Protein AF-0000000074978101 (afdb_homodimer)

Nearest PDB structures (foldseek):
  8vzo-assembly1_A  TM=7.605E-01  e=6.815E-03  Mus musculus
  7q0l-assembly1_A  TM=8.173E-01  e=1.773E-02  Yersinia enterocolitica subsp. palearctica YE-P4
  8hpk-assembly1_A  TM=7.176E-01  e=1.934E-02  Oxalobacter formigenes
  8uby-assembly1_A  TM=7.134E-01  e=3.553E-02  Homo sapiens
  6oop-assembly1_A  TM=6.694E-01  e=5.487E-02  Escherichia coli

Organism: Psilocybe cubensis (NCBI:txid181762)

Sequence (616 aa):
MSNSDEDYRRSTCDHLLEVAREADNDDADPGSPTDPDGILGHIEDHEEQDVIAVSSLRSQQRRAFFIRTVALLCACSLSVGSHYATNILGPLKSRLKRELGTSHTEFGLLLSAYSLNSTWTPLVGGILASRLGTTYTSILATGVILLGQIFLLFGDIWADIRLMTLGLFIFGLGVSPLAVVQETIIVRFFKSHGLGISMAFGLIAGKGASFLSARTSYPLTERFGSRAPFYVSTTLAAISVVINLAYISLSKWLIDGAGAELEAPDISEEAKRRLATNLTEAQALEKVAEKRKVHIRQIAKLGDVFWVMSNSDEDYRRSTCDHLLEVAREADNDDADPGSPTDPDGILGHIEDHEEQDVIAVSSLRSQQRRAFFIRTVALLCACSLSVGSHYATNILGPLKSRLKRELGTSHTEFGLLLSAYSLNSTWTPLVGGILASRLGTTYTSILATGVILLGQIFLLFGDIWADIRLMTLGLFIFGLGVSPLAVVQETIIVRFFKSHGLGISMAFGLIAGKGASFLSARTSYPLTERFGSRAPFYVSTTLAAISVVINLAYISLSKWLIDGAGAELEAPDISEEAKRRLATNLTEAQALEKVAEKRKVHIRQIAKLGDVFWV

Structure (mmCIF, N/CA/C/O backbone):
data_AF-0000000074978101-model_v1
#
loop_
_entity.id
_entity.type
_entity.pdbx_description
1 polymer 'Lysosomal dipeptide transporter MFSD1'
#
loop_
_atom_site.group_PDB
_atom_site.id
_atom_site.type_symbol
_atom_site.label_atom_id
_atom_site.label_alt_id
_atom_site.label_comp_id
_atom_site.label_asym_id
_atom_site.label_entity_id
_atom_site.label_seq_id
_atom_site.pdbx_PDB_ins_code
_atom_site.Cartn_x
_atom_site.Cartn_y
_atom_site.Cartn_z
_atom_site.occupancy
_atom_site.B_iso_or_equiv
_atom_site.auth_seq_id
_atom_site.auth_comp_id
_atom_site.auth_asym_id
_atom_site.auth_atom_id
_atom_site.pdbx_PDB_model_num
ATOM 1 N N . MET A 1 1 ? 12.828 33.781 -8 1 32.88 1 MET A N 1
ATOM 2 C CA . MET A 1 1 ? 12.266 32.438 -7.957 1 32.88 1 MET A CA 1
ATOM 3 C C . MET A 1 1 ? 12.742 31.688 -6.715 1 32.88 1 MET A C 1
ATOM 5 O O . MET A 1 1 ? 12.055 30.797 -6.223 1 32.88 1 MET A O 1
ATOM 9 N N . SER A 1 2 ? 13.961 31.922 -6.383 1 43.91 2 SER A N 1
ATOM 10 C CA . SER A 1 2 ? 14.688 31.328 -5.262 1 43.91 2 SER A CA 1
ATOM 11 C C . SER A 1 2 ? 14.133 31.828 -3.928 1 43.91 2 SER A C 1
ATOM 13 O O . SER A 1 2 ? 14.094 31.078 -2.951 1 43.91 2 SER A O 1
ATOM 15 N N . ASN A 1 3 ? 13.641 32.969 -3.988 1 43.84 3 ASN A N 1
ATOM 16 C CA . ASN A 1 3 ? 13.312 33.625 -2.729 1 43.84 3 ASN A CA 1
ATOM 17 C C . ASN A 1 3 ? 12.008 33.094 -2.143 1 43.84 3 ASN A C 1
ATOM 19 O O . ASN A 1 3 ? 11.867 33 -0.922 1 43.84 3 ASN A O 1
ATOM 23 N N . SER A 1 4 ? 11.172 32.688 -2.992 1 46.34 4 SER A N 1
ATOM 24 C CA . SER A 1 4 ? 9.828 32.312 -2.555 1 46.34 4 SER A CA 1
ATOM 25 C C . SER A 1 4 ? 9.812 30.938 -1.944 1 46.34 4 SER A C 1
ATOM 27 O O . SER A 1 4 ? 9.062 30.672 -1.002 1 46.34 4 SER A O 1
ATOM 29 N N . ASP A 1 5 ? 10.711 30.141 -2.445 1 47.03 5 ASP A N 1
ATOM 30 C CA . ASP A 1 5 ? 10.797 28.766 -1.98 1 47.03 5 ASP A CA 1
ATOM 31 C C . ASP A 1 5 ? 11.367 28.703 -0.566 1 47.03 5 ASP A C 1
ATOM 33 O O . ASP A 1 5 ? 10.898 27.906 0.26 1 47.03 5 ASP A O 1
ATOM 37 N N . GLU A 1 6 ? 12.43 29.5 -0.365 1 50 6 GLU A N 1
ATOM 38 C CA . GLU A 1 6 ? 13.023 29.609 0.962 1 50 6 GLU A CA 1
ATOM 39 C C . GLU A 1 6 ? 12.008 30.109 1.985 1 50 6 GLU A C 1
ATOM 41 O O . GLU A 1 6 ? 12.062 29.734 3.156 1 50 6 GLU A O 1
ATOM 46 N N . ASP A 1 7 ? 10.938 30.594 1.394 1 53.5 7 ASP A N 1
ATOM 47 C CA . ASP A 1 7 ? 9.945 31.219 2.256 1 53.5 7 ASP A CA 1
ATOM 48 C C . ASP A 1 7 ? 8.953 30.188 2.801 1 53.5 7 ASP A C 1
ATOM 50 O O . ASP A 1 7 ? 8.555 30.266 3.965 1 53.5 7 ASP A O 1
ATOM 54 N N . TYR A 1 8 ? 8.883 29.156 2.066 1 52.84 8 TYR A N 1
ATOM 55 C CA . TYR A 1 8 ? 7.91 28.172 2.535 1 52.84 8 TYR A CA 1
ATOM 56 C C . TYR A 1 8 ? 8.453 27.391 3.725 1 52.84 8 TYR A C 1
ATOM 58 O O . TYR A 1 8 ? 7.766 27.234 4.734 1 52.84 8 TYR A O 1
ATOM 66 N N . ARG A 1 9 ? 9.664 26.953 3.625 1 56.28 9 ARG A N 1
ATOM 67 C CA . ARG A 1 9 ? 10.273 26.203 4.711 1 56.28 9 ARG A CA 1
ATOM 68 C C . ARG A 1 9 ? 10.359 27.031 5.98 1 56.28 9 ARG A C 1
ATOM 70 O O . ARG A 1 9 ? 10.047 26.562 7.07 1 56.28 9 ARG A O 1
ATOM 77 N N . ARG A 1 10 ? 10.734 28.156 5.738 1 53.91 10 ARG A N 1
ATOM 78 C CA . ARG A 1 10 ? 10.891 29.047 6.883 1 53.91 10 ARG A CA 1
ATOM 79 C C . ARG A 1 10 ? 9.547 29.344 7.535 1 53.91 10 ARG A C 1
ATOM 81 O O . ARG A 1 10 ? 9.43 29.328 8.758 1 53.91 10 ARG A O 1
ATOM 88 N N . SER A 1 11 ? 8.586 29.469 6.633 1 54.19 11 SER A N 1
ATOM 89 C CA . SER A 1 11 ? 7.266 29.812 7.16 1 54.19 11 SER A CA 1
ATOM 90 C C . SER A 1 11 ? 6.633 28.625 7.875 1 54.19 11 SER A C 1
ATOM 92 O O . SER A 1 11 ? 6.004 28.781 8.922 1 54.19 11 SER A O 1
ATOM 94 N N . THR A 1 12 ? 6.855 27.484 7.324 1 52.47 12 THR A N 1
ATOM 95 C CA . THR A 1 12 ? 6.312 26.281 7.945 1 52.47 12 THR A CA 1
ATOM 96 C C . THR A 1 12 ? 7.039 25.969 9.25 1 52.47 12 THR A C 1
ATOM 98 O O . THR A 1 12 ? 6.406 25.609 10.25 1 52.47 12 THR A O 1
ATOM 101 N N . CYS A 1 13 ? 8.32 26.047 9.219 1 57.31 13 CYS A N 1
ATOM 102 C CA . CYS A 1 13 ? 9.078 25.828 10.445 1 57.31 13 CYS A CA 1
ATOM 103 C C . CYS A 1 13 ? 8.734 26.875 11.5 1 57.31 13 CYS A C 1
ATOM 105 O O . CYS A 1 13 ? 8.695 26.578 12.695 1 57.31 13 CYS A O 1
ATOM 107 N N . ASP A 1 14 ? 8.461 28.188 11.031 1 51.66 14 ASP A N 1
ATOM 108 C CA . ASP A 1 14 ? 8 29.234 11.938 1 51.66 14 ASP A CA 1
ATOM 109 C C . ASP A 1 14 ? 6.652 28.859 12.555 1 51.66 14 ASP A C 1
ATOM 111 O O . ASP A 1 14 ? 6.434 29.078 13.75 1 51.66 14 ASP A O 1
ATOM 115 N N . HIS A 1 15 ? 5.863 28.281 11.711 1 52.97 15 HIS A N 1
ATOM 116 C CA . HIS A 1 15 ? 4.566 27.828 12.203 1 52.97 15 HIS A CA 1
ATOM 117 C C . HIS A 1 15 ? 4.715 26.672 13.18 1 52.97 15 HIS A C 1
ATOM 119 O O . HIS A 1 15 ? 4.035 26.625 14.203 1 52.97 15 HIS A O 1
ATOM 125 N N . LEU A 1 16 ? 5.629 25.812 12.836 1 54.19 16 LEU A N 1
ATOM 126 C CA . LEU A 1 16 ? 5.914 24.703 13.734 1 54.19 16 LEU A CA 1
ATOM 127 C C . LEU A 1 16 ? 6.461 25.219 15.062 1 54.19 16 LEU A C 1
ATOM 129 O O . LEU A 1 16 ? 6.125 24.672 16.125 1 54.19 16 LEU A O 1
ATOM 133 N N . LEU A 1 17 ? 7.25 26.25 14.961 1 52.25 17 LEU A N 1
ATOM 134 C CA . LEU A 1 17 ? 7.797 26.875 16.156 1 52.25 17 LEU A CA 1
ATOM 135 C C . LEU A 1 17 ? 6.703 27.578 16.953 1 52.25 17 LEU A C 1
ATOM 137 O O . LEU A 1 17 ? 6.695 27.531 18.188 1 52.25 17 LEU A O 1
ATOM 141 N N . GLU A 1 18 ? 5.828 28.234 16.172 1 49.78 18 GLU A N 1
ATOM 142 C CA . GLU A 1 18 ? 4.719 28.922 16.812 1 49.78 18 GLU A CA 1
ATOM 143 C C . GLU A 1 18 ? 3.803 27.938 17.547 1 49.78 18 GLU A C 1
ATOM 145 O O . GLU A 1 18 ? 3.371 28.203 18.672 1 49.78 18 GLU A O 1
ATOM 150 N N . VAL A 1 19 ? 3.645 26.953 16.875 1 51.25 19 VAL A N 1
ATOM 151 C CA . VAL A 1 19 ? 2.82 25.922 17.484 1 51.25 19 VAL A CA 1
ATOM 152 C C . VAL A 1 19 ? 3.555 25.297 18.672 1 51.25 19 VAL A C 1
ATOM 154 O O . VAL A 1 19 ? 2.951 25.047 19.719 1 51.25 19 VAL A O 1
ATOM 157 N N . ALA A 1 20 ? 4.859 25.203 18.422 1 48.66 20 ALA A N 1
ATOM 158 C CA . ALA A 1 20 ? 5.695 24.703 19.516 1 48.66 20 ALA A CA 1
ATOM 159 C C . ALA A 1 20 ? 5.781 25.719 20.656 1 48.66 20 ALA A C 1
ATOM 161 O O . ALA A 1 20 ? 5.758 25.344 21.828 1 48.66 20 ALA A O 1
ATOM 162 N N . ARG A 1 21 ? 6.016 27.078 20.219 1 47.78 21 ARG A N 1
ATOM 163 C CA . ARG A 1 21 ? 6.086 28.156 21.203 1 47.78 21 ARG A CA 1
ATOM 164 C C . ARG A 1 21 ? 4.742 28.359 21.891 1 47.78 21 ARG A C 1
ATOM 166 O O . ARG A 1 21 ? 4.695 28.609 23.109 1 47.78 21 ARG A O 1
ATOM 173 N N . GLU A 1 22 ? 3.717 28.469 21.031 1 46.19 22 GLU A N 1
ATOM 174 C CA . GLU A 1 22 ? 2.391 28.578 21.641 1 46.19 22 GLU A CA 1
ATOM 175 C C . GLU A 1 22 ? 2.125 27.438 22.609 1 46.19 22 GLU A C 1
ATOM 177 O O . GLU A 1 22 ? 1.428 27.609 23.609 1 46.19 22 GLU A O 1
ATOM 182 N N . ALA A 1 23 ? 2.684 26.391 22.25 1 44.19 23 ALA A N 1
ATOM 183 C CA . ALA A 1 23 ? 2.625 25.312 23.234 1 44.19 23 ALA A CA 1
ATOM 184 C C . ALA A 1 23 ? 3.463 25.641 24.469 1 44.19 23 ALA A C 1
ATOM 186 O O . ALA A 1 23 ? 3.115 25.25 25.578 1 44.19 23 ALA A O 1
ATOM 187 N N . ASP A 1 24 ? 4.586 26.344 24.156 1 37.53 24 ASP A N 1
ATOM 188 C CA . ASP A 1 24 ? 5.43 26.734 25.281 1 37.53 24 ASP A CA 1
ATOM 189 C C . ASP A 1 24 ? 4.973 28.078 25.859 1 37.53 24 ASP A C 1
ATOM 191 O O . ASP A 1 24 ? 5.066 28.297 27.078 1 37.53 24 ASP A O 1
ATOM 195 N N . ASN A 1 25 ? 4.926 29.141 25.047 1 35.47 25 ASN A N 1
ATOM 196 C CA . ASN A 1 25 ? 4.785 30.516 25.516 1 35.47 25 ASN A CA 1
ATOM 197 C C . ASN A 1 25 ? 3.332 30.859 25.828 1 35.47 25 ASN A C 1
ATOM 199 O O . ASN A 1 25 ? 2.588 31.312 24.953 1 35.47 25 ASN A O 1
ATOM 203 N N . ASP A 1 26 ? 2.596 30.094 26.469 1 34.22 26 ASP A N 1
ATOM 204 C CA . ASP A 1 26 ? 1.27 30.609 26.812 1 34.22 26 ASP A CA 1
ATOM 205 C C . ASP A 1 26 ? 1.359 31.984 27.469 1 34.22 26 ASP A C 1
ATOM 207 O O . ASP A 1 26 ? 0.362 32.5 27.969 1 34.22 26 ASP A O 1
ATOM 211 N N . ASP A 1 27 ? 2.609 32.438 27.766 1 29.86 27 ASP A N 1
ATOM 212 C CA . ASP A 1 27 ? 2.486 33.5 28.766 1 29.86 27 ASP A CA 1
ATOM 213 C C . ASP A 1 27 ? 2.311 34.875 28.094 1 29.86 27 ASP A C 1
ATOM 215 O O . ASP A 1 27 ? 2.236 35.906 28.766 1 29.86 27 ASP A O 1
ATOM 219 N N . ALA A 1 28 ? 2.975 35.219 26.906 1 32.66 28 ALA A N 1
ATOM 220 C CA . ALA A 1 28 ? 3.307 36.625 26.797 1 32.66 28 ALA A CA 1
ATOM 221 C C . ALA A 1 28 ? 2.092 37.438 26.359 1 32.66 28 ALA A C 1
ATOM 223 O O . ALA A 1 28 ? 1.196 36.906 25.688 1 32.66 28 ALA A O 1
ATOM 224 N N . ASP A 1 29 ? 1.887 38.625 27 1 29.5 29 ASP A N 1
ATOM 225 C CA . ASP A 1 29 ? 0.941 39.75 27.078 1 29.5 29 ASP A CA 1
ATOM 226 C C . ASP A 1 29 ? 0.844 40.469 25.75 1 29.5 29 ASP A C 1
ATOM 228 O O . ASP A 1 29 ? 1.859 40.906 25.188 1 29.5 29 ASP A O 1
ATOM 232 N N . PRO A 1 30 ? -0.097 40.219 24.891 1 30.42 30 PRO A N 1
ATOM 233 C CA . PRO A 1 30 ? -0.205 40.844 23.578 1 30.42 30 PRO A CA 1
ATOM 234 C C . PRO A 1 30 ? -0.312 42.375 23.656 1 30.42 30 PRO A C 1
ATOM 236 O O . PRO A 1 30 ? -1.226 42.906 24.281 1 30.42 30 PRO A O 1
ATOM 239 N N . GLY A 1 31 ? 0.837 43.094 23.766 1 23.09 31 GLY A N 1
ATOM 240 C CA . GLY A 1 31 ? 0.881 44.531 23.891 1 23.09 31 GLY A CA 1
ATOM 241 C C . GLY A 1 31 ? 0.072 45.25 22.828 1 23.09 31 GLY A C 1
ATOM 242 O O . GLY A 1 31 ? -0.592 44.625 22 1 23.09 31 GLY A O 1
ATOM 243 N N . SER A 1 32 ? 0.583 46.5 22.359 1 25.19 32 SER A N 1
ATOM 244 C CA . SER A 1 32 ? 0.133 47.906 22.188 1 25.19 32 SER A CA 1
ATOM 245 C C . SER A 1 32 ? -0.479 48.094 20.812 1 25.19 32 SER A C 1
ATOM 247 O O . SER A 1 32 ? 0.083 47.656 19.797 1 25.19 32 SER A O 1
ATOM 249 N N . PRO A 1 33 ? -1.797 48.406 20.766 1 29.16 33 PRO A N 1
ATOM 250 C CA . PRO A 1 33 ? -2.58 48.656 19.547 1 29.16 33 PRO A CA 1
ATOM 251 C C . PRO A 1 33 ? -2.129 49.906 18.797 1 29.16 33 PRO A C 1
ATOM 253 O O . PRO A 1 33 ? -1.812 50.938 19.406 1 29.16 33 PRO A O 1
ATOM 256 N N . THR A 1 34 ? -1.224 49.812 17.844 1 24.53 34 THR A N 1
ATOM 257 C CA . THR A 1 34 ? -0.806 50.969 17.062 1 24.53 34 THR A CA 1
ATOM 258 C C . THR A 1 34 ? -2.01 51.625 16.406 1 24.53 34 THR A C 1
ATOM 260 O O . THR A 1 34 ? -3.025 51 16.141 1 24.53 34 THR A O 1
ATOM 263 N N . ASP A 1 35 ? -2.088 52.969 16.312 1 25.64 35 ASP A N 1
ATOM 264 C CA . ASP A 1 35 ? -2.953 54.094 15.945 1 25.64 35 ASP A CA 1
ATOM 265 C C . ASP A 1 35 ? -3.387 54 14.484 1 25.64 35 ASP A C 1
ATOM 267 O O . ASP A 1 35 ? -2.553 53.812 13.594 1 25.64 35 ASP A O 1
ATOM 271 N N . PRO A 1 36 ? -4.738 53.625 14.273 1 30.25 36 PRO A N 1
ATOM 272 C CA . PRO A 1 36 ? -5.293 53.406 12.93 1 30.25 36 PRO A CA 1
ATOM 273 C C . PRO A 1 36 ? -5.43 54.688 12.125 1 30.25 36 PRO A C 1
ATOM 275 O O . PRO A 1 36 ? -6.121 54.719 11.102 1 30.25 36 PRO A O 1
ATOM 278 N N . ASP A 1 37 ? -4.637 55.719 12.281 1 28.48 37 ASP A N 1
ATOM 279 C CA . ASP A 1 37 ? -5.137 56.969 11.68 1 28.48 37 ASP A CA 1
ATOM 280 C C . ASP A 1 37 ? -5.559 56.719 10.227 1 28.48 37 ASP A C 1
ATOM 282 O O . ASP A 1 37 ? -6.672 57.094 9.836 1 28.48 37 ASP A O 1
ATOM 286 N N . GLY A 1 38 ? -4.699 57.062 9.258 1 27.69 38 GLY A N 1
ATOM 287 C CA . GLY A 1 38 ? -4.906 57.906 8.086 1 27.69 38 GLY A CA 1
ATOM 288 C C . GLY A 1 38 ? -5.449 57.125 6.895 1 27.69 38 GLY A C 1
ATOM 289 O O . GLY A 1 38 ? -5.281 57.562 5.75 1 27.69 38 GLY A O 1
ATOM 290 N N . ILE A 1 39 ? -6.055 55.938 7.012 1 34.94 39 ILE A N 1
ATOM 291 C CA . ILE A 1 39 ? -6.051 55.125 5.797 1 34.94 39 ILE A CA 1
ATOM 292 C C . ILE A 1 39 ? -7.207 55.531 4.895 1 34.94 39 ILE A C 1
ATOM 294 O O . ILE A 1 39 ? -8.305 54.969 4.977 1 34.94 39 ILE A O 1
ATOM 298 N N . LEU A 1 40 ? -7.57 56.75 4.715 1 34.62 40 LEU A N 1
ATOM 299 C CA . LEU A 1 40 ? -8.672 57.094 3.836 1 34.62 40 LEU A CA 1
ATOM 300 C C . LEU A 1 40 ? -8.406 56.656 2.404 1 34.62 40 LEU A C 1
ATOM 302 O O . LEU A 1 40 ? -9.297 56.688 1.555 1 34.62 40 LEU A O 1
ATOM 306 N N . GLY A 1 41 ? -7.172 56.781 1.895 1 34.5 41 GLY A N 1
ATOM 307 C CA . GLY A 1 41 ? -7.016 57.031 0.468 1 34.5 41 GLY A CA 1
ATOM 308 C C . GLY A 1 41 ? -7.539 55.875 -0.383 1 34.5 41 GLY A C 1
ATOM 309 O O . GLY A 1 41 ? -8.289 56.094 -1.333 1 34.5 41 GLY A O 1
ATOM 310 N N . HIS A 1 42 ? -6.688 54.719 -0.801 1 38.25 42 HIS A N 1
ATOM 311 C CA . HIS A 1 42 ? -6.633 54.062 -2.09 1 38.25 42 HIS A CA 1
ATOM 312 C C . HIS A 1 42 ? -7.645 52.906 -2.152 1 38.25 42 HIS A C 1
ATOM 314 O O . HIS A 1 42 ? -7.332 51.781 -1.771 1 38.25 42 HIS A O 1
ATOM 320 N N . ILE A 1 43 ? -8.82 53.125 -2.082 1 44.62 43 ILE A N 1
ATOM 321 C CA . ILE A 1 43 ? -9.867 52.125 -2.27 1 44.62 43 ILE A CA 1
ATOM 322 C C . ILE A 1 43 ? -9.695 51.469 -3.629 1 44.62 43 ILE A C 1
ATOM 324 O O . ILE A 1 43 ? -9.898 50.25 -3.758 1 44.62 43 ILE A O 1
ATOM 328 N N . GLU A 1 44 ? -9.508 52.281 -4.672 1 49.19 44 GLU A N 1
ATOM 329 C CA . GLU A 1 44 ? -9.461 51.719 -6.016 1 49.19 44 GLU A CA 1
ATOM 330 C C . GLU A 1 44 ? -8.359 50.656 -6.129 1 49.19 44 GLU A C 1
ATOM 332 O O . GLU A 1 44 ? -8.508 49.688 -6.867 1 49.19 44 GLU A O 1
ATOM 337 N N . ASP A 1 45 ? -7.27 50.875 -5.453 1 51.81 45 ASP A N 1
ATOM 338 C CA . ASP A 1 45 ? -6.113 50 -5.512 1 51.81 45 ASP A CA 1
ATOM 339 C C . ASP A 1 45 ? -6.398 48.688 -4.805 1 51.81 45 ASP A C 1
ATOM 341 O O . ASP A 1 45 ? -5.676 47.688 -4.996 1 51.81 45 ASP A O 1
ATOM 345 N N . HIS A 1 46 ? -7.637 48.719 -4.176 1 58.22 46 HIS A N 1
ATOM 346 C CA . HIS A 1 46 ? -7.918 47.5 -3.406 1 58.22 46 HIS A CA 1
ATOM 347 C C . HIS A 1 46 ? -8.484 46.406 -4.297 1 58.22 46 HIS A C 1
ATOM 349 O O . HIS A 1 46 ? -8.195 45.219 -4.098 1 58.22 46 HIS A O 1
ATOM 355 N N . GLU A 1 47 ? -9.352 46.906 -5.293 1 59.16 47 GLU A N 1
ATOM 356 C CA . GLU A 1 47 ? -9.938 45.875 -6.164 1 59.16 47 GLU A CA 1
ATOM 357 C C . GLU A 1 47 ? -8.867 45.219 -7.027 1 59.16 47 GLU A C 1
ATOM 359 O O . GLU A 1 47 ? -8.883 44 -7.211 1 59.16 47 GLU A O 1
ATOM 364 N N . GLU A 1 48 ? -8.07 46.125 -7.695 1 61.34 48 GLU A N 1
ATOM 365 C CA . GLU A 1 48 ? -6.988 45.594 -8.508 1 61.34 48 GLU A CA 1
ATOM 366 C C . GLU A 1 48 ? -6.062 44.719 -7.672 1 61.34 48 GLU A C 1
ATOM 368 O O . GLU A 1 48 ? -5.605 43.656 -8.133 1 61.34 48 GLU A O 1
ATOM 373 N N . GLN A 1 49 ? -5.918 45.125 -6.426 1 63.16 49 GLN A N 1
ATOM 374 C CA . GLN A 1 49 ? -5.062 44.344 -5.535 1 63.16 49 GLN A CA 1
ATOM 375 C C . GLN A 1 49 ? -5.707 43 -5.184 1 63.16 49 GLN A C 1
ATOM 377 O O . GLN A 1 49 ? -5.023 41.969 -5.078 1 63.16 49 GLN A O 1
ATOM 382 N N . ASP A 1 50 ? -7.039 43.031 -5.141 1 63.06 50 ASP A N 1
ATOM 383 C CA . ASP A 1 50 ? -7.75 41.781 -4.859 1 63.06 50 ASP A CA 1
ATOM 384 C C . ASP A 1 50 ? -7.676 40.844 -6.047 1 63.06 50 ASP A C 1
ATOM 386 O O . ASP A 1 50 ? -7.512 39.625 -5.867 1 63.06 50 ASP A O 1
ATOM 390 N N . VAL A 1 51 ? -7.852 41.469 -7.258 1 64.69 51 VAL A N 1
ATOM 391 C CA . VAL A 1 51 ? -7.781 40.625 -8.461 1 64.69 51 VAL A CA 1
ATOM 392 C C . VAL A 1 51 ? -6.379 40.062 -8.602 1 64.69 51 VAL A C 1
ATOM 394 O O . VAL A 1 51 ? -6.223 38.875 -8.961 1 64.69 51 VAL A O 1
ATOM 397 N N . ILE A 1 52 ? -5.34 40.812 -8.383 1 62.97 52 ILE A N 1
ATOM 398 C CA . ILE A 1 52 ? -3.961 40.344 -8.461 1 62.97 52 ILE A CA 1
ATOM 399 C C . ILE A 1 52 ? -3.721 39.281 -7.387 1 62.97 52 ILE A C 1
ATOM 401 O O . ILE A 1 52 ? -3.051 38.25 -7.641 1 62.97 52 ILE A O 1
ATOM 405 N N . ALA A 1 53 ? -4.32 39.469 -6.254 1 65.31 53 ALA A N 1
ATOM 406 C CA . ALA A 1 53 ? -4.172 38.531 -5.16 1 65.31 53 ALA A CA 1
ATOM 407 C C . ALA A 1 53 ? -4.855 37.188 -5.492 1 65.31 53 ALA A C 1
ATOM 409 O O . ALA A 1 53 ? -4.301 36.125 -5.242 1 65.31 53 ALA A O 1
ATOM 410 N N . VAL A 1 54 ? -5.988 37.312 -6.141 1 66.38 54 VAL A N 1
ATOM 411 C CA . VAL A 1 54 ? -6.723 36.094 -6.508 1 66.38 54 VAL A CA 1
ATOM 412 C C . VAL A 1 54 ? -5.996 35.375 -7.641 1 66.38 54 VAL A C 1
ATOM 414 O O . VAL A 1 54 ? -5.902 34.156 -7.637 1 66.38 54 VAL A O 1
ATOM 417 N N . SER A 1 55 ? -5.48 36.125 -8.578 1 66.56 55 SER A N 1
ATOM 418 C CA . SER A 1 55 ? -4.738 35.531 -9.688 1 66.56 55 SER A CA 1
ATOM 419 C C . SER A 1 55 ? -3.451 34.875 -9.195 1 66.56 55 SER A C 1
ATOM 421 O O . SER A 1 55 ? -3.078 33.812 -9.672 1 66.56 55 SER A O 1
ATOM 423 N N . SER A 1 56 ? -2.805 35.5 -8.32 1 66.19 56 SER A N 1
ATOM 424 C CA . SER A 1 56 ? -1.583 34.969 -7.742 1 66.19 56 SER A CA 1
ATOM 425 C C . SER A 1 56 ? -1.87 33.688 -6.953 1 66.19 56 SER A C 1
ATOM 427 O O . SER A 1 56 ? -1.1 32.719 -7.016 1 66.19 56 SER A O 1
ATOM 429 N N . LEU A 1 57 ? -2.992 33.719 -6.348 1 65.75 57 LEU A N 1
ATOM 430 C CA . LEU A 1 57 ? -3.379 32.531 -5.582 1 65.75 57 LEU A CA 1
ATOM 431 C C . LEU A 1 57 ? -3.709 31.359 -6.508 1 65.75 57 LEU A C 1
ATOM 433 O O . LEU A 1 57 ? -3.334 30.219 -6.23 1 65.75 57 LEU A O 1
ATOM 437 N N . ARG A 1 58 ? -4.395 31.734 -7.559 1 67.62 58 ARG A N 1
ATOM 438 C CA . ARG A 1 58 ? -4.746 30.703 -8.531 1 67.62 58 ARG A CA 1
ATOM 439 C C . ARG A 1 58 ? -3.496 30.125 -9.188 1 67.62 58 ARG A C 1
ATOM 441 O O . ARG A 1 58 ? -3.41 28.922 -9.414 1 67.62 58 ARG A O 1
ATOM 448 N N . SER A 1 59 ? -2.615 31.031 -9.539 1 69.5 59 SER A N 1
ATOM 449 C CA . SER A 1 59 ? -1.367 30.578 -10.141 1 69.5 59 SER A CA 1
ATOM 450 C C . SER A 1 59 ? -0.577 29.688 -9.18 1 69.5 59 SER A C 1
ATOM 452 O O . SER A 1 59 ? 0.017 28.688 -9.594 1 69.5 59 SER A O 1
ATOM 454 N N . GLN A 1 60 ? -0.614 30 -7.957 1 69.75 60 GLN A N 1
ATOM 455 C CA . GLN A 1 60 ? 0.094 29.234 -6.941 1 69.75 60 GLN A CA 1
ATOM 456 C C . GLN A 1 60 ? -0.553 27.859 -6.738 1 69.75 60 GLN A C 1
ATOM 458 O O . GLN A 1 60 ? 0.143 26.859 -6.566 1 69.75 60 GLN A O 1
ATOM 463 N N . GLN A 1 61 ? -1.812 27.938 -6.891 1 72.25 61 GLN A N 1
ATOM 464 C CA . GLN A 1 61 ? -2.541 26.688 -6.734 1 72.25 61 GLN A CA 1
ATOM 465 C C . GLN A 1 61 ? -2.303 25.766 -7.922 1 72.25 61 GLN A C 1
ATOM 467 O O . GLN A 1 61 ? -2.172 24.547 -7.75 1 72.25 61 GLN A O 1
ATOM 472 N N . ARG A 1 62 ? -2.295 26.344 -9.062 1 75.38 62 ARG A N 1
ATOM 473 C CA . ARG A 1 62 ? -2.033 25.562 -10.266 1 75.38 62 ARG A CA 1
ATOM 474 C C . ARG A 1 62 ? -0.621 24.984 -10.242 1 75.38 62 ARG A C 1
ATOM 476 O O . ARG A 1 62 ? -0.404 23.844 -10.648 1 75.38 62 ARG A O 1
ATOM 483 N N . ARG A 1 63 ? 0.264 25.797 -9.859 1 76.5 63 ARG A N 1
ATOM 484 C CA . ARG A 1 63 ? 1.646 25.344 -9.75 1 76.5 63 ARG A CA 1
ATOM 485 C C . ARG A 1 63 ? 1.772 24.219 -8.734 1 76.5 63 ARG A C 1
ATOM 487 O O . ARG A 1 63 ? 2.467 23.219 -8.977 1 76.5 63 ARG A O 1
ATOM 494 N N . ALA A 1 64 ? 1.116 24.375 -7.676 1 78 64 ALA A N 1
ATOM 495 C CA . ALA A 1 64 ? 1.145 23.344 -6.637 1 78 64 ALA A CA 1
ATOM 496 C C . ALA A 1 64 ? 0.541 22.047 -7.137 1 78 64 ALA A C 1
ATOM 498 O O . ALA A 1 64 ? 1.048 20.953 -6.836 1 78 64 ALA A O 1
ATOM 499 N N . PHE A 1 65 ? -0.469 22.219 -7.914 1 79.44 65 PHE A N 1
ATOM 500 C CA . PHE A 1 65 ? -1.113 21.047 -8.484 1 79.44 65 PHE A CA 1
ATOM 501 C C . PHE A 1 65 ? -0.178 20.328 -9.445 1 79.44 65 PHE A C 1
ATOM 503 O O . PHE A 1 65 ? -0.081 19.094 -9.43 1 79.44 65 PHE A O 1
ATOM 510 N N . PHE A 1 66 ? 0.449 21.047 -10.234 1 82.06 66 PHE A N 1
ATOM 511 C CA . PHE A 1 66 ? 1.385 20.484 -11.195 1 82.06 66 PHE A CA 1
ATOM 512 C C . PHE A 1 66 ? 2.539 19.781 -10.492 1 82.06 66 PHE A C 1
ATOM 514 O O . PHE A 1 66 ? 2.914 18.672 -10.852 1 82.06 66 PHE A O 1
ATOM 521 N N . ILE A 1 67 ? 3.012 20.391 -9.492 1 80.94 67 ILE A N 1
ATOM 522 C CA . ILE A 1 67 ? 4.141 19.844 -8.758 1 80.94 67 ILE A CA 1
ATOM 523 C C . ILE A 1 67 ? 3.717 18.562 -8.047 1 80.94 67 ILE A C 1
ATOM 525 O O . ILE A 1 67 ? 4.465 17.578 -8.016 1 80.94 67 ILE A O 1
ATOM 529 N N . ARG A 1 68 ? 2.525 18.562 -7.578 1 85.06 68 ARG A N 1
ATOM 530 C CA . ARG A 1 68 ? 2.014 17.375 -6.914 1 85.06 68 ARG A CA 1
ATOM 531 C C . ARG A 1 68 ? 1.833 16.219 -7.902 1 85.06 68 ARG A C 1
ATOM 533 O O . ARG A 1 68 ? 2.121 15.07 -7.582 1 85.06 68 ARG A O 1
ATOM 540 N N . THR A 1 69 ? 1.402 16.562 -9.047 1 87.19 69 THR A N 1
ATOM 541 C CA . THR A 1 69 ? 1.206 15.539 -10.07 1 87.19 69 THR A CA 1
ATOM 542 C C . THR A 1 69 ? 2.543 14.945 -10.508 1 87.19 69 THR A C 1
ATOM 544 O O . THR A 1 69 ? 2.66 13.734 -10.695 1 87.19 69 THR A O 1
ATOM 547 N N . VAL A 1 70 ? 3.504 15.773 -10.633 1 86.94 70 VAL A N 1
ATOM 548 C CA . VAL A 1 70 ? 4.836 15.305 -11.008 1 86.94 70 VAL A CA 1
ATOM 549 C C . VAL A 1 70 ? 5.402 14.414 -9.906 1 86.94 70 VAL A C 1
ATOM 551 O O . VAL A 1 70 ? 5.992 13.375 -10.18 1 86.94 70 VAL A O 1
ATOM 554 N N . ALA A 1 71 ? 5.195 14.82 -8.695 1 87.25 71 ALA A N 1
ATOM 555 C CA . ALA A 1 71 ? 5.664 14.031 -7.562 1 87.25 71 ALA A CA 1
ATOM 556 C C . ALA A 1 71 ? 4.973 12.672 -7.516 1 87.25 71 ALA A C 1
ATOM 558 O O . ALA A 1 71 ? 5.609 11.656 -7.223 1 87.25 71 ALA A O 1
ATOM 559 N N . LEU A 1 72 ? 3.746 12.695 -7.84 1 91.31 72 LEU A N 1
ATOM 560 C CA . LEU A 1 72 ? 2.986 11.453 -7.859 1 91.31 72 LEU A CA 1
ATOM 561 C C . LEU A 1 72 ? 3.486 10.523 -8.961 1 91.31 72 LEU A C 1
ATOM 563 O O . LEU A 1 72 ? 3.678 9.328 -8.727 1 91.31 72 LEU A O 1
ATOM 567 N N . LEU A 1 73 ? 3.705 11.07 -10.07 1 91.88 73 LEU A N 1
ATOM 568 C CA . LEU A 1 73 ? 4.195 10.273 -11.195 1 91.88 73 LEU A CA 1
ATOM 569 C C . LEU A 1 73 ? 5.57 9.695 -10.891 1 91.88 73 LEU A C 1
ATOM 571 O O . LEU A 1 73 ? 5.848 8.539 -11.234 1 91.88 73 LEU A O 1
ATOM 575 N N . CYS A 1 74 ? 6.363 10.453 -10.281 1 90.81 74 CYS A N 1
ATOM 576 C CA . CYS A 1 74 ? 7.684 9.969 -9.891 1 90.81 74 CYS A CA 1
ATOM 577 C C . CYS A 1 74 ? 7.566 8.852 -8.859 1 90.81 74 CYS A C 1
ATOM 579 O O . CYS A 1 74 ? 8.219 7.809 -8.992 1 90.81 74 CYS A O 1
ATOM 581 N N . ALA A 1 75 ? 6.746 9.094 -7.891 1 92.12 75 ALA A N 1
ATOM 582 C CA . ALA A 1 75 ? 6.555 8.086 -6.855 1 92.12 75 ALA A CA 1
ATOM 583 C C . ALA A 1 75 ? 6.043 6.777 -7.449 1 92.12 75 ALA A C 1
ATOM 585 O O . ALA A 1 75 ? 6.516 5.695 -7.09 1 92.12 75 ALA A O 1
ATOM 586 N N . CYS A 1 76 ? 5.152 6.844 -8.352 1 93.69 76 CYS A N 1
ATOM 587 C CA . CYS A 1 76 ? 4.578 5.664 -8.984 1 93.69 76 CYS A CA 1
ATOM 588 C C . CYS A 1 76 ? 5.609 4.965 -9.867 1 93.69 76 CYS A C 1
ATOM 590 O O . CYS A 1 76 ? 5.617 3.736 -9.961 1 93.69 76 CYS A O 1
ATOM 592 N N . SER A 1 77 ? 6.453 5.668 -10.477 1 94.19 77 SER A N 1
ATOM 593 C CA . SER A 1 77 ? 7.465 5.117 -11.367 1 94.19 77 SER A CA 1
ATOM 594 C C . SER A 1 77 ? 8.523 4.344 -10.594 1 94.19 77 SER A C 1
ATOM 596 O O . SER A 1 77 ? 9.18 3.457 -11.141 1 94.19 77 SER A O 1
ATOM 598 N N . LEU A 1 78 ? 8.68 4.652 -9.336 1 94.31 78 LEU A N 1
ATOM 599 C CA . LEU A 1 78 ? 9.703 4.012 -8.516 1 94.31 78 LEU A CA 1
ATOM 600 C C . LEU A 1 78 ? 9.453 2.512 -8.406 1 94.31 78 LEU A C 1
ATOM 602 O O . LEU A 1 78 ? 10.398 1.724 -8.352 1 94.31 78 LEU A O 1
ATOM 606 N N . SER A 1 79 ? 8.219 2.156 -8.438 1 92.56 79 SER A N 1
ATOM 607 C CA . SER A 1 79 ? 7.891 0.768 -8.133 1 92.56 79 SER A CA 1
ATOM 608 C C . SER A 1 79 ? 7.602 -0.025 -9.406 1 92.56 79 SER A C 1
ATOM 610 O O . SER A 1 79 ? 7.391 -1.238 -9.352 1 92.56 79 SER A O 1
ATOM 612 N N . VAL A 1 80 ? 7.625 0.552 -10.531 1 93.06 80 VAL A N 1
ATOM 613 C CA . VAL A 1 80 ? 7.254 -0.094 -11.789 1 93.06 80 VAL A CA 1
ATOM 614 C C . VAL A 1 80 ? 8.203 -1.26 -12.07 1 93.06 80 VAL A C 1
ATOM 616 O O . VAL A 1 80 ? 7.754 -2.363 -12.391 1 93.06 80 VAL A O 1
ATOM 619 N N . GLY A 1 81 ? 9.453 -1.007 -11.938 1 91.94 81 GLY A N 1
ATOM 620 C CA . GLY A 1 81 ? 10.43 -2.059 -12.188 1 91.94 81 GLY A CA 1
ATOM 621 C C . GLY A 1 81 ? 10.281 -3.242 -11.25 1 91.94 81 GLY A C 1
ATOM 622 O O . GLY A 1 81 ? 10.359 -4.395 -11.688 1 91.94 81 GLY A O 1
ATOM 623 N N . SER A 1 82 ? 10.086 -2.982 -10.008 1 93.06 82 SER A N 1
ATOM 624 C CA . SER A 1 82 ? 9.969 -4.055 -9.023 1 93.06 82 SER A CA 1
ATOM 625 C C . SER A 1 82 ? 8.688 -4.852 -9.227 1 93.06 82 SER A C 1
ATOM 627 O O . SER A 1 82 ? 8.688 -6.078 -9.102 1 93.06 82 SER A O 1
ATOM 629 N N . HIS A 1 83 ? 7.605 -4.215 -9.523 1 92.06 83 HIS A N 1
ATOM 630 C CA . HIS A 1 83 ? 6.344 -4.914 -9.75 1 92.06 83 HIS A CA 1
ATOM 631 C C . HIS A 1 83 ? 6.414 -5.762 -11.023 1 92.06 83 HIS A C 1
ATOM 633 O O . HIS A 1 83 ? 5.891 -6.879 -11.055 1 92.06 83 HIS A O 1
ATOM 639 N N . TYR A 1 84 ? 6.98 -5.25 -12.047 1 92.44 84 TYR A N 1
ATOM 640 C CA . TYR A 1 84 ? 7.168 -6.027 -13.266 1 92.44 84 TYR A CA 1
ATOM 641 C C . TYR A 1 84 ? 7.992 -7.277 -13 1 92.44 84 TYR A C 1
ATOM 643 O O . TYR A 1 84 ? 7.637 -8.375 -13.445 1 92.44 84 TYR A O 1
ATOM 651 N N . ALA A 1 85 ? 9.031 -7.102 -12.297 1 90.94 85 ALA A N 1
ATOM 652 C CA . ALA A 1 85 ? 9.938 -8.203 -11.992 1 90.94 85 ALA A CA 1
ATOM 653 C C . ALA A 1 85 ? 9.25 -9.273 -11.156 1 90.94 85 ALA A C 1
ATOM 655 O O . ALA A 1 85 ? 9.445 -10.477 -11.383 1 90.94 85 ALA A O 1
ATOM 656 N N . THR A 1 86 ? 8.453 -8.906 -10.242 1 86.5 86 THR A N 1
ATOM 657 C CA . THR A 1 86 ? 7.805 -9.844 -9.328 1 86.5 86 THR A CA 1
ATOM 658 C C . THR A 1 86 ? 6.906 -10.812 -10.094 1 86.5 86 THR A C 1
ATOM 660 O O . THR A 1 86 ? 6.801 -11.984 -9.734 1 86.5 86 THR A O 1
ATOM 663 N N . ASN A 1 87 ? 6.332 -10.383 -11.125 1 82.31 87 ASN A N 1
ATOM 664 C CA . ASN A 1 87 ? 5.43 -11.227 -11.891 1 82.31 87 ASN A CA 1
ATOM 665 C C . ASN A 1 87 ? 6.195 -12.258 -12.719 1 82.31 87 ASN A C 1
ATOM 667 O O . ASN A 1 87 ? 5.691 -13.352 -12.977 1 82.31 87 ASN A O 1
ATOM 671 N N . ILE A 1 88 ? 7.32 -11.93 -13.117 1 81.19 88 ILE A N 1
ATOM 672 C CA . ILE A 1 88 ? 8.062 -12.859 -13.961 1 81.19 88 ILE A CA 1
ATOM 673 C C . ILE A 1 88 ? 8.844 -13.836 -13.078 1 81.19 88 ILE A C 1
ATOM 675 O O . ILE A 1 88 ? 9.289 -14.891 -13.555 1 81.19 88 ILE A O 1
ATOM 679 N N . LEU A 1 89 ? 8.977 -13.469 -11.836 1 79.38 89 LEU A N 1
ATOM 680 C CA . LEU A 1 89 ? 9.82 -14.281 -10.969 1 79.38 89 LEU A CA 1
ATOM 681 C C . LEU A 1 89 ? 9.039 -15.453 -10.391 1 79.38 89 LEU A C 1
ATOM 683 O O . LEU A 1 89 ? 9.633 -16.391 -9.836 1 79.38 89 LEU A O 1
ATOM 687 N N . GLY A 1 90 ? 7.699 -15.422 -10.57 1 73.88 90 GLY A N 1
ATOM 688 C CA . GLY A 1 90 ? 6.895 -16.547 -10.102 1 73.88 90 GLY A CA 1
ATOM 689 C C . GLY A 1 90 ? 7.312 -17.875 -10.703 1 73.88 90 GLY A C 1
ATOM 690 O O . GLY A 1 90 ? 7.777 -18.766 -9.984 1 73.88 90 GLY A O 1
ATOM 691 N N . PRO A 1 91 ? 7.25 -17.969 -11.992 1 69.75 91 PRO A N 1
ATOM 692 C CA . PRO A 1 91 ? 7.68 -19.203 -12.672 1 69.75 91 PRO A CA 1
ATOM 693 C C . PRO A 1 91 ? 9.156 -19.516 -12.453 1 69.75 91 PRO A C 1
ATOM 695 O O . PRO A 1 91 ? 9.547 -20.672 -12.391 1 69.75 91 PRO A O 1
ATOM 698 N N . LEU A 1 92 ? 9.914 -18.469 -12.297 1 73.69 92 LEU A N 1
ATOM 699 C CA . LEU A 1 92 ? 11.336 -18.672 -12.062 1 73.69 92 LEU A CA 1
ATOM 700 C C . LEU A 1 92 ? 11.578 -19.328 -10.711 1 73.69 92 LEU A C 1
ATOM 702 O O . LEU A 1 92 ? 12.43 -20.219 -10.594 1 73.69 92 LEU A O 1
ATOM 706 N N . LYS A 1 93 ? 10.844 -18.906 -9.766 1 76.75 93 LYS A N 1
ATOM 707 C CA . LYS A 1 93 ? 11 -19.484 -8.43 1 76.75 93 LYS A CA 1
ATOM 708 C C . LYS A 1 93 ? 10.703 -20.984 -8.445 1 76.75 93 LYS A C 1
ATOM 710 O O . LYS A 1 93 ? 11.422 -21.766 -7.824 1 76.75 93 LYS A O 1
ATOM 715 N N . SER A 1 94 ? 9.727 -21.375 -9.148 1 74.38 94 SER A N 1
ATOM 716 C CA . SER A 1 94 ? 9.352 -22.781 -9.242 1 74.38 94 SER A CA 1
ATOM 717 C C . SER A 1 94 ? 10.43 -23.594 -9.953 1 74.38 94 SER A C 1
ATOM 719 O O . SER A 1 94 ? 10.742 -24.719 -9.539 1 74.38 94 SER A O 1
ATOM 721 N N . ARG A 1 95 ? 10.953 -23.031 -10.914 1 73.75 95 ARG A N 1
ATOM 722 C CA . ARG A 1 95 ? 12.016 -23.703 -11.656 1 73.75 95 ARG A CA 1
ATOM 723 C C . ARG A 1 95 ? 13.266 -23.859 -10.797 1 73.75 95 ARG A C 1
ATOM 725 O O . ARG A 1 95 ? 13.906 -24.922 -10.812 1 73.75 95 ARG A O 1
ATOM 732 N N . LEU A 1 96 ? 13.648 -22.812 -10.117 1 76.75 96 LEU A N 1
ATOM 733 C CA . LEU A 1 96 ? 14.836 -22.859 -9.273 1 76.75 96 LEU A CA 1
ATOM 734 C C . LEU A 1 96 ? 14.664 -23.875 -8.148 1 76.75 96 LEU A C 1
ATOM 736 O O . LEU A 1 96 ? 15.617 -24.594 -7.801 1 76.75 96 LEU A O 1
ATOM 740 N N . LYS A 1 97 ? 13.523 -23.938 -7.645 1 76.75 97 LYS A N 1
ATOM 741 C CA . LYS A 1 97 ? 13.242 -24.906 -6.582 1 76.75 97 LYS A CA 1
ATOM 742 C C . LYS A 1 97 ? 13.406 -26.328 -7.074 1 76.75 97 LYS A C 1
ATOM 744 O O . LYS A 1 97 ? 13.961 -27.172 -6.371 1 76.75 97 LYS A O 1
ATOM 749 N N . ARG A 1 98 ? 13.023 -26.609 -8.195 1 74.38 98 ARG A N 1
ATOM 750 C CA . ARG A 1 98 ? 13.125 -27.938 -8.789 1 74.38 98 ARG A CA 1
ATOM 751 C C . ARG A 1 98 ? 14.578 -28.297 -9.078 1 74.38 98 ARG A C 1
ATOM 753 O O . ARG A 1 98 ? 15.008 -29.422 -8.844 1 74.38 98 ARG A O 1
ATOM 760 N N . GLU A 1 99 ? 15.227 -27.328 -9.492 1 73.5 99 GLU A N 1
ATOM 761 C CA . GLU A 1 99 ? 16.594 -27.594 -9.906 1 73.5 99 GLU A CA 1
ATOM 762 C C . GLU A 1 99 ? 17.531 -27.641 -8.703 1 73.5 99 GLU A C 1
ATOM 764 O O . GLU A 1 99 ? 18.516 -28.375 -8.711 1 73.5 99 GLU A O 1
ATOM 769 N N . LEU A 1 100 ? 17.266 -26.688 -7.68 1 69.75 100 LEU A N 1
ATOM 770 C CA . LEU A 1 100 ? 18.125 -26.656 -6.492 1 69.75 100 LEU A CA 1
ATOM 771 C C . LEU A 1 100 ? 17.797 -27.797 -5.551 1 69.75 100 LEU A C 1
ATOM 773 O O . LEU A 1 100 ? 18.625 -28.203 -4.73 1 69.75 100 LEU A O 1
ATOM 777 N N . GLY A 1 101 ? 16.516 -28.094 -5.25 1 61.94 101 GLY A N 1
ATOM 778 C CA . GLY A 1 101 ? 16.062 -29.141 -4.348 1 61.94 101 GLY A CA 1
ATOM 779 C C . GLY A 1 101 ? 16.906 -30.406 -4.422 1 61.94 101 GLY A C 1
ATOM 780 O O . GLY A 1 101 ? 16.984 -31.156 -3.451 1 61.94 101 GLY A O 1
ATOM 781 N N . THR A 1 102 ? 17.609 -30.641 -5.379 1 56.09 102 THR A N 1
ATOM 782 C CA . THR A 1 102 ? 18.281 -31.938 -5.496 1 56.09 102 THR A CA 1
ATOM 783 C C . THR A 1 102 ? 19.734 -31.844 -5.039 1 56.09 102 THR A C 1
ATOM 785 O O . THR A 1 102 ? 20.297 -32.812 -4.516 1 56.09 102 THR A O 1
ATOM 788 N N . SER A 1 103 ? 20.359 -30.719 -5.117 1 60.53 103 SER A N 1
ATOM 789 C CA . SER A 1 103 ? 21.797 -30.812 -4.891 1 60.53 103 SER A CA 1
ATOM 790 C C . SER A 1 103 ? 22.312 -29.609 -4.109 1 60.53 103 SER A C 1
ATOM 792 O O . SER A 1 103 ? 23.438 -29.625 -3.594 1 60.53 103 SER A O 1
ATOM 794 N N . HIS A 1 104 ? 21.5 -28.484 -3.936 1 68.06 104 HIS A N 1
ATOM 795 C CA . HIS A 1 104 ? 22.062 -27.281 -3.348 1 68.06 104 HIS A CA 1
ATOM 796 C C . HIS A 1 104 ? 21.156 -26.719 -2.254 1 68.06 104 HIS A C 1
ATOM 798 O O . HIS A 1 104 ? 20.422 -25.75 -2.479 1 68.06 104 HIS A O 1
ATOM 804 N N . THR A 1 105 ? 21.281 -27.328 -1.104 1 69.5 105 THR A N 1
ATOM 805 C CA . THR A 1 105 ? 20.438 -27.016 0.05 1 69.5 105 THR A CA 1
ATOM 806 C C . THR A 1 105 ? 20.594 -25.562 0.448 1 69.5 105 THR A C 1
ATOM 808 O O . THR A 1 105 ? 19.625 -24.906 0.827 1 69.5 105 THR A O 1
ATOM 811 N N . GLU A 1 106 ? 21.812 -25.094 0.28 1 68.69 106 GLU A N 1
ATOM 812 C CA . GLU A 1 106 ? 22.078 -23.719 0.679 1 68.69 106 GLU A CA 1
ATOM 813 C C . GLU A 1 106 ? 21.25 -22.734 -0.155 1 68.69 106 GLU A C 1
ATOM 815 O O . GLU A 1 106 ? 20.672 -21.797 0.383 1 68.69 106 GLU A O 1
ATOM 820 N N . PHE A 1 107 ? 21.203 -23.031 -1.349 1 70.12 107 PHE A N 1
ATOM 821 C CA . PHE A 1 107 ? 20.484 -22.094 -2.211 1 70.12 107 PHE A CA 1
ATOM 822 C C . PHE A 1 107 ? 18.984 -22.328 -2.141 1 70.12 107 PHE A C 1
ATOM 824 O O . PHE A 1 107 ? 18.203 -21.406 -2.398 1 70.12 107 PHE A O 1
ATOM 831 N N . GLY A 1 108 ? 18.703 -23.531 -1.763 1 69.19 108 GLY A N 1
ATOM 832 C CA . GLY A 1 108 ? 17.312 -23.766 -1.417 1 69.19 108 GLY A CA 1
ATOM 833 C C . GLY A 1 108 ? 16.844 -22.906 -0.251 1 69.19 108 GLY A C 1
ATOM 834 O O . GLY A 1 108 ? 15.734 -22.359 -0.278 1 69.19 108 GLY A O 1
ATOM 835 N N . LEU A 1 109 ? 17.688 -22.719 0.586 1 72.69 109 LEU A N 1
ATOM 836 C CA . LEU A 1 109 ? 17.391 -21.891 1.749 1 72.69 109 LEU A CA 1
ATOM 837 C C . LEU A 1 109 ? 17.297 -20.422 1.354 1 72.69 109 LEU A C 1
ATOM 839 O O . LEU A 1 109 ? 16.469 -19.688 1.905 1 72.69 109 LEU A O 1
ATOM 843 N N . LEU A 1 110 ? 18.094 -20.062 0.427 1 74.88 110 LEU A N 1
ATOM 844 C CA . LEU A 1 110 ? 18.031 -18.688 -0.04 1 74.88 110 LEU A CA 1
ATOM 845 C C . LEU A 1 110 ? 16.703 -18.406 -0.725 1 74.88 110 LEU A C 1
ATOM 847 O O . LEU A 1 110 ? 16.125 -17.312 -0.56 1 74.88 110 LEU A O 1
ATOM 851 N N . LEU A 1 111 ? 16.25 -19.359 -1.351 1 73.94 111 LEU A N 1
ATOM 852 C CA . LEU A 1 111 ? 14.969 -19.219 -2.016 1 73.94 111 LEU A CA 1
ATOM 853 C C . LEU A 1 111 ? 13.836 -19.094 -0.994 1 73.94 111 LEU A C 1
ATOM 855 O O . LEU A 1 111 ? 12.938 -18.281 -1.153 1 73.94 111 LEU A O 1
ATOM 859 N N . SER A 1 112 ? 14.031 -19.859 0.024 1 73.69 112 SER A N 1
ATOM 860 C CA . SER A 1 112 ? 13.062 -19.781 1.115 1 73.69 112 SER A CA 1
ATOM 861 C C . SER A 1 112 ? 13.164 -18.438 1.837 1 73.69 112 SER A C 1
ATOM 863 O O . SER A 1 112 ? 12.141 -17.875 2.248 1 73.69 112 SER A O 1
ATOM 865 N N . ALA A 1 113 ? 14.258 -18 1.831 1 78.38 113 ALA A N 1
ATOM 866 C CA . ALA A 1 113 ? 14.5 -16.719 2.502 1 78.38 113 ALA A CA 1
ATOM 867 C C . ALA A 1 113 ? 13.922 -15.562 1.701 1 78.38 113 ALA A C 1
ATOM 869 O O . ALA A 1 113 ? 13.547 -14.531 2.271 1 78.38 113 ALA A O 1
ATOM 870 N N . TYR A 1 114 ? 13.844 -15.734 0.458 1 77.81 114 TYR A N 1
ATOM 871 C CA . TYR A 1 114 ? 13.227 -14.703 -0.367 1 77.81 114 TYR A CA 1
ATOM 872 C C . TYR A 1 114 ? 11.805 -14.414 0.086 1 77.81 114 TYR A C 1
ATOM 874 O O . TYR A 1 114 ? 11.406 -13.258 0.218 1 77.81 114 TYR A O 1
ATOM 882 N N . SER A 1 115 ? 11.117 -15.438 0.37 1 73.75 115 SER A N 1
ATOM 883 C CA . SER A 1 115 ? 9.727 -15.273 0.771 1 73.75 115 SER A CA 1
ATOM 884 C C . SER A 1 115 ? 9.617 -14.625 2.148 1 73.75 115 SER A C 1
ATOM 886 O O . SER A 1 115 ? 8.703 -13.836 2.4 1 73.75 115 SER A O 1
ATOM 888 N N . LEU A 1 116 ? 10.586 -14.844 2.93 1 79.06 116 LEU A N 1
ATOM 889 C CA . LEU A 1 116 ? 10.578 -14.305 4.285 1 79.06 116 LEU A CA 1
ATOM 890 C C . LEU A 1 116 ? 11.039 -12.859 4.297 1 79.06 116 LEU A C 1
ATOM 892 O O . LEU A 1 116 ? 10.617 -12.07 5.148 1 79.06 116 LEU A O 1
ATOM 896 N N . ASN A 1 117 ? 11.938 -12.609 3.352 1 84.06 117 ASN A N 1
ATOM 897 C CA . ASN A 1 117 ? 12.469 -11.258 3.277 1 84.06 117 ASN A CA 1
ATOM 898 C C . ASN A 1 117 ? 11.367 -10.227 3.064 1 84.06 117 ASN A C 1
ATOM 900 O O . ASN A 1 117 ? 11.383 -9.156 3.67 1 84.06 117 ASN A O 1
ATOM 904 N N . SER A 1 118 ? 10.438 -10.617 2.311 1 77.88 118 SER A N 1
ATOM 905 C CA . SER A 1 118 ? 9.391 -9.664 1.966 1 77.88 118 SER A CA 1
ATOM 906 C C . SER A 1 118 ? 8.461 -9.406 3.152 1 77.88 118 SER A C 1
ATOM 908 O O . SER A 1 118 ? 7.723 -8.422 3.166 1 77.88 118 SER A O 1
ATOM 910 N N . THR A 1 119 ? 8.594 -10.188 4.191 1 82.5 119 THR A N 1
ATOM 911 C CA . THR A 1 119 ? 7.664 -10.094 5.312 1 82.5 119 THR A CA 1
ATOM 912 C C . THR A 1 119 ? 8.188 -9.133 6.375 1 82.5 119 THR A C 1
ATOM 914 O O . THR A 1 119 ? 7.434 -8.336 6.926 1 82.5 119 THR A O 1
ATOM 917 N N . TRP A 1 120 ? 9.422 -9.047 6.59 1 89.31 120 TRP A N 1
ATOM 918 C CA . TRP A 1 120 ? 9.93 -8.258 7.707 1 89.31 120 TRP A CA 1
ATOM 919 C C . TRP A 1 120 ? 10.633 -7 7.207 1 89.31 120 TRP A C 1
ATOM 921 O O . TRP A 1 120 ? 10.812 -6.039 7.961 1 89.31 120 TRP A O 1
ATOM 931 N N . THR A 1 121 ? 11 -6.961 6.023 1 93.44 121 THR A N 1
ATOM 932 C CA . THR A 1 121 ? 11.828 -5.867 5.52 1 93.44 121 THR A CA 1
ATOM 933 C C . THR A 1 121 ? 11.016 -4.574 5.441 1 93.44 121 THR A C 1
ATOM 935 O O . THR A 1 121 ? 11.586 -3.48 5.41 1 93.44 121 THR A O 1
ATOM 938 N N . PRO A 1 122 ? 9.703 -4.637 5.34 1 92.38 122 PRO A N 1
ATOM 939 C CA . PRO A 1 122 ? 8.969 -3.375 5.398 1 92.38 122 PRO A CA 1
ATOM 940 C C . PRO A 1 122 ? 9.273 -2.57 6.66 1 92.38 122 PRO A C 1
ATOM 942 O O . PRO A 1 122 ? 9.32 -1.338 6.617 1 92.38 122 PRO A O 1
ATOM 945 N N . LEU A 1 123 ? 9.477 -3.258 7.719 1 91.94 123 LEU A N 1
ATOM 946 C CA . LEU A 1 123 ? 9.789 -2.57 8.969 1 91.94 123 LEU A CA 1
ATOM 947 C C . LEU A 1 123 ? 11.117 -1.836 8.859 1 91.94 123 LEU A C 1
ATOM 949 O O . LEU A 1 123 ? 11.25 -0.702 9.328 1 91.94 123 LEU A O 1
ATOM 953 N N . VAL A 1 124 ? 12.016 -2.441 8.242 1 92.5 124 VAL A N 1
ATOM 954 C CA . VAL A 1 124 ? 13.312 -1.812 8.023 1 92.5 124 VAL A CA 1
ATOM 955 C C . VAL A 1 124 ? 13.148 -0.561 7.164 1 92.5 124 VAL A C 1
ATOM 957 O O . VAL A 1 124 ? 13.703 0.494 7.477 1 92.5 124 VAL A O 1
ATOM 960 N N . GLY A 1 125 ? 12.398 -0.723 6.129 1 92.19 125 GLY A N 1
ATOM 961 C CA . GLY A 1 125 ? 12.117 0.426 5.281 1 92.19 125 GLY A CA 1
ATOM 962 C C . GLY A 1 125 ? 11.438 1.562 6.023 1 92.19 125 GLY A C 1
ATOM 963 O O . GLY A 1 125 ? 11.758 2.732 5.809 1 92.19 125 GLY A O 1
ATOM 964 N N . GLY A 1 126 ? 10.531 1.226 6.91 1 90.75 126 GLY A N 1
ATOM 965 C CA . GLY A 1 126 ? 9.836 2.23 7.699 1 90.75 126 GLY A CA 1
ATOM 966 C C . GLY A 1 126 ? 10.75 2.969 8.664 1 90.75 126 GLY A C 1
ATOM 967 O O . GLY A 1 126 ? 10.68 4.195 8.773 1 90.75 126 GLY A O 1
ATOM 968 N N . ILE A 1 127 ? 11.57 2.264 9.297 1 89.44 127 ILE A N 1
ATOM 969 C CA . ILE A 1 127 ? 12.508 2.857 10.242 1 89.44 127 ILE A CA 1
ATOM 970 C C . ILE A 1 127 ? 13.492 3.758 9.492 1 89.44 127 ILE A C 1
ATOM 972 O O . ILE A 1 127 ? 13.758 4.883 9.922 1 89.44 127 ILE A O 1
ATOM 976 N N . LEU A 1 128 ? 13.953 3.275 8.406 1 89.81 128 LEU A N 1
ATOM 977 C CA . LEU A 1 128 ? 14.898 4.059 7.609 1 89.81 128 LEU A CA 1
ATOM 978 C C . LEU A 1 128 ? 14.242 5.332 7.086 1 89.81 128 LEU A C 1
ATOM 980 O O . LEU A 1 128 ? 14.852 6.402 7.109 1 89.81 128 LEU A O 1
ATOM 984 N N . ALA A 1 129 ? 13.047 5.211 6.668 1 88.12 129 ALA A N 1
ATOM 985 C CA . ALA A 1 129 ? 12.32 6.371 6.16 1 88.12 129 ALA A CA 1
ATOM 986 C C . ALA A 1 129 ? 12.094 7.406 7.258 1 88.12 129 ALA A C 1
ATOM 988 O O . ALA A 1 129 ? 12.172 8.609 7.008 1 88.12 129 ALA A O 1
ATOM 989 N N . SER A 1 130 ? 11.852 6.93 8.453 1 81.88 130 SER A N 1
ATOM 990 C CA . SER A 1 130 ? 11.594 7.836 9.562 1 81.88 130 SER A CA 1
ATOM 991 C C . SER A 1 130 ? 12.875 8.5 10.047 1 81.88 130 SER A C 1
ATOM 993 O O . SER A 1 130 ? 12.859 9.664 10.469 1 81.88 130 SER A O 1
ATOM 995 N N . ARG A 1 131 ? 13.961 7.816 9.859 1 81.62 131 ARG A N 1
ATOM 996 C CA . ARG A 1 131 ? 15.203 8.336 10.414 1 81.62 131 ARG A CA 1
ATOM 997 C C . ARG A 1 131 ? 16 9.094 9.359 1 81.62 131 ARG A C 1
ATOM 999 O O . ARG A 1 131 ? 16.562 10.156 9.648 1 81.62 131 ARG A O 1
ATOM 1006 N N . LEU A 1 132 ? 16.094 8.5 8.242 1 82.62 132 LEU A N 1
ATOM 1007 C CA . LEU A 1 132 ? 16.984 9.07 7.227 1 82.62 132 LEU A CA 1
ATOM 1008 C C . LEU A 1 132 ? 16.188 9.852 6.191 1 82.62 132 LEU A C 1
ATOM 1010 O O . LEU A 1 132 ? 16.766 10.586 5.387 1 82.62 132 LEU A O 1
ATOM 1014 N N . GLY A 1 133 ? 14.906 9.695 6.273 1 82.38 133 GLY A N 1
ATOM 1015 C CA . GLY A 1 133 ? 14.094 10.375 5.281 1 82.38 133 GLY A CA 1
ATOM 1016 C C . GLY A 1 133 ? 13.742 9.508 4.09 1 82.38 133 GLY A C 1
ATOM 1017 O O . GLY A 1 133 ? 14.367 8.461 3.873 1 82.38 133 GLY A O 1
ATOM 1018 N N . THR A 1 134 ? 12.758 9.93 3.34 1 86.31 134 THR A N 1
ATOM 1019 C CA . THR A 1 134 ? 12.266 9.164 2.203 1 86.31 134 THR A CA 1
ATOM 1020 C C . THR A 1 134 ? 13.25 9.227 1.037 1 86.31 134 THR A C 1
ATOM 1022 O O . THR A 1 134 ? 13.32 8.305 0.222 1 86.31 134 THR A O 1
ATOM 1025 N N . THR A 1 135 ? 14.039 10.289 0.95 1 83.81 135 THR A N 1
ATOM 1026 C CA . THR A 1 135 ? 14.977 10.461 -0.154 1 83.81 135 THR A CA 1
ATOM 1027 C C . THR A 1 135 ? 16.062 9.391 -0.11 1 83.81 135 THR A C 1
ATOM 1029 O O . THR A 1 135 ? 16.266 8.656 -1.08 1 83.81 135 THR A O 1
ATOM 1032 N N . TYR A 1 136 ? 16.672 9.227 1.021 1 86.38 136 TYR A N 1
ATOM 1033 C CA . TYR A 1 136 ? 17.75 8.258 1.166 1 86.38 136 TYR A CA 1
ATOM 1034 C C . TYR A 1 136 ? 17.219 6.836 1.089 1 86.38 136 TYR A C 1
ATOM 1036 O O . TYR A 1 136 ? 17.812 5.977 0.437 1 86.38 136 TYR A O 1
ATOM 1044 N N . THR A 1 137 ? 16.188 6.617 1.727 1 91.19 137 THR A N 1
ATOM 1045 C CA . THR A 1 137 ? 15.625 5.273 1.769 1 91.19 137 THR A CA 1
ATOM 1046 C C . THR A 1 137 ? 15.18 4.828 0.377 1 91.19 137 THR A C 1
ATOM 1048 O O . THR A 1 137 ? 15.32 3.656 0.02 1 91.19 137 THR A O 1
ATOM 1051 N N . SER A 1 138 ? 14.656 5.773 -0.414 1 93.31 138 SER A N 1
ATOM 1052 C CA . SER A 1 138 ? 14.211 5.406 -1.756 1 93.31 138 SER A CA 1
ATOM 1053 C C . SER A 1 138 ? 15.391 5.031 -2.643 1 93.31 138 SER A C 1
ATOM 1055 O O . SER A 1 138 ? 15.297 4.102 -3.449 1 93.31 138 SER A O 1
ATOM 1057 N N . ILE A 1 139 ? 16.516 5.66 -2.488 1 93.12 139 ILE A N 1
ATOM 1058 C CA . ILE A 1 139 ? 17.703 5.355 -3.273 1 93.12 139 ILE A CA 1
ATOM 1059 C C . ILE A 1 139 ? 18.234 3.973 -2.895 1 93.12 139 ILE A C 1
ATOM 1061 O O . ILE A 1 139 ? 18.594 3.178 -3.766 1 93.12 139 ILE A O 1
ATOM 1065 N N . LEU A 1 140 ? 18.25 3.791 -1.666 1 95 140 LEU A N 1
ATOM 1066 C CA . LEU A 1 140 ? 18.734 2.504 -1.181 1 95 140 LEU A CA 1
ATOM 1067 C C . LEU A 1 140 ? 17.859 1.366 -1.689 1 95 140 LEU A C 1
ATOM 1069 O O . LEU A 1 140 ? 18.359 0.364 -2.199 1 95 140 LEU A O 1
ATOM 1073 N N . ALA A 1 141 ? 16.625 1.534 -1.571 1 96.06 141 ALA A N 1
ATOM 1074 C CA . ALA A 1 141 ? 15.68 0.485 -1.962 1 96.06 141 ALA A CA 1
ATOM 1075 C C . ALA A 1 141 ? 15.734 0.231 -3.465 1 96.06 141 ALA A C 1
ATOM 1077 O O . ALA A 1 141 ? 15.836 -0.917 -3.904 1 96.06 141 ALA A O 1
ATOM 1078 N N . THR A 1 142 ? 15.656 1.3 -4.25 1 96.19 142 THR A N 1
ATOM 1079 C CA . THR A 1 142 ? 15.703 1.125 -5.695 1 96.19 142 THR A CA 1
ATOM 1080 C C . THR A 1 142 ? 17.062 0.574 -6.133 1 96.19 142 THR A C 1
ATOM 1082 O O . THR A 1 142 ? 17.141 -0.224 -7.066 1 96.19 142 THR A O 1
ATOM 1085 N N . GLY A 1 143 ? 18.094 0.975 -5.465 1 96.94 143 GLY A N 1
ATOM 1086 C CA . GLY A 1 143 ? 19.422 0.443 -5.75 1 96.94 143 GLY A CA 1
ATOM 1087 C C . GLY A 1 143 ? 19.531 -1.046 -5.484 1 96.94 143 GLY A C 1
ATOM 1088 O O . GLY A 1 143 ? 20.078 -1.788 -6.301 1 96.94 143 GLY A O 1
ATOM 1089 N N . VAL A 1 144 ? 19.062 -1.455 -4.367 1 96.62 144 VAL A N 1
ATOM 1090 C CA . VAL A 1 144 ? 19.078 -2.865 -3.988 1 96.62 144 VAL A CA 1
ATOM 1091 C C . VAL A 1 144 ? 18.281 -3.684 -4.992 1 96.62 144 VAL A C 1
ATOM 1093 O O . VAL A 1 144 ? 18.688 -4.773 -5.391 1 96.62 144 VAL A O 1
ATOM 1096 N N . ILE A 1 145 ? 17.156 -3.186 -5.395 1 96.44 145 ILE A N 1
ATOM 1097 C CA . ILE A 1 145 ? 16.297 -3.861 -6.367 1 96.44 145 ILE A CA 1
ATOM 1098 C C . ILE A 1 145 ? 17.047 -4.008 -7.691 1 96.44 145 ILE A C 1
ATOM 1100 O O . ILE A 1 145 ? 17.062 -5.086 -8.289 1 96.44 145 ILE A O 1
ATOM 1104 N N . LEU A 1 146 ? 17.641 -2.916 -8.133 1 97.44 146 LEU A N 1
ATOM 1105 C CA . LEU A 1 146 ? 18.391 -2.969 -9.383 1 97.44 146 LEU A CA 1
ATOM 1106 C C . LEU A 1 146 ? 19.547 -3.963 -9.281 1 97.44 146 LEU A C 1
ATOM 1108 O O . LEU A 1 146 ? 19.781 -4.734 -10.211 1 97.44 146 LEU A O 1
ATOM 1112 N N . LEU A 1 147 ? 20.234 -3.953 -8.211 1 97.31 147 LEU A N 1
ATOM 1113 C CA . LEU A 1 147 ? 21.328 -4.891 -7.992 1 97.31 147 LEU A CA 1
ATOM 1114 C C . LEU A 1 147 ? 20.844 -6.332 -8.078 1 97.31 147 LEU A C 1
ATOM 1116 O O . LEU A 1 147 ? 21.469 -7.168 -8.727 1 97.31 147 LEU A O 1
ATOM 1120 N N . GLY A 1 148 ? 19.75 -6.629 -7.379 1 95.56 148 GLY A N 1
ATOM 1121 C CA . GLY A 1 148 ? 19.156 -7.957 -7.465 1 95.56 148 GLY A CA 1
ATOM 1122 C C . GLY A 1 148 ? 18.812 -8.367 -8.883 1 95.56 148 GLY A C 1
ATOM 1123 O O . GLY A 1 148 ? 19.078 -9.5 -9.289 1 95.56 148 GLY A O 1
ATOM 1124 N N . GLN A 1 149 ? 18.266 -7.457 -9.594 1 95.06 149 GLN A N 1
ATOM 1125 C CA . GLN A 1 149 ? 17.859 -7.746 -10.961 1 95.06 149 GLN A CA 1
ATOM 1126 C C . GLN A 1 149 ? 19.078 -7.98 -11.852 1 95.06 149 GLN A C 1
ATOM 1128 O O . GLN A 1 149 ? 19.031 -8.812 -12.766 1 95.06 149 GLN A O 1
ATOM 1133 N N . ILE A 1 150 ? 20.141 -7.262 -11.641 1 96.31 150 ILE A N 1
ATOM 1134 C CA . ILE A 1 150 ? 21.359 -7.461 -12.398 1 96.31 150 ILE A CA 1
ATOM 1135 C C . ILE A 1 150 ? 21.906 -8.859 -12.133 1 96.31 150 ILE A C 1
ATOM 1137 O O . ILE A 1 150 ? 22.312 -9.562 -13.062 1 96.31 150 ILE A O 1
ATOM 1141 N N . PHE A 1 151 ? 21.906 -9.289 -10.891 1 94.88 151 PHE A N 1
ATOM 1142 C CA . PHE A 1 151 ? 22.344 -10.633 -10.547 1 94.88 151 PHE A CA 1
ATOM 1143 C C . PHE A 1 151 ? 21.453 -11.688 -11.203 1 94.88 151 PHE A C 1
ATOM 1145 O O . PHE A 1 151 ? 21.953 -12.711 -11.672 1 94.88 151 PHE A O 1
ATOM 1152 N N . LEU A 1 152 ? 20.219 -11.445 -11.227 1 91.38 152 LEU A N 1
ATOM 1153 C CA . LEU A 1 152 ? 19.281 -12.367 -11.867 1 91.38 152 LEU A CA 1
ATOM 1154 C C . LEU A 1 152 ? 19.547 -12.453 -13.367 1 91.38 152 LEU A C 1
ATOM 1156 O O . LEU A 1 152 ? 19.547 -13.547 -13.938 1 91.38 152 LEU A O 1
ATOM 1160 N N . LEU A 1 153 ? 19.75 -11.297 -13.945 1 92.31 153 LEU A N 1
ATOM 1161 C CA . LEU A 1 153 ? 20.016 -11.258 -15.383 1 92.31 153 LEU A CA 1
ATOM 1162 C C . LEU A 1 153 ? 21.297 -12.016 -15.711 1 92.31 153 LEU A C 1
ATOM 1164 O O . LEU A 1 153 ? 21.312 -12.852 -16.625 1 92.31 153 LEU A O 1
ATOM 1168 N N . PHE A 1 154 ? 22.328 -11.789 -14.977 1 94.06 154 PHE A N 1
ATOM 1169 C CA . PHE A 1 154 ? 23.609 -12.461 -15.219 1 94.06 154 PHE A CA 1
ATOM 1170 C C . PHE A 1 154 ? 23.5 -13.953 -14.891 1 94.06 154 PHE A C 1
ATOM 1172 O O . PHE A 1 154 ? 24.125 -14.781 -15.555 1 94.06 154 PHE A O 1
ATOM 1179 N N . GLY A 1 155 ? 22.797 -14.211 -13.828 1 89.62 155 GLY A N 1
ATOM 1180 C CA . GLY A 1 155 ? 22.562 -15.617 -13.523 1 89.62 155 GLY A CA 1
ATOM 1181 C C . GLY A 1 155 ? 21.859 -16.359 -14.648 1 89.62 155 GLY A C 1
ATOM 1182 O O . GLY A 1 155 ? 22.172 -17.516 -14.93 1 89.62 155 GLY A O 1
ATOM 1183 N N . ASP A 1 156 ? 20.906 -15.727 -15.195 1 86.06 156 ASP A N 1
ATOM 1184 C CA . ASP A 1 156 ? 20.188 -16.328 -16.312 1 86.06 156 ASP A CA 1
ATOM 1185 C C . ASP A 1 156 ? 21.094 -16.484 -17.531 1 86.06 156 ASP A C 1
ATOM 1187 O O . ASP A 1 156 ? 21.062 -17.516 -18.203 1 86.06 156 ASP A O 1
ATOM 1191 N N . ILE A 1 157 ? 21.922 -15.477 -17.875 1 89.31 157 ILE A N 1
ATOM 1192 C CA . ILE A 1 157 ? 22.828 -15.508 -19.016 1 89.31 157 ILE A CA 1
ATOM 1193 C C . ILE A 1 157 ? 23.828 -16.641 -18.859 1 89.31 157 ILE A C 1
ATOM 1195 O O . ILE A 1 157 ? 24.109 -17.375 -19.812 1 89.31 157 ILE A O 1
ATOM 1199 N N . TRP A 1 158 ? 24.297 -16.844 -17.641 1 91.56 158 TRP A N 1
ATOM 1200 C CA . TRP A 1 158 ? 25.328 -17.844 -17.406 1 91.56 158 TRP A CA 1
ATOM 1201 C C . TRP A 1 158 ? 24.703 -19.156 -16.922 1 91.56 158 TRP A C 1
ATOM 1203 O O . TRP A 1 158 ? 25.422 -20.109 -16.594 1 91.56 158 TRP A O 1
ATOM 1213 N N . ALA A 1 159 ? 23.438 -19.25 -16.844 1 85 159 ALA A N 1
ATOM 1214 C CA . ALA A 1 159 ? 22.703 -20.422 -16.391 1 85 159 ALA A CA 1
ATOM 1215 C C . ALA A 1 159 ? 23.188 -20.891 -15.023 1 85 159 ALA A C 1
ATOM 1217 O O . ALA A 1 159 ? 23.453 -22.078 -14.82 1 85 159 ALA A O 1
ATOM 1218 N N . ASP A 1 160 ? 23.469 -19.906 -14.25 1 87.62 160 ASP A N 1
ATOM 1219 C CA . ASP A 1 160 ? 23.922 -20.188 -12.891 1 87.62 160 ASP A CA 1
ATOM 1220 C C . ASP A 1 160 ? 22.781 -20.016 -11.883 1 87.62 160 ASP A C 1
ATOM 1222 O O . ASP A 1 160 ? 22.406 -18.891 -11.555 1 87.62 160 ASP A O 1
ATOM 1226 N N . ILE A 1 161 ? 22.375 -21.047 -11.289 1 83.69 161 ILE A N 1
ATOM 1227 C CA . ILE A 1 161 ? 21.219 -21.062 -10.398 1 83.69 161 ILE A CA 1
ATOM 1228 C C . ILE A 1 161 ? 21.578 -20.391 -9.07 1 83.69 161 ILE A C 1
ATOM 1230 O O . ILE A 1 161 ? 20.734 -19.766 -8.438 1 83.69 161 ILE A O 1
ATOM 1234 N N . ARG A 1 162 ? 22.859 -20.531 -8.719 1 85.75 162 ARG A N 1
ATOM 1235 C CA . ARG A 1 162 ? 23.297 -19.906 -7.473 1 85.75 162 ARG A CA 1
ATOM 1236 C C . ARG A 1 162 ? 23.219 -18.391 -7.551 1 85.75 162 ARG A C 1
ATOM 1238 O O . ARG A 1 162 ? 22.75 -17.734 -6.621 1 85.75 162 ARG A O 1
ATOM 1245 N N . LEU A 1 163 ? 23.609 -17.969 -8.641 1 88.56 163 LEU A N 1
ATOM 1246 C CA . LEU A 1 163 ? 23.594 -16.531 -8.844 1 88.56 163 LEU A CA 1
ATOM 1247 C C . LEU A 1 163 ? 22.156 -16.016 -8.938 1 88.56 163 LEU A C 1
ATOM 1249 O O . LEU A 1 163 ? 21.859 -14.922 -8.438 1 88.56 163 LEU A O 1
ATOM 1253 N N . MET A 1 164 ? 21.344 -16.734 -9.523 1 88.69 164 MET A N 1
ATOM 1254 C CA . MET A 1 164 ? 19.938 -16.344 -9.648 1 88.69 164 MET A CA 1
ATOM 1255 C C . MET A 1 164 ? 19.25 -16.328 -8.281 1 88.69 164 MET A C 1
ATOM 1257 O O . MET A 1 164 ? 18.469 -15.43 -7.988 1 88.69 164 MET A O 1
ATOM 1261 N N . THR A 1 165 ? 19.625 -17.297 -7.5 1 87.88 165 THR A N 1
ATOM 1262 C CA . THR A 1 165 ? 19.047 -17.375 -6.164 1 87.88 165 THR A CA 1
ATOM 1263 C C . THR A 1 165 ? 19.516 -16.203 -5.309 1 87.88 165 THR A C 1
ATOM 1265 O O . THR A 1 165 ? 18.734 -15.617 -4.559 1 87.88 165 THR A O 1
ATOM 1268 N N . LEU A 1 166 ? 20.75 -15.891 -5.473 1 89.38 166 LEU A N 1
ATOM 1269 C CA . LEU A 1 166 ? 21.281 -14.734 -4.762 1 89.38 166 LEU A CA 1
ATOM 1270 C C . LEU A 1 166 ? 20.594 -13.453 -5.223 1 89.38 166 LEU A C 1
ATOM 1272 O O . LEU A 1 166 ? 20.297 -12.57 -4.406 1 89.38 166 LEU A O 1
ATOM 1276 N N . GLY A 1 167 ? 20.391 -13.328 -6.48 1 91.94 167 GLY A N 1
ATOM 1277 C CA . GLY A 1 167 ? 19.688 -12.172 -7.016 1 91.94 167 GLY A CA 1
ATOM 1278 C C . GLY A 1 167 ? 18.266 -12.039 -6.473 1 91.94 167 GLY A C 1
ATOM 1279 O O . GLY A 1 167 ? 17.828 -10.938 -6.137 1 91.94 167 GLY A O 1
ATOM 1280 N N . LEU A 1 168 ? 17.641 -13.18 -6.367 1 90.81 168 LEU A N 1
ATOM 1281 C CA . LEU A 1 168 ? 16.281 -13.18 -5.816 1 90.81 168 LEU A CA 1
ATOM 1282 C C . LEU A 1 168 ? 16.297 -12.727 -4.359 1 90.81 168 LEU A C 1
ATOM 1284 O O . LEU A 1 168 ? 15.414 -11.977 -3.936 1 90.81 168 LEU A O 1
ATOM 1288 N N . PHE A 1 169 ? 17.266 -13.188 -3.672 1 90.5 169 PHE A N 1
ATOM 1289 C CA . PHE A 1 169 ? 17.406 -12.828 -2.264 1 90.5 169 PHE A CA 1
ATOM 1290 C C . PHE A 1 169 ? 17.625 -11.328 -2.107 1 90.5 169 PHE A C 1
ATOM 1292 O O . PHE A 1 169 ? 16.969 -10.68 -1.286 1 90.5 169 PHE A O 1
ATOM 1299 N N . ILE A 1 170 ? 18.453 -10.773 -2.895 1 93.31 170 ILE A N 1
ATOM 1300 C CA . ILE A 1 170 ? 18.766 -9.352 -2.846 1 93.31 170 ILE A CA 1
ATOM 1301 C C . ILE A 1 170 ? 17.547 -8.539 -3.299 1 93.31 170 ILE A C 1
ATOM 1303 O O . ILE A 1 170 ? 17.188 -7.543 -2.666 1 93.31 170 ILE A O 1
ATOM 1307 N N . PHE A 1 171 ? 16.938 -8.961 -4.359 1 93.06 171 PHE A N 1
ATOM 1308 C CA . PHE A 1 171 ? 15.734 -8.32 -4.871 1 93.06 171 PHE A CA 1
ATOM 1309 C C . PHE A 1 171 ? 14.656 -8.25 -3.793 1 93.06 171 PHE A C 1
ATOM 1311 O O . PHE A 1 171 ? 14.039 -7.207 -3.592 1 93.06 171 PHE A O 1
ATOM 1318 N N . GLY A 1 172 ? 14.523 -9.281 -3.086 1 90.56 172 GLY A N 1
ATOM 1319 C CA . GLY A 1 172 ? 13.516 -9.375 -2.043 1 90.56 172 GLY A CA 1
ATOM 1320 C C . GLY A 1 172 ? 13.766 -8.43 -0.885 1 90.56 172 GLY A C 1
ATOM 1321 O O . GLY A 1 172 ? 12.82 -7.992 -0.22 1 90.56 172 GLY A O 1
ATOM 1322 N N . LEU A 1 173 ? 14.93 -8.016 -0.716 1 93.31 173 LEU A N 1
ATOM 1323 C CA . LEU A 1 173 ? 15.281 -7.117 0.376 1 93.31 173 LEU A CA 1
ATOM 1324 C C . LEU A 1 173 ? 14.836 -5.691 0.071 1 93.31 173 LEU A C 1
ATOM 1326 O O . LEU A 1 173 ? 14.617 -4.891 0.988 1 93.31 173 LEU A O 1
ATOM 1330 N N . GLY A 1 174 ? 14.664 -5.445 -1.16 1 94.06 174 GLY A N 1
ATOM 1331 C CA . GLY A 1 174 ? 14.422 -4.066 -1.547 1 94.06 174 GLY A CA 1
ATOM 1332 C C . GLY A 1 174 ? 12.977 -3.793 -1.9 1 94.06 174 GLY A C 1
ATOM 1333 O O . GLY A 1 174 ? 12.523 -2.646 -1.85 1 94.06 174 GLY A O 1
ATOM 1334 N N . VAL A 1 175 ? 12.227 -4.793 -2.164 1 92.5 175 VAL A N 1
ATOM 1335 C CA . VAL A 1 175 ? 10.891 -4.637 -2.729 1 92.5 175 VAL A CA 1
ATOM 1336 C C . VAL A 1 175 ? 9.953 -4.051 -1.675 1 92.5 175 VAL A C 1
ATOM 1338 O O . VAL A 1 175 ? 9.281 -3.047 -1.92 1 92.5 175 VAL A O 1
ATOM 1341 N N . SER A 1 176 ? 9.922 -4.555 -0.5 1 92.38 176 SER A N 1
ATOM 1342 C CA . SER A 1 176 ? 8.977 -4.137 0.525 1 92.38 176 SER A CA 1
ATOM 1343 C C . SER A 1 176 ? 9.336 -2.766 1.089 1 92.38 176 SER A C 1
ATOM 1345 O O . SER A 1 176 ? 8.461 -1.919 1.285 1 92.38 176 SER A O 1
ATOM 1347 N N . PRO A 1 177 ? 10.648 -2.562 1.319 1 94.31 177 PRO A N 1
ATOM 1348 C CA . PRO A 1 177 ? 11.016 -1.212 1.749 1 94.31 177 PRO A CA 1
ATOM 1349 C C . PRO A 1 177 ? 10.625 -0.142 0.734 1 94.31 177 PRO A C 1
ATOM 1351 O O . PRO A 1 177 ? 10.211 0.956 1.117 1 94.31 177 PRO A O 1
ATOM 1354 N N . LEU A 1 178 ? 10.742 -0.48 -0.511 1 95.31 178 LEU A N 1
ATOM 1355 C CA . LEU A 1 178 ? 10.375 0.479 -1.545 1 95.31 178 LEU A CA 1
ATOM 1356 C C . LEU A 1 178 ? 8.875 0.784 -1.489 1 95.31 178 LEU A C 1
ATOM 1358 O O . LEU A 1 178 ? 8.469 1.93 -1.688 1 95.31 178 LEU A O 1
ATOM 1362 N N . ALA A 1 179 ? 8.156 -0.189 -1.216 1 93.69 179 ALA A N 1
ATOM 1363 C CA . ALA A 1 179 ? 6.711 0.006 -1.111 1 93.69 179 ALA A CA 1
ATOM 1364 C C . ALA A 1 179 ? 6.367 0.979 0.014 1 93.69 179 ALA A C 1
ATOM 1366 O O . ALA A 1 179 ? 5.539 1.876 -0.163 1 93.69 179 ALA A O 1
ATOM 1367 N N . VAL A 1 180 ? 7 0.837 1.083 1 93.19 180 VAL A N 1
ATOM 1368 C CA . VAL A 1 180 ? 6.77 1.707 2.232 1 93.19 180 VAL A CA 1
ATOM 1369 C C . VAL A 1 180 ? 7.172 3.139 1.886 1 93.19 180 VAL A C 1
ATOM 1371 O O . VAL A 1 180 ? 6.426 4.082 2.158 1 93.19 180 VAL A O 1
ATOM 1374 N N . VAL A 1 181 ? 8.281 3.229 1.28 1 92.94 181 VAL A N 1
ATOM 1375 C CA . VAL A 1 181 ? 8.805 4.547 0.951 1 92.94 181 VAL A CA 1
ATOM 1376 C C . VAL A 1 181 ? 7.914 5.219 -0.09 1 92.94 181 VAL A C 1
ATOM 1378 O O . VAL A 1 181 ? 7.652 6.422 -0.012 1 92.94 181 VAL A O 1
ATOM 1381 N N . GLN A 1 182 ? 7.508 4.445 -1.054 1 94.06 182 GLN A N 1
ATOM 1382 C CA . GLN A 1 182 ? 6.617 4.98 -2.078 1 94.06 182 GLN A CA 1
ATOM 1383 C C . GLN A 1 182 ? 5.34 5.535 -1.46 1 94.06 182 GLN A C 1
ATOM 1385 O O . GLN A 1 182 ? 4.918 6.645 -1.79 1 94.06 182 GLN A O 1
ATOM 1390 N N . GLU A 1 183 ? 4.785 4.777 -0.56 1 92.19 183 GLU A N 1
ATOM 1391 C CA . GLU A 1 183 ? 3.566 5.219 0.115 1 92.19 183 GLU A CA 1
ATOM 1392 C C . GLU A 1 183 ? 3.818 6.48 0.933 1 92.19 183 GLU A C 1
ATOM 1394 O O . GLU A 1 183 ? 2.998 7.402 0.929 1 92.19 183 GLU A O 1
ATOM 1399 N N . THR A 1 184 ? 4.898 6.582 1.599 1 88.88 184 THR A N 1
ATOM 1400 C CA . THR A 1 184 ? 5.23 7.727 2.438 1 88.88 184 THR A CA 1
ATOM 1401 C C . THR A 1 184 ? 5.438 8.977 1.589 1 88.88 184 THR A C 1
ATOM 1403 O O . THR A 1 184 ? 5.035 10.078 1.981 1 88.88 184 THR A O 1
ATOM 1406 N N . ILE A 1 185 ? 6.055 8.797 0.439 1 89 185 ILE A N 1
ATOM 1407 C CA . ILE A 1 185 ? 6.266 9.922 -0.465 1 89 185 ILE A CA 1
ATOM 1408 C C . ILE A 1 185 ? 4.918 10.461 -0.94 1 89 185 ILE A C 1
ATOM 1410 O O . ILE A 1 185 ? 4.703 11.672 -0.979 1 89 185 ILE A O 1
ATOM 1414 N N . ILE A 1 186 ? 4.047 9.586 -1.258 1 90.31 186 ILE A N 1
ATOM 1415 C CA . ILE A 1 186 ? 2.729 10 -1.725 1 90.31 186 ILE A CA 1
ATOM 1416 C C . ILE A 1 186 ? 2.018 10.789 -0.627 1 90.31 186 ILE A C 1
ATOM 1418 O O . ILE A 1 186 ? 1.453 11.852 -0.885 1 90.31 186 ILE A O 1
ATOM 1422 N N . VAL A 1 187 ? 2.115 10.344 0.566 1 86.75 187 VAL A N 1
ATOM 1423 C CA . VAL A 1 187 ? 1.442 10.992 1.689 1 86.75 187 VAL A CA 1
ATOM 1424 C C . VAL A 1 187 ? 2.039 12.375 1.923 1 86.75 187 VAL A C 1
ATOM 1426 O O . VAL A 1 187 ? 1.313 13.328 2.227 1 86.75 187 VAL A O 1
ATOM 1429 N N . ARG A 1 188 ? 3.234 12.469 1.753 1 82.5 188 ARG A N 1
ATOM 1430 C CA . ARG A 1 188 ? 3.926 13.734 1.979 1 82.5 188 ARG A CA 1
ATOM 1431 C C . ARG A 1 188 ? 3.381 14.828 1.066 1 82.5 188 ARG A C 1
ATOM 1433 O O . ARG A 1 188 ? 3.291 15.992 1.467 1 82.5 188 ARG A O 1
ATOM 1440 N N . PHE A 1 189 ? 2.996 14.484 -0.082 1 83.62 189 PHE A N 1
ATOM 1441 C CA . PHE A 1 189 ? 2.586 15.492 -1.059 1 83.62 189 PHE A CA 1
ATOM 1442 C C . PHE A 1 189 ? 1.068 15.633 -1.083 1 83.62 189 PHE A C 1
ATOM 1444 O O . PHE A 1 189 ? 0.541 16.641 -1.566 1 83.62 189 PHE A O 1
ATOM 1451 N N . PHE A 1 190 ? 0.396 14.633 -0.536 1 84.38 190 PHE A N 1
ATOM 1452 C CA . PHE A 1 190 ? -1.047 14.656 -0.743 1 84.38 190 PHE A CA 1
ATOM 1453 C C . PHE A 1 190 ? -1.786 14.57 0.587 1 84.38 190 PHE A C 1
ATOM 1455 O O . PHE A 1 190 ? -2.977 14.258 0.622 1 84.38 190 PHE A O 1
ATOM 1462 N N . LYS A 1 191 ? -1.184 14.82 1.605 1 73.25 191 LYS A N 1
ATOM 1463 C CA . LYS A 1 191 ? -1.75 14.727 2.947 1 73.25 191 LYS A CA 1
ATOM 1464 C C . LYS A 1 191 ? -3.088 15.453 3.031 1 73.25 191 LYS A C 1
ATOM 1466 O O . LYS A 1 191 ? -4.039 14.953 3.631 1 73.25 191 LYS A O 1
ATOM 1471 N N . SER A 1 192 ? -3.184 16.578 2.439 1 64.94 192 SER A N 1
ATOM 1472 C CA . SER A 1 192 ? -4.379 17.391 2.605 1 64.94 192 SER A CA 1
ATOM 1473 C C . SER A 1 192 ? -5.188 17.469 1.313 1 64.94 192 SER A C 1
ATOM 1475 O O . SER A 1 192 ? -6.152 18.219 1.22 1 64.94 192 SER A O 1
ATOM 1477 N N . HIS A 1 193 ? -4.719 16.656 0.353 1 73.25 193 HIS A N 1
ATOM 1478 C CA . HIS A 1 193 ? -5.355 16.812 -0.951 1 73.25 193 HIS A CA 1
ATOM 1479 C C . HIS A 1 193 ? -5.641 15.453 -1.588 1 73.25 193 HIS A C 1
ATOM 1481 O O . HIS A 1 193 ? -4.82 14.938 -2.344 1 73.25 193 HIS A O 1
ATOM 1487 N N . GLY A 1 194 ? -6.805 14.977 -1.313 1 79 194 GLY A N 1
ATOM 1488 C CA . GLY A 1 194 ? -7.199 13.781 -2.043 1 79 194 GLY A CA 1
ATOM 1489 C C . GLY A 1 194 ? -6.297 12.594 -1.771 1 79 194 GLY A C 1
ATOM 1490 O O . GLY A 1 194 ? -5.812 11.945 -2.703 1 79 194 GLY A O 1
ATOM 1491 N N . LEU A 1 195 ? -6.012 12.375 -0.599 1 83.69 195 LEU A N 1
ATOM 1492 C CA . LEU A 1 195 ? -5.109 11.312 -0.175 1 83.69 195 LEU A CA 1
ATOM 1493 C C . LEU A 1 195 ? -5.586 9.961 -0.686 1 83.69 195 LEU A C 1
ATOM 1495 O O . LEU A 1 195 ? -4.797 9.18 -1.216 1 83.69 195 LEU A O 1
ATOM 1499 N N . GLY A 1 196 ? -6.898 9.75 -0.657 1 86.81 196 GLY A N 1
ATOM 1500 C CA . GLY A 1 196 ? -7.441 8.484 -1.115 1 86.81 196 GLY A CA 1
ATOM 1501 C C . GLY A 1 196 ? -7.16 8.211 -2.58 1 86.81 196 GLY A C 1
ATOM 1502 O O . GLY A 1 196 ? -6.711 7.117 -2.938 1 86.81 196 GLY A O 1
ATOM 1503 N N . ILE A 1 197 ? -7.285 9.141 -3.354 1 89.12 197 ILE A N 1
ATOM 1504 C CA . ILE A 1 197 ? -7.105 8.984 -4.793 1 89.12 197 ILE A CA 1
ATOM 1505 C C . ILE A 1 197 ? -5.621 8.805 -5.113 1 89.12 197 ILE A C 1
ATOM 1507 O O . ILE A 1 197 ? -5.262 8 -5.973 1 89.12 197 ILE A O 1
ATOM 1511 N N . SER A 1 198 ? -4.82 9.602 -4.453 1 91.06 198 SER A N 1
ATOM 1512 C CA . SER A 1 198 ? -3.387 9.5 -4.699 1 91.06 198 SER A CA 1
ATOM 1513 C C . SER A 1 198 ? -2.848 8.133 -4.2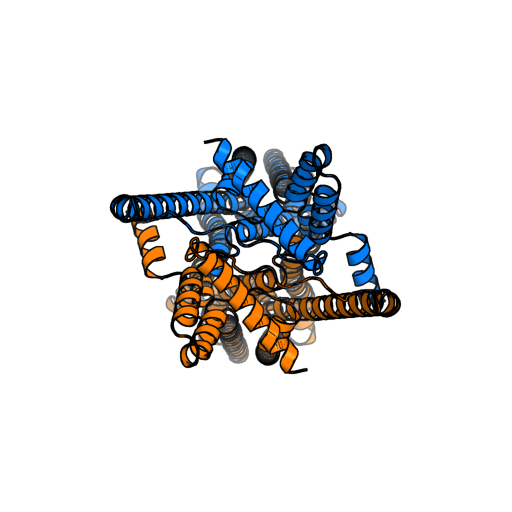81 1 91.06 198 SER A C 1
ATOM 1515 O O . SER A 1 198 ? -2.016 7.551 -4.977 1 91.06 198 SER A O 1
ATOM 1517 N N . MET A 1 199 ? -3.361 7.66 -3.184 1 91.5 199 MET A N 1
ATOM 1518 C CA . MET A 1 199 ? -2.975 6.32 -2.752 1 91.5 199 MET A CA 1
ATOM 1519 C C . MET A 1 199 ? -3.443 5.27 -3.752 1 91.5 199 MET A C 1
ATOM 1521 O O . MET A 1 199 ? -2.73 4.301 -4.02 1 91.5 199 MET A O 1
ATOM 1525 N N . ALA A 1 200 ? -4.617 5.488 -4.246 1 92.25 200 ALA A N 1
ATOM 1526 C CA . ALA A 1 200 ? -5.16 4.582 -5.254 1 92.25 200 ALA A CA 1
ATOM 1527 C C . ALA A 1 200 ? -4.266 4.539 -6.492 1 92.25 200 ALA A C 1
ATOM 1529 O O . ALA A 1 200 ? -4.008 3.467 -7.043 1 92.25 200 ALA A O 1
ATOM 1530 N N . PHE A 1 201 ? -3.785 5.621 -6.883 1 91.5 201 PHE A N 1
ATOM 1531 C CA . PHE A 1 201 ? -2.922 5.684 -8.055 1 91.5 201 PHE A CA 1
ATOM 1532 C C . PHE A 1 201 ? -1.622 4.926 -7.812 1 91.5 201 PHE A C 1
ATOM 1534 O O . PHE A 1 201 ? -1.081 4.297 -8.727 1 91.5 201 PHE A O 1
ATOM 1541 N N . GLY A 1 202 ? -1.141 5.062 -6.613 1 92.25 202 GLY A N 1
ATOM 1542 C CA . GLY A 1 202 ? 0.03 4.277 -6.262 1 92.25 202 GLY A CA 1
ATOM 1543 C C . GLY A 1 202 ? -0.179 2.783 -6.441 1 92.25 202 GLY A C 1
ATOM 1544 O O . GLY A 1 202 ? 0.683 2.092 -6.988 1 92.25 202 GLY A O 1
ATOM 1545 N N . LEU A 1 203 ? -1.317 2.371 -6.062 1 90.44 203 LEU A N 1
ATOM 1546 C CA . LEU A 1 203 ? -1.639 0.951 -6.16 1 90.44 203 LEU A CA 1
ATOM 1547 C C . LEU A 1 203 ? -1.855 0.542 -7.613 1 90.44 203 LEU A C 1
ATOM 1549 O O . LEU A 1 203 ? -1.407 -0.527 -8.031 1 90.44 203 LEU A O 1
ATOM 1553 N N . ILE A 1 204 ? -2.479 1.383 -8.352 1 91.5 204 ILE A N 1
ATOM 1554 C CA . ILE A 1 204 ? -2.789 1.084 -9.742 1 91.5 204 ILE A CA 1
ATOM 1555 C C . ILE A 1 204 ? -1.498 1 -10.555 1 91.5 204 ILE A C 1
ATOM 1557 O O . ILE A 1 204 ? -1.376 0.167 -11.453 1 91.5 204 ILE A O 1
ATOM 1561 N N . ALA A 1 205 ? -0.607 1.866 -10.266 1 91.69 205 ALA A N 1
ATOM 1562 C CA . ALA A 1 205 ? 0.67 1.844 -10.977 1 91.69 205 ALA A CA 1
ATOM 1563 C C . ALA A 1 205 ? 1.381 0.507 -10.781 1 91.69 205 ALA A C 1
ATOM 1565 O O . ALA A 1 205 ? 1.919 -0.06 -11.734 1 91.69 205 ALA A O 1
ATOM 1566 N N . GLY A 1 206 ? 1.37 0.029 -9.57 1 90.75 206 GLY A N 1
ATOM 1567 C CA . GLY A 1 206 ? 1.979 -1.264 -9.297 1 90.75 206 GLY A CA 1
ATOM 1568 C C . GLY A 1 206 ? 1.253 -2.416 -9.969 1 90.75 206 GLY A C 1
ATOM 1569 O O . GLY A 1 206 ? 1.871 -3.236 -10.648 1 90.75 206 GLY A O 1
ATOM 1570 N N . LYS A 1 207 ? -0.005 -2.438 -9.781 1 86.88 207 LYS A N 1
ATOM 1571 C CA . LYS A 1 207 ? -0.812 -3.502 -10.367 1 86.88 207 LYS A CA 1
ATOM 1572 C C . LYS A 1 207 ? -0.773 -3.438 -11.891 1 86.88 207 LYS A C 1
ATOM 1574 O O . LYS A 1 207 ? -0.804 -4.469 -12.562 1 86.88 207 LYS A O 1
ATOM 1579 N N . GLY A 1 208 ? -0.8 -2.266 -12.398 1 87.88 208 GLY A N 1
ATOM 1580 C CA . GLY A 1 208 ? -0.68 -2.094 -13.836 1 87.88 208 GLY A CA 1
ATOM 1581 C C . GLY A 1 208 ? 0.627 -2.623 -14.398 1 87.88 208 GLY A C 1
ATOM 1582 O O . GLY A 1 208 ? 0.644 -3.271 -15.445 1 87.88 208 GLY A O 1
ATOM 1583 N N . ALA A 1 209 ? 1.652 -2.336 -13.711 1 90.25 209 ALA A N 1
ATOM 1584 C CA . ALA A 1 209 ? 2.953 -2.859 -14.117 1 90.25 209 ALA A CA 1
ATOM 1585 C C . ALA A 1 209 ? 2.963 -4.383 -14.094 1 90.25 209 ALA A C 1
ATOM 1587 O O . ALA A 1 209 ? 3.504 -5.023 -15 1 90.25 209 ALA A O 1
ATOM 1588 N N . SER A 1 210 ? 2.412 -4.91 -13.062 1 86.56 210 SER A N 1
ATOM 1589 C CA . SER A 1 210 ? 2.322 -6.363 -12.953 1 86.56 210 SER A CA 1
ATOM 1590 C C . SER A 1 210 ? 1.472 -6.945 -14.078 1 86.56 210 SER A C 1
ATOM 1592 O O . SER A 1 210 ? 1.798 -8 -14.633 1 86.56 210 SER A O 1
ATOM 1594 N N . PHE A 1 211 ? 0.443 -6.27 -14.359 1 84.19 211 PHE A N 1
ATOM 1595 C CA . PHE A 1 211 ? -0.434 -6.699 -15.438 1 84.19 211 PHE A CA 1
ATOM 1596 C C . PHE A 1 211 ? 0.301 -6.672 -16.781 1 84.19 211 PHE A C 1
ATOM 1598 O O . PHE A 1 211 ? 0.189 -7.605 -17.578 1 84.19 211 PHE A O 1
ATOM 1605 N N . LEU A 1 212 ? 0.982 -5.668 -17 1 86.12 212 LEU A N 1
ATOM 1606 C CA . LEU A 1 212 ? 1.771 -5.547 -18.219 1 86.12 212 LEU A CA 1
ATOM 1607 C C . LEU A 1 212 ? 2.824 -6.648 -18.297 1 86.12 212 LEU A C 1
ATOM 1609 O O . LEU A 1 212 ? 3.072 -7.203 -19.375 1 86.12 212 LEU A O 1
ATOM 1613 N N . SER A 1 213 ? 3.361 -6.906 -17.188 1 88 213 SER A N 1
ATOM 1614 C CA . SER A 1 213 ? 4.359 -7.969 -17.125 1 88 213 SER A CA 1
ATOM 1615 C C . SER A 1 213 ? 3.752 -9.32 -17.5 1 88 213 SER A C 1
ATOM 1617 O O . SER A 1 213 ? 4.332 -10.078 -18.266 1 88 213 SER A O 1
ATOM 1619 N N . ALA A 1 214 ? 2.633 -9.609 -16.969 1 79.75 214 ALA A N 1
ATOM 1620 C CA . ALA A 1 214 ? 1.957 -10.883 -17.234 1 79.75 214 ALA A CA 1
ATOM 1621 C C . ALA A 1 214 ? 1.588 -11.008 -18.719 1 79.75 214 ALA A C 1
ATOM 1623 O O . ALA A 1 214 ? 1.628 -12.102 -19.281 1 79.75 214 ALA A O 1
ATOM 1624 N N . ARG A 1 215 ? 1.271 -9.891 -19.312 1 82.5 215 ARG A N 1
ATOM 1625 C CA . ARG A 1 215 ? 0.795 -9.914 -20.688 1 82.5 215 ARG A CA 1
ATOM 1626 C C . ARG A 1 215 ? 1.962 -9.891 -21.672 1 82.5 215 ARG A C 1
ATOM 1628 O O . ARG A 1 215 ? 1.856 -10.406 -22.781 1 82.5 215 ARG A O 1
ATOM 1635 N N . THR A 1 216 ? 3 -9.398 -21.266 1 87.25 216 THR A N 1
ATOM 1636 C CA . THR A 1 216 ? 4.098 -9.219 -22.219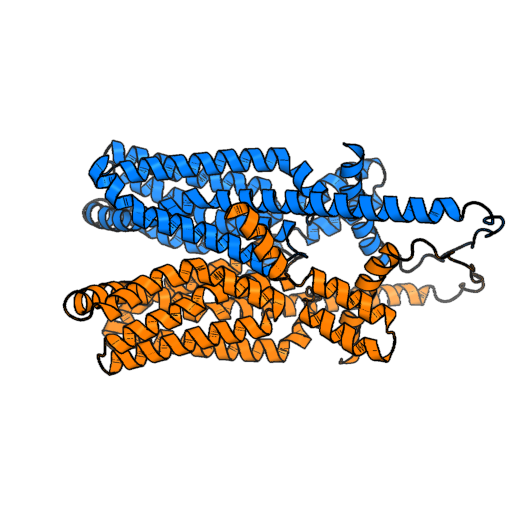 1 87.25 216 THR A CA 1
ATOM 1637 C C . THR A 1 216 ? 5.152 -10.305 -22.031 1 87.25 216 THR A C 1
ATOM 1639 O O . THR A 1 216 ? 5.992 -10.508 -22.922 1 87.25 216 THR A O 1
ATOM 1642 N N . SER A 1 217 ? 5.141 -10.922 -20.906 1 83.62 217 SER A N 1
ATOM 1643 C CA . SER A 1 217 ? 6.188 -11.898 -20.625 1 83.62 217 SER A CA 1
ATOM 1644 C C . SER A 1 217 ? 6.211 -13.016 -21.672 1 83.62 217 SER A C 1
ATOM 1646 O O . SER A 1 217 ? 7.273 -13.383 -22.172 1 83.62 217 SER A O 1
ATOM 1648 N N . TYR A 1 218 ? 5.062 -13.492 -22.062 1 79.12 218 TYR A N 1
ATOM 1649 C CA . TYR A 1 218 ? 5 -14.625 -22.984 1 79.12 218 TYR A CA 1
ATOM 1650 C C . TYR A 1 218 ? 5.398 -14.195 -24.391 1 79.12 218 TYR A C 1
ATOM 1652 O O . TYR A 1 218 ? 6.297 -14.789 -25 1 79.12 218 TYR A O 1
ATOM 1660 N N . PRO A 1 219 ? 4.758 -13.164 -24.891 1 84.75 219 PRO A N 1
ATOM 1661 C CA . PRO A 1 219 ? 5.172 -12.742 -26.234 1 84.75 219 PRO A CA 1
ATOM 1662 C C . PRO A 1 219 ? 6.645 -12.359 -26.312 1 84.75 219 PRO A C 1
ATOM 1664 O O . PRO A 1 219 ? 7.293 -12.562 -27.344 1 84.75 219 PRO A O 1
ATOM 1667 N N . LEU A 1 220 ? 7.16 -11.875 -25.312 1 85.56 220 LEU A N 1
ATOM 1668 C CA . LEU A 1 220 ? 8.57 -11.508 -25.281 1 85.56 220 LEU A CA 1
ATOM 1669 C C . LEU A 1 220 ? 9.453 -12.75 -25.312 1 85.56 220 LEU A C 1
ATOM 1671 O O . LEU A 1 220 ? 10.461 -12.781 -26.031 1 85.56 220 LEU A O 1
ATOM 1675 N N . THR A 1 221 ? 9.078 -13.68 -24.594 1 82.12 221 THR A N 1
ATOM 1676 C CA . THR A 1 221 ? 9.836 -14.93 -24.578 1 82.12 221 THR A CA 1
ATOM 1677 C C . THR A 1 221 ? 9.766 -15.633 -25.922 1 82.12 221 THR A C 1
ATOM 1679 O O . THR A 1 221 ? 10.766 -16.188 -26.391 1 82.12 221 THR A O 1
ATOM 1682 N N . GLU A 1 222 ? 8.656 -15.609 -26.578 1 85.12 222 GLU A N 1
ATOM 1683 C CA . GLU A 1 222 ? 8.469 -16.281 -27.859 1 85.12 222 GLU A CA 1
ATOM 1684 C C . GLU A 1 222 ? 9.25 -15.57 -28.969 1 85.12 222 GLU A C 1
ATOM 1686 O O . GLU A 1 222 ? 9.844 -16.219 -29.828 1 85.12 222 GLU A O 1
ATOM 1691 N N . ARG A 1 223 ? 9.273 -14.352 -28.891 1 87.19 223 ARG A N 1
ATOM 1692 C CA . ARG A 1 223 ? 9.883 -13.594 -29.969 1 87.19 223 ARG A CA 1
ATOM 1693 C C . ARG A 1 223 ? 11.383 -13.414 -29.734 1 87.19 223 ARG A C 1
ATOM 1695 O O . ARG A 1 223 ? 12.172 -13.469 -30.688 1 87.19 223 ARG A O 1
ATOM 1702 N N . PHE A 1 224 ? 11.789 -13.109 -28.5 1 87 224 PHE A N 1
ATOM 1703 C CA . PHE A 1 224 ? 13.172 -12.719 -28.25 1 87 224 PHE A CA 1
ATOM 1704 C C . PHE A 1 224 ? 13.883 -13.758 -27.391 1 87 224 PHE A C 1
ATOM 1706 O O . PHE A 1 224 ? 15.078 -13.633 -27.109 1 87 224 PHE A O 1
ATOM 1713 N N . GLY A 1 225 ? 13.164 -14.766 -26.969 1 80.56 225 GLY A N 1
ATOM 1714 C CA . GLY A 1 225 ? 13.781 -15.812 -26.188 1 80.56 225 GLY A CA 1
ATOM 1715 C C . GLY A 1 225 ? 13.414 -15.766 -24.719 1 80.56 225 GLY A C 1
ATOM 1716 O O . GLY A 1 225 ? 12.758 -14.82 -24.266 1 80.56 225 GLY A O 1
ATOM 1717 N N . SER A 1 226 ? 13.859 -16.719 -23.984 1 79.19 226 SER A N 1
ATOM 1718 C CA . SER A 1 226 ? 13.492 -16.922 -22.578 1 79.19 226 SER A CA 1
ATOM 1719 C C . SER A 1 226 ? 14.141 -15.875 -21.688 1 79.19 226 SER A C 1
ATOM 1721 O O . SER A 1 226 ? 13.703 -15.664 -20.562 1 79.19 226 SER A O 1
ATOM 1723 N N . ARG A 1 227 ? 15.117 -15.094 -22.172 1 85.38 227 ARG A N 1
ATOM 1724 C CA . ARG A 1 227 ? 15.836 -14.125 -21.359 1 85.38 227 ARG A CA 1
ATOM 1725 C C . ARG A 1 227 ? 15.234 -12.734 -21.5 1 85.38 227 ARG A C 1
ATOM 1727 O O . ARG A 1 227 ? 15.516 -11.844 -20.703 1 85.38 227 ARG A O 1
ATOM 1734 N N . ALA A 1 228 ? 14.383 -12.555 -22.391 1 88.44 228 ALA A N 1
ATOM 1735 C CA . ALA A 1 228 ? 13.859 -11.242 -22.766 1 88.44 228 ALA A CA 1
ATOM 1736 C C . ALA A 1 228 ? 13.133 -10.586 -21.594 1 88.44 228 ALA A C 1
ATOM 1738 O O . ALA A 1 228 ? 13.352 -9.406 -21.297 1 88.44 228 ALA A O 1
ATOM 1739 N N . PRO A 1 229 ? 12.297 -11.336 -20.859 1 86.75 229 PRO A N 1
ATOM 1740 C CA . PRO A 1 229 ? 11.617 -10.688 -19.719 1 86.75 229 PRO A CA 1
ATOM 1741 C C . PRO A 1 229 ? 12.586 -10.188 -18.656 1 86.75 229 PRO A C 1
ATOM 1743 O O . PRO A 1 229 ? 12.328 -9.164 -18.016 1 86.75 229 PRO A O 1
ATOM 1746 N N . PHE A 1 230 ? 13.688 -10.773 -18.562 1 88.75 230 PHE A N 1
ATOM 1747 C CA . PHE A 1 230 ? 14.688 -10.352 -17.594 1 88.75 230 PHE A CA 1
ATOM 1748 C C . PHE A 1 230 ? 15.359 -9.055 -18.016 1 88.75 230 PHE A C 1
ATOM 1750 O O . PHE A 1 230 ? 15.641 -8.195 -17.188 1 88.75 230 PHE A O 1
ATOM 1757 N N . TYR A 1 231 ? 15.625 -8.953 -19.266 1 91.81 231 TYR A N 1
ATOM 1758 C CA . TYR A 1 231 ? 16.188 -7.719 -19.797 1 91.81 231 TYR A CA 1
ATOM 1759 C C . TYR A 1 231 ? 15.227 -6.555 -19.594 1 91.81 231 TYR A C 1
ATOM 1761 O O . TYR A 1 231 ? 15.641 -5.461 -19.203 1 91.81 231 TYR A O 1
ATOM 1769 N N . VAL A 1 232 ? 14.008 -6.785 -19.875 1 92.06 232 VAL A N 1
ATOM 1770 C CA . VAL A 1 232 ? 13 -5.742 -19.75 1 92.06 232 VAL A CA 1
ATOM 1771 C C . VAL A 1 232 ? 12.875 -5.328 -18.281 1 92.06 232 VAL A C 1
ATOM 1773 O O . VAL A 1 232 ? 12.859 -4.133 -17.969 1 92.06 232 VAL A O 1
ATOM 1776 N N . SER A 1 233 ? 12.742 -6.316 -17.406 1 93.12 233 SER A N 1
ATOM 1777 C CA . SER A 1 233 ? 12.609 -6.023 -15.992 1 93.12 233 SER A CA 1
ATOM 1778 C C . SER A 1 233 ? 13.812 -5.246 -15.461 1 93.12 233 SER A C 1
ATOM 1780 O O . SER A 1 233 ? 13.656 -4.289 -14.703 1 93.12 233 SER A O 1
ATOM 1782 N N . THR A 1 234 ? 14.977 -5.625 -15.867 1 94.75 234 THR A N 1
ATOM 1783 C CA . THR A 1 234 ? 16.188 -4.953 -15.43 1 94.75 234 THR A CA 1
ATOM 1784 C C . THR A 1 234 ? 16.25 -3.525 -15.961 1 94.75 234 THR A C 1
ATOM 1786 O O . THR A 1 234 ? 16.625 -2.604 -15.242 1 94.75 234 THR A O 1
ATOM 1789 N N . THR A 1 235 ? 15.875 -3.352 -17.172 1 95.94 235 THR A N 1
ATOM 1790 C CA . THR A 1 235 ? 15.844 -2.023 -17.766 1 95.94 235 THR A CA 1
ATOM 1791 C C . THR A 1 235 ? 14.844 -1.128 -17.047 1 95.94 235 THR A C 1
ATOM 1793 O O . THR A 1 235 ? 15.133 0.036 -16.766 1 95.94 235 THR A O 1
ATOM 1796 N N . LEU A 1 236 ? 13.695 -1.658 -16.75 1 95.69 236 LEU A N 1
ATOM 1797 C CA . LEU A 1 236 ? 12.68 -0.9 -16.031 1 95.69 236 LEU A CA 1
ATOM 1798 C C . LEU A 1 236 ? 13.164 -0.525 -14.633 1 95.69 236 LEU A C 1
ATOM 1800 O O . LEU A 1 236 ? 12.891 0.574 -14.148 1 95.69 236 LEU A O 1
ATOM 1804 N N . ALA A 1 237 ? 13.836 -1.446 -14.023 1 96 237 ALA A N 1
ATOM 1805 C CA . ALA A 1 237 ? 14.414 -1.148 -12.711 1 96 237 ALA A CA 1
ATOM 1806 C C . ALA A 1 237 ? 15.445 -0.03 -12.805 1 96 237 ALA A C 1
ATOM 1808 O O . ALA A 1 237 ? 15.516 0.838 -11.93 1 96 237 ALA A O 1
ATOM 1809 N N . ALA A 1 238 ? 16.25 -0.065 -13.844 1 97.12 238 ALA A N 1
ATOM 1810 C CA . ALA A 1 238 ? 17.234 0.989 -14.07 1 97.12 238 ALA A CA 1
ATOM 1811 C C . ALA A 1 238 ? 16.562 2.338 -14.289 1 97.12 238 ALA A C 1
ATOM 1813 O O . ALA A 1 238 ? 17 3.357 -13.758 1 97.12 238 ALA A O 1
ATOM 1814 N N . ILE A 1 239 ? 15.547 2.328 -15.039 1 96.69 239 ILE A N 1
ATOM 1815 C CA . ILE A 1 239 ? 14.781 3.547 -15.289 1 96.69 239 ILE A CA 1
ATOM 1816 C C . ILE A 1 239 ? 14.203 4.07 -13.977 1 96.69 239 ILE A C 1
ATOM 1818 O O . ILE A 1 239 ? 14.203 5.281 -13.727 1 96.69 239 ILE A O 1
ATOM 1822 N N . SER A 1 240 ? 13.68 3.213 -13.117 1 96 240 SER A N 1
ATOM 1823 C CA . SER A 1 240 ? 13.164 3.611 -11.812 1 96 240 SER A CA 1
ATOM 1824 C C . SER A 1 240 ? 14.234 4.312 -10.984 1 96 240 SER A C 1
ATOM 1826 O O . SER A 1 240 ? 13.961 5.312 -10.32 1 96 240 SER A O 1
ATOM 1828 N N . VAL A 1 241 ? 15.469 3.811 -11.047 1 95.62 241 VAL A N 1
ATOM 1829 C CA . VAL A 1 241 ? 16.578 4.422 -10.305 1 95.62 241 VAL A CA 1
ATOM 1830 C C . VAL A 1 241 ? 16.875 5.805 -10.875 1 95.62 241 VAL A C 1
ATOM 1832 O O . VAL A 1 241 ? 17.078 6.762 -10.125 1 95.62 241 VAL A O 1
ATOM 1835 N N . VAL A 1 242 ? 16.906 5.918 -12.164 1 95.5 242 VAL A N 1
ATOM 1836 C CA . VAL A 1 242 ? 17.203 7.188 -12.82 1 95.5 242 VAL A CA 1
ATOM 1837 C C . VAL A 1 242 ? 16.125 8.219 -12.461 1 95.5 242 VAL A C 1
ATOM 1839 O O . VAL A 1 242 ? 16.453 9.359 -12.125 1 95.5 242 VAL A O 1
ATOM 1842 N N . ILE A 1 243 ? 14.898 7.816 -12.469 1 93.69 243 ILE A N 1
ATOM 1843 C CA . ILE A 1 243 ? 13.805 8.711 -12.109 1 93.69 243 ILE A CA 1
ATOM 1844 C C . ILE A 1 243 ? 13.922 9.109 -10.641 1 93.69 243 ILE A C 1
ATOM 1846 O O . ILE A 1 243 ? 13.648 10.258 -10.281 1 93.69 243 ILE A O 1
ATOM 1850 N N . ASN A 1 244 ? 14.234 8.164 -9.836 1 93.12 244 ASN A N 1
ATOM 1851 C CA . ASN A 1 244 ? 14.43 8.469 -8.422 1 93.12 244 ASN A CA 1
ATOM 1852 C C . ASN A 1 244 ? 15.516 9.523 -8.219 1 93.12 244 ASN A C 1
ATOM 1854 O O . ASN A 1 244 ? 15.336 10.453 -7.438 1 93.12 244 ASN A O 1
ATOM 1858 N N . LEU A 1 245 ? 16.625 9.336 -8.938 1 91.25 245 LEU A N 1
ATOM 1859 C CA . LEU A 1 245 ? 17.703 10.305 -8.828 1 91.25 245 LEU A CA 1
ATOM 1860 C C . LEU A 1 245 ? 17.266 11.68 -9.328 1 91.25 245 LEU A C 1
ATOM 1862 O O . LEU A 1 245 ? 17.625 12.703 -8.742 1 91.25 245 LEU A O 1
ATOM 1866 N N . ALA A 1 246 ? 16.5 11.711 -10.359 1 89.12 246 ALA A N 1
ATOM 1867 C CA . ALA A 1 246 ? 15.945 12.961 -10.859 1 89.12 246 ALA A CA 1
ATOM 1868 C C . ALA A 1 246 ? 14.992 13.586 -9.844 1 89.12 246 ALA A C 1
ATOM 1870 O O . ALA A 1 246 ? 15 14.805 -9.641 1 89.12 246 ALA A O 1
ATOM 1871 N N . TYR A 1 247 ? 14.18 12.781 -9.188 1 86.25 247 TYR A N 1
ATOM 1872 C CA . TYR A 1 247 ? 13.258 13.234 -8.156 1 86.25 247 TYR A CA 1
ATOM 1873 C C . TYR A 1 247 ? 14.008 13.875 -6.996 1 86.25 247 TYR A C 1
ATOM 1875 O O . TYR A 1 247 ? 13.602 14.922 -6.488 1 86.25 247 TYR A O 1
ATOM 1883 N N . ILE A 1 248 ? 15.047 13.328 -6.617 1 81.75 248 ILE A N 1
ATOM 1884 C CA . ILE A 1 248 ? 15.82 13.836 -5.492 1 81.75 248 ILE A CA 1
ATOM 1885 C C . ILE A 1 248 ? 16.469 15.172 -5.867 1 81.75 248 ILE A C 1
ATOM 1887 O O . ILE A 1 248 ? 16.516 16.094 -5.047 1 81.75 248 ILE A O 1
ATOM 1891 N N . SER A 1 249 ? 16.938 15.219 -7.023 1 82.5 249 SER A N 1
ATOM 1892 C CA . SER A 1 249 ? 17.562 16.453 -7.465 1 82.5 249 SER A CA 1
ATOM 1893 C C . SER A 1 249 ? 16.562 17.609 -7.52 1 82.5 249 SER A C 1
ATOM 1895 O O . SER A 1 249 ? 16.922 18.766 -7.301 1 82.5 249 SER A O 1
ATOM 1897 N N . LEU A 1 250 ? 15.305 17.188 -7.758 1 78 250 LEU A N 1
ATOM 1898 C CA . LEU A 1 250 ? 14.25 18.203 -7.879 1 78 250 LEU A CA 1
ATOM 1899 C C . LEU A 1 250 ? 13.469 18.328 -6.574 1 78 250 LEU A C 1
ATOM 1901 O O . LEU A 1 250 ? 12.531 19.125 -6.484 1 78 250 LEU A O 1
ATOM 1905 N N . SER A 1 251 ? 13.812 17.547 -5.598 1 71.25 251 SER A N 1
ATOM 1906 C CA . SER A 1 251 ? 13.008 17.359 -4.395 1 71.25 251 SER A CA 1
ATOM 1907 C C . SER A 1 251 ? 12.836 18.672 -3.637 1 71.25 251 SER A C 1
ATOM 1909 O O . SER A 1 251 ? 11.734 18.984 -3.164 1 71.25 251 SER A O 1
ATOM 1911 N N . LYS A 1 252 ? 13.922 19.359 -3.527 1 66.38 252 LYS A N 1
ATOM 1912 C CA . LYS A 1 252 ? 13.797 20.625 -2.814 1 66.38 252 LYS A CA 1
ATOM 1913 C C . LYS A 1 252 ? 12.789 21.547 -3.5 1 66.38 252 LYS A C 1
ATOM 1915 O O . LYS A 1 252 ? 11.969 22.172 -2.834 1 66.38 252 LYS A O 1
ATOM 1920 N N . TRP A 1 253 ? 12.867 21.5 -4.766 1 68.06 253 TRP A N 1
ATOM 1921 C CA . TRP A 1 253 ? 11.945 22.312 -5.551 1 68.06 253 TRP A CA 1
ATOM 1922 C C . TRP A 1 253 ? 10.523 21.781 -5.457 1 68.06 253 TRP A C 1
ATOM 1924 O O . TRP A 1 253 ? 9.57 22.547 -5.316 1 68.06 253 TRP A O 1
ATOM 1934 N N . LEU A 1 254 ? 10.359 20.578 -5.434 1 70.56 254 LEU A N 1
ATOM 1935 C CA . LEU A 1 254 ? 9.039 19.953 -5.43 1 70.56 254 LEU A CA 1
ATOM 1936 C C . LEU A 1 254 ? 8.375 20.094 -4.062 1 70.56 254 LEU A C 1
ATOM 1938 O O . LEU A 1 254 ? 7.176 20.375 -3.98 1 70.56 254 LEU A O 1
ATOM 1942 N N . ILE A 1 255 ? 9.172 19.984 -3.082 1 67.12 255 ILE A N 1
ATOM 1943 C CA . ILE A 1 255 ? 8.641 20.031 -1.726 1 67.12 255 ILE A CA 1
ATOM 1944 C C . ILE A 1 255 ? 8.195 21.469 -1.399 1 67.12 255 ILE A C 1
ATOM 1946 O O . ILE A 1 255 ? 7.098 21.672 -0.881 1 67.12 255 ILE A O 1
ATOM 1950 N N . ASP A 1 256 ? 9 22.328 -1.757 1 65.75 256 ASP A N 1
ATOM 1951 C CA . ASP A 1 256 ? 8.695 23.734 -1.481 1 65.75 256 ASP A CA 1
ATOM 1952 C C . ASP A 1 256 ? 7.555 24.234 -2.361 1 65.75 256 ASP A C 1
ATOM 1954 O O . ASP A 1 256 ? 6.715 25.016 -1.912 1 65.75 256 ASP A O 1
ATOM 1958 N N . GLY A 1 257 ? 7.543 23.75 -3.527 1 63.28 257 GLY A N 1
ATOM 1959 C CA . GLY A 1 257 ? 6.531 24.203 -4.469 1 63.28 257 GLY A CA 1
ATOM 1960 C C . GLY A 1 257 ? 5.152 23.641 -4.18 1 63.28 257 GLY A C 1
ATOM 1961 O O . GLY A 1 257 ? 4.145 24.312 -4.398 1 63.28 257 GLY A O 1
ATOM 1962 N N . ALA A 1 258 ? 5.102 22.516 -3.6 1 67.5 258 ALA A N 1
ATOM 1963 C CA . ALA A 1 258 ? 3.82 21.859 -3.381 1 67.5 258 ALA A CA 1
ATOM 1964 C C . ALA A 1 258 ? 3.334 22.062 -1.948 1 67.5 258 ALA A C 1
ATOM 1966 O O . ALA A 1 258 ? 2.182 21.766 -1.629 1 67.5 258 ALA A O 1
ATOM 1967 N N . GLY A 1 259 ? 4.207 22.688 -1.148 1 63.56 259 GLY A N 1
ATOM 1968 C CA . GLY A 1 259 ? 3.861 22.766 0.262 1 63.56 259 GLY A CA 1
ATOM 1969 C C . GLY A 1 259 ? 3.717 21.406 0.922 1 63.56 259 GLY A C 1
ATOM 1970 O O . GLY A 1 259 ? 2.805 21.188 1.724 1 63.56 259 GLY A O 1
ATOM 1971 N N . ALA A 1 260 ? 4.621 20.562 0.576 1 67.56 260 ALA A N 1
ATOM 1972 C CA . ALA A 1 260 ? 4.578 19.188 1.085 1 67.56 260 ALA A CA 1
ATOM 1973 C C . ALA A 1 260 ? 5.016 19.125 2.545 1 67.56 260 ALA A C 1
ATOM 1975 O O . ALA A 1 260 ? 5.625 20.078 3.055 1 67.56 260 ALA A O 1
ATOM 1976 N N . GLU A 1 261 ? 4.578 18.062 3.258 1 65.56 261 GLU A N 1
ATOM 1977 C CA . GLU A 1 261 ? 4.949 17.875 4.656 1 65.56 261 GLU A CA 1
ATOM 1978 C C . GLU A 1 261 ? 6.457 17.672 4.805 1 65.56 261 GLU A C 1
ATOM 1980 O O . GLU A 1 261 ? 7.078 16.969 4.016 1 65.56 261 GLU A O 1
ATOM 1985 N N . LEU A 1 262 ? 7.051 18.438 5.738 1 65.06 262 LEU A N 1
ATOM 1986 C CA . LEU A 1 262 ? 8.484 18.344 5.977 1 65.06 262 LEU A CA 1
ATOM 1987 C C . LEU A 1 262 ? 8.805 17.094 6.805 1 65.06 262 LEU A C 1
ATOM 1989 O O . LEU A 1 262 ? 8.062 16.75 7.727 1 65.06 262 LEU A O 1
ATOM 1993 N N . GLU A 1 263 ? 9.758 16.453 6.395 1 67.25 263 GLU A N 1
ATOM 1994 C CA . GLU A 1 263 ? 10.234 15.266 7.109 1 67.25 263 GLU A CA 1
ATOM 1995 C C . GLU A 1 263 ? 11.242 15.648 8.195 1 67.25 263 GLU A C 1
ATOM 1997 O O . GLU A 1 263 ? 11.664 16.797 8.281 1 67.25 263 GLU A O 1
ATOM 2002 N N . ALA A 1 264 ? 11.516 14.68 9.055 1 63.25 264 ALA A N 1
ATOM 2003 C CA . ALA A 1 264 ? 12.406 14.922 10.188 1 63.25 264 ALA A CA 1
ATOM 2004 C C . ALA A 1 264 ? 13.75 15.477 9.719 1 63.25 264 ALA A C 1
ATOM 2006 O O . ALA A 1 264 ? 14.234 16.469 10.25 1 63.25 264 ALA A O 1
ATOM 2007 N N . PRO A 1 265 ? 14.352 14.891 8.672 1 60.19 265 PRO A N 1
ATOM 2008 C CA . PRO A 1 265 ? 15.633 15.461 8.25 1 60.19 265 PRO A CA 1
ATOM 2009 C C . PRO A 1 265 ? 15.492 16.875 7.688 1 60.19 265 PRO A C 1
ATOM 2011 O O . PRO A 1 265 ? 16.422 17.688 7.816 1 60.19 265 PRO A O 1
ATOM 2014 N N . ASP A 1 266 ? 14.391 17.109 7.07 1 65.69 266 ASP A N 1
ATOM 2015 C CA . ASP A 1 266 ? 14.164 18.453 6.555 1 65.69 266 ASP A CA 1
ATOM 2016 C C . ASP A 1 266 ? 14.109 19.469 7.688 1 65.69 266 ASP A C 1
ATOM 2018 O O . ASP A 1 266 ? 14.672 20.562 7.578 1 65.69 266 ASP A O 1
ATOM 2022 N N . ILE A 1 267 ? 13.508 19.109 8.758 1 64.62 267 ILE A N 1
ATOM 2023 C CA . ILE A 1 267 ? 13.344 20 9.914 1 64.62 267 ILE A CA 1
ATOM 2024 C C . ILE A 1 267 ? 14.68 20.156 10.633 1 64.62 267 ILE A C 1
ATOM 2026 O O . ILE A 1 267 ? 15.023 21.25 11.078 1 64.62 267 ILE A O 1
ATOM 2030 N N . SER A 1 268 ? 15.336 19.047 10.664 1 65.19 268 SER A N 1
ATOM 2031 C CA . SER A 1 268 ? 16.641 19.109 11.32 1 65.19 268 SER A CA 1
ATOM 2032 C C . SER A 1 268 ? 17.594 20 10.555 1 65.19 268 SER A C 1
ATOM 2034 O O . SER A 1 268 ? 18.406 20.719 11.156 1 65.19 268 SER A O 1
ATOM 2036 N N . GLU A 1 269 ? 17.516 19.891 9.242 1 65.94 269 GLU A N 1
ATOM 2037 C CA . GLU A 1 269 ? 18.375 20.734 8.422 1 65.94 269 GLU A CA 1
ATOM 2038 C C . GLU A 1 269 ? 18.047 22.203 8.625 1 65.94 269 GLU A C 1
ATOM 2040 O O . GLU A 1 269 ? 18.953 23.047 8.703 1 65.94 269 GLU A O 1
ATOM 2045 N N . GLU A 1 270 ? 16.812 22.469 8.672 1 67.38 270 GLU A N 1
ATOM 2046 C CA . GLU A 1 270 ? 16.406 23.844 8.914 1 67.38 270 GLU A CA 1
ATOM 2047 C C . GLU A 1 270 ? 16.797 24.297 10.328 1 67.38 270 GLU A C 1
ATOM 2049 O O . GLU A 1 270 ? 17.156 25.453 10.539 1 67.38 270 GLU A O 1
ATOM 2054 N N . ALA A 1 271 ? 16.625 23.406 11.266 1 64.19 271 ALA A N 1
ATOM 2055 C CA . ALA A 1 271 ? 17.047 23.703 12.633 1 64.19 271 ALA A CA 1
ATOM 2056 C C . ALA A 1 271 ? 18.531 24.047 12.695 1 64.19 271 ALA A C 1
ATOM 2058 O O . ALA A 1 271 ? 18.938 24.953 13.414 1 64.19 271 ALA A O 1
ATOM 2059 N N . LYS A 1 272 ? 19.297 23.406 11.93 1 65.44 272 LYS A N 1
ATOM 2060 C CA . LYS A 1 272 ? 20.734 23.656 11.891 1 65.44 272 LYS A CA 1
ATOM 2061 C C . LYS A 1 272 ? 21.047 25.016 11.242 1 65.44 272 LYS A C 1
ATOM 2063 O O . LYS A 1 272 ? 21.969 25.703 11.656 1 65.44 272 LYS A O 1
ATOM 2068 N N . ARG A 1 273 ? 20.312 25.297 10.312 1 63.66 273 ARG A N 1
ATOM 2069 C CA . ARG A 1 273 ? 20.516 26.578 9.633 1 63.66 273 ARG A CA 1
ATOM 2070 C C . ARG A 1 273 ? 20.172 27.734 10.562 1 63.66 273 ARG A C 1
ATOM 2072 O O . ARG A 1 273 ? 20.828 28.781 10.516 1 63.66 273 ARG A O 1
ATOM 2079 N N . ARG A 1 274 ? 19.188 27.438 11.398 1 60.19 274 ARG A N 1
ATOM 2080 C CA . ARG A 1 274 ? 18.734 28.5 12.289 1 60.19 274 ARG A CA 1
ATOM 2081 C C . ARG A 1 274 ? 19.594 28.531 13.562 1 60.19 274 ARG A C 1
ATOM 2083 O O . ARG A 1 274 ? 19.531 29.5 14.328 1 60.19 274 ARG A O 1
ATOM 2090 N N . LEU A 1 275 ? 20.234 27.516 13.758 1 61.16 275 LEU A N 1
ATOM 2091 C CA . LEU A 1 275 ? 21.109 27.438 14.93 1 61.16 275 LEU A CA 1
ATOM 2092 C C . LEU A 1 275 ? 22.047 28.641 14.977 1 61.16 275 LEU A C 1
ATOM 2094 O O . LEU A 1 275 ? 22.328 29.172 16.047 1 61.16 275 LEU A O 1
ATOM 2098 N N . ALA A 1 276 ? 22.438 29.094 13.844 1 59.09 276 ALA A N 1
ATOM 2099 C CA . ALA A 1 276 ? 23.375 30.219 13.781 1 59.09 276 ALA A CA 1
ATOM 2100 C C . ALA A 1 276 ? 22.688 31.516 14.188 1 59.09 276 ALA A C 1
ATOM 2102 O O . ALA A 1 276 ? 23.359 32.438 14.688 1 59.09 276 ALA A O 1
ATOM 2103 N N . THR A 1 277 ? 21.422 31.594 14.047 1 59.22 277 THR A N 1
ATOM 2104 C CA . THR A 1 277 ? 20.766 32.875 14.289 1 59.22 277 THR A CA 1
ATOM 2105 C C . THR A 1 277 ? 20.016 32.844 15.617 1 59.22 277 THR A C 1
ATOM 2107 O O . THR A 1 277 ? 20.031 33.844 16.359 1 59.22 277 THR A O 1
ATOM 2110 N N . ASN A 1 278 ? 19.266 31.734 15.82 1 60.62 278 ASN A N 1
ATOM 2111 C CA . ASN A 1 278 ? 18.438 31.625 17.016 1 60.62 278 ASN A CA 1
ATOM 2112 C C . ASN A 1 278 ? 18.453 30.203 17.594 1 60.62 278 ASN A C 1
ATOM 2114 O O . ASN A 1 278 ? 17.797 29.312 17.062 1 60.62 278 ASN A O 1
ATOM 2118 N N . LEU A 1 279 ? 19.219 30.047 18.609 1 66 279 LEU A N 1
ATOM 2119 C CA . LEU A 1 279 ? 19.453 28.75 19.25 1 66 279 LEU A CA 1
ATOM 2120 C C . LEU A 1 279 ? 18.141 28.156 19.766 1 66 279 LEU A C 1
ATOM 2122 O O . LEU A 1 279 ? 17.906 26.953 19.656 1 66 279 LEU A O 1
ATOM 2126 N N . THR A 1 280 ? 17.281 29.016 20.297 1 60.84 280 THR A N 1
ATOM 2127 C CA . THR A 1 280 ? 16.047 28.547 20.906 1 60.84 280 THR A CA 1
ATOM 2128 C C . THR A 1 280 ? 15.094 27.984 19.859 1 60.84 280 THR A C 1
ATOM 2130 O O . THR A 1 280 ? 14.461 26.953 20.062 1 60.84 280 THR A O 1
ATOM 2133 N N . GLU A 1 281 ? 15.008 28.703 18.781 1 64.81 281 GLU A N 1
ATOM 2134 C CA . GLU A 1 281 ? 14.141 28.25 17.703 1 64.81 281 GLU A CA 1
ATOM 2135 C C . GLU A 1 281 ? 14.672 26.969 17.078 1 64.81 281 GLU A C 1
ATOM 2137 O O . GLU A 1 281 ? 13.891 26.078 16.703 1 64.81 281 GLU A O 1
ATOM 2142 N N . ALA A 1 282 ? 15.961 26.875 17.047 1 67.19 282 ALA A N 1
ATOM 2143 C CA . ALA A 1 282 ? 16.594 25.688 16.469 1 67.19 282 ALA A CA 1
ATOM 2144 C C . ALA A 1 282 ? 16.344 24.453 17.328 1 67.19 282 ALA A C 1
ATOM 2146 O O . ALA A 1 282 ? 16.062 23.375 16.812 1 67.19 282 ALA A O 1
ATOM 2147 N N . GLN A 1 283 ? 16.406 24.625 18.609 1 65.88 283 GLN A N 1
ATOM 2148 C CA . GLN A 1 283 ? 16.188 23.516 19.516 1 65.88 283 GLN A CA 1
ATOM 2149 C C . GLN A 1 283 ? 14.734 23.047 19.469 1 65.88 283 GLN A C 1
ATOM 2151 O O . GLN A 1 283 ? 14.461 21.844 19.516 1 65.88 283 GLN A O 1
ATOM 2156 N N . ALA A 1 284 ? 13.789 23.984 19.297 1 64.44 284 ALA A N 1
ATOM 2157 C CA . ALA A 1 284 ? 12.375 23.641 19.188 1 64.44 284 ALA A CA 1
ATOM 2158 C C . ALA A 1 284 ? 12.094 22.859 17.906 1 64.44 284 ALA A C 1
ATOM 2160 O O . ALA A 1 284 ? 11.336 21.891 17.922 1 64.44 284 ALA A O 1
ATOM 2161 N N . LEU A 1 285 ? 12.773 23.312 16.969 1 65.44 285 LEU A N 1
ATOM 2162 C CA . LEU A 1 285 ? 12.594 22.625 15.695 1 65.44 285 LEU A CA 1
ATOM 2163 C C . LEU A 1 285 ? 13.188 21.219 15.742 1 65.44 285 LEU A C 1
ATOM 2165 O O . LEU A 1 285 ? 12.633 20.297 15.141 1 65.44 285 LEU A O 1
ATOM 2169 N N . GLU A 1 286 ? 14.273 21.125 16.438 1 67.81 286 GLU A N 1
ATOM 2170 C CA . GLU A 1 286 ? 14.898 19.797 16.562 1 67.81 286 GLU A CA 1
ATOM 2171 C C . GLU A 1 286 ? 14.016 18.859 17.375 1 67.81 286 GLU A C 1
ATOM 2173 O O . GLU A 1 286 ? 13.953 17.656 17.078 1 67.81 286 GLU A O 1
ATOM 2178 N N . LYS A 1 287 ? 13.328 19.406 18.297 1 66.5 287 LYS A N 1
ATOM 2179 C CA . LYS A 1 287 ? 12.406 18.578 19.078 1 66.5 287 LYS A CA 1
ATOM 2180 C C . LYS A 1 287 ? 11.258 18.078 18.219 1 66.5 287 LYS A C 1
ATOM 2182 O O . LYS A 1 287 ? 10.836 16.922 18.359 1 66.5 287 LYS A O 1
ATOM 2187 N N . VAL A 1 288 ? 10.836 18.938 17.375 1 65.62 288 VAL A N 1
ATOM 2188 C CA . VAL A 1 288 ? 9.773 18.547 16.453 1 65.62 288 VAL A CA 1
ATOM 2189 C C . VAL A 1 288 ? 10.281 17.469 15.5 1 65.62 288 VAL A C 1
ATOM 2191 O O . VAL A 1 288 ? 9.57 16.5 15.203 1 65.62 288 VAL A O 1
ATOM 2194 N N . ALA A 1 289 ? 11.477 17.688 15.117 1 68.81 289 ALA A N 1
ATOM 2195 C CA . ALA A 1 289 ? 12.086 16.703 14.234 1 68.81 289 ALA A CA 1
ATOM 2196 C C . ALA A 1 289 ? 12.234 15.352 14.93 1 68.81 289 ALA A C 1
ATOM 2198 O O . ALA A 1 289 ? 12.008 14.305 14.32 1 68.81 289 ALA A O 1
ATOM 2199 N N . GLU A 1 290 ? 12.602 15.391 16.125 1 68.88 290 GLU A N 1
ATOM 2200 C CA . GLU A 1 290 ? 12.789 14.164 16.891 1 68.88 290 GLU A CA 1
ATOM 2201 C C . GLU A 1 290 ? 11.469 13.43 17.094 1 68.88 290 GLU A C 1
ATOM 2203 O O . GLU A 1 290 ? 11.438 12.195 17.078 1 68.88 290 GLU A O 1
ATOM 2208 N N . LYS A 1 291 ? 10.445 14.242 17.219 1 62.22 291 LYS A N 1
ATOM 2209 C CA . LYS A 1 291 ? 9.117 13.648 17.375 1 62.22 291 LYS A CA 1
ATOM 2210 C C . LYS A 1 291 ? 8.688 12.93 16.109 1 62.22 291 LYS A C 1
ATOM 2212 O O . LYS A 1 291 ? 7.941 11.953 16.156 1 62.22 291 LYS A O 1
ATOM 2217 N N . ARG A 1 292 ? 9.227 13.547 15.18 1 62 292 ARG A N 1
ATOM 2218 C CA . ARG A 1 292 ? 8.898 12.945 13.898 1 62 292 ARG A CA 1
ATOM 2219 C C . ARG A 1 292 ? 9.82 11.773 13.586 1 62 292 ARG A C 1
ATOM 2221 O O . ARG A 1 292 ? 9.5 10.922 12.758 1 62 292 ARG A O 1
ATOM 2228 N N . LYS A 1 293 ? 10.977 11.82 14.406 1 60.34 293 LYS A N 1
ATOM 2229 C CA . LYS A 1 293 ? 11.93 10.719 14.281 1 60.34 293 LYS A CA 1
ATOM 2230 C C . LYS A 1 293 ? 11.547 9.555 15.195 1 60.34 293 LYS A C 1
ATOM 2232 O O . LYS A 1 293 ? 10.992 9.766 16.281 1 60.34 293 LYS A O 1
ATOM 2237 N N . VAL A 1 294 ? 11.273 8.359 14.703 1 56.66 294 VAL A N 1
ATOM 2238 C CA . VAL A 1 294 ? 11.016 7.227 15.586 1 56.66 294 VAL A CA 1
ATOM 2239 C C . VAL A 1 294 ? 12.32 6.801 16.266 1 56.66 294 VAL A C 1
ATOM 2241 O O . VAL A 1 294 ? 13.336 6.594 15.594 1 56.66 294 VAL A O 1
ATOM 2244 N N . HIS A 1 295 ? 12.383 7.004 17.547 1 49.47 295 HIS A N 1
ATOM 2245 C CA . HIS A 1 295 ? 13.547 6.477 18.266 1 49.47 295 HIS A CA 1
ATOM 2246 C C . HIS A 1 295 ? 13.5 4.953 18.344 1 49.47 295 HIS A C 1
ATOM 2248 O O . HIS A 1 295 ? 12.453 4.379 18.672 1 49.47 295 HIS A O 1
ATOM 2254 N N . ILE A 1 296 ? 14.383 4.375 17.703 1 48.97 296 ILE A N 1
ATOM 2255 C CA . ILE A 1 296 ? 14.523 2.924 17.75 1 48.97 296 ILE A CA 1
ATOM 2256 C C . ILE A 1 296 ? 14.281 2.43 19.172 1 48.97 296 ILE A C 1
ATOM 2258 O O . ILE A 1 296 ? 13.781 1.319 19.375 1 48.97 296 ILE A O 1
ATOM 2262 N N . ARG A 1 297 ? 14.688 3.088 20.109 1 44 297 ARG A N 1
ATOM 2263 C CA . ARG A 1 297 ? 14.578 2.645 21.5 1 44 297 ARG A CA 1
ATOM 2264 C C . ARG A 1 297 ? 13.117 2.566 21.938 1 44 297 ARG A C 1
ATOM 2266 O O . ARG A 1 297 ? 12.758 1.716 22.75 1 44 297 ARG A O 1
ATOM 2273 N N . GLN A 1 298 ? 12.328 3.357 21.438 1 43.91 298 GLN A N 1
ATOM 2274 C CA . GLN A 1 298 ? 10.906 3.312 21.781 1 43.91 298 GLN A CA 1
ATOM 2275 C C . GLN A 1 298 ? 10.203 2.158 21.078 1 43.91 298 GLN A C 1
ATOM 2277 O O . GLN A 1 298 ? 9.234 1.604 21.594 1 43.91 298 GLN A O 1
ATOM 2282 N N . ILE A 1 299 ? 10.508 1.968 19.875 1 44.91 299 ILE A N 1
ATOM 2283 C CA . ILE A 1 299 ? 9.992 0.768 19.219 1 44.91 299 ILE A CA 1
ATOM 2284 C C . ILE A 1 299 ? 10.438 -0.47 20 1 44.91 299 ILE A C 1
ATOM 2286 O O . ILE A 1 299 ? 9.672 -1.422 20.156 1 44.91 299 ILE A O 1
ATOM 2290 N N . ALA A 1 300 ? 11.695 -0.564 20.375 1 41.81 300 ALA A N 1
ATOM 2291 C CA . ALA A 1 300 ? 12.18 -1.644 21.234 1 41.81 300 ALA A CA 1
ATOM 2292 C C . ALA A 1 300 ? 11.359 -1.742 22.516 1 41.81 300 ALA A C 1
ATOM 2294 O O . ALA A 1 300 ? 11.164 -2.834 23.062 1 41.81 300 ALA A O 1
ATOM 2295 N N . LYS A 1 301 ? 10.906 -0.694 23.062 1 41.59 301 LYS A N 1
ATOM 2296 C CA . LYS A 1 301 ? 10.047 -0.748 24.234 1 41.59 301 LYS A CA 1
ATOM 2297 C C . LYS A 1 301 ? 8.664 -1.283 23.891 1 41.59 301 LYS A C 1
ATOM 2299 O O . LYS A 1 301 ? 8.016 -1.937 24.703 1 41.59 301 LYS A O 1
ATOM 2304 N N . LEU A 1 302 ? 8.164 -0.942 22.797 1 37.34 302 LEU A N 1
ATOM 2305 C CA . LEU A 1 302 ? 6.941 -1.598 22.359 1 37.34 302 LEU A CA 1
ATOM 2306 C C . LEU A 1 302 ? 7.164 -3.092 22.156 1 37.34 302 LEU A C 1
ATOM 2308 O O . LEU A 1 302 ? 6.258 -3.896 22.391 1 37.34 302 LEU A O 1
ATOM 2312 N N . GLY A 1 303 ? 8.203 -3.461 21.562 1 35.69 303 GLY A N 1
ATOM 2313 C CA . GLY A 1 303 ? 8.617 -4.855 21.516 1 35.69 303 GLY A CA 1
ATOM 2314 C C . GLY A 1 303 ? 8.648 -5.512 22.875 1 35.69 303 GLY A C 1
ATOM 2315 O O . GLY A 1 303 ? 8.398 -6.715 23 1 35.69 303 GLY A O 1
ATOM 2316 N N . ASP A 1 304 ? 9.164 -4.918 23.906 1 35.09 304 ASP A N 1
ATOM 2317 C CA . ASP A 1 304 ? 9.109 -5.551 25.219 1 35.09 304 ASP A CA 1
ATOM 2318 C C . ASP A 1 304 ? 7.668 -5.82 25.641 1 35.09 304 ASP A C 1
ATOM 2320 O O . ASP A 1 304 ? 7.41 -6.699 26.469 1 35.09 304 ASP A O 1
ATOM 2324 N N . VAL A 1 305 ? 6.777 -5.105 25.266 1 32.97 305 VAL A N 1
ATOM 2325 C CA . VAL A 1 305 ? 5.406 -5.418 25.656 1 32.97 305 VAL A CA 1
ATOM 2326 C C . VAL A 1 305 ? 4.902 -6.617 24.859 1 32.97 305 VAL A C 1
ATOM 2328 O O . VAL A 1 305 ? 4.137 -7.438 25.375 1 32.97 305 VAL A O 1
ATOM 2331 N N . PHE A 1 306 ? 5.234 -6.668 23.594 1 30.97 306 PHE A N 1
ATOM 2332 C CA . PHE A 1 306 ? 4.727 -7.832 22.875 1 30.97 306 PHE A CA 1
ATOM 2333 C C . PHE A 1 306 ? 5.613 -9.047 23.125 1 30.97 306 PHE A C 1
ATOM 2335 O O . PHE A 1 306 ? 5.156 -10.188 23 1 30.97 306 PHE A O 1
ATOM 2342 N N . TRP A 1 307 ? 6.84 -8.883 23.266 1 27.55 307 TRP A N 1
ATOM 2343 C CA . TRP A 1 307 ? 7.645 -10.086 23.453 1 27.55 307 TRP A CA 1
ATOM 2344 C C . TRP A 1 307 ? 7.621 -10.523 24.922 1 27.55 307 TRP A C 1
ATOM 2346 O O . TRP A 1 307 ? 8.273 -11.508 25.281 1 27.55 307 TRP A O 1
ATOM 2356 N N . VAL A 1 308 ? 7.125 -9.773 25.797 1 24.52 308 VAL A N 1
ATOM 2357 C CA . VAL A 1 308 ? 7.031 -10.555 27.031 1 24.52 308 VAL A CA 1
ATOM 2358 C C . VAL A 1 308 ? 5.762 -11.398 27.016 1 24.52 308 VAL A C 1
ATOM 2360 O O . VAL A 1 308 ? 4.684 -10.906 26.688 1 24.52 308 VAL A O 1
ATOM 2363 N N . MET B 1 1 ? -15.633 13.945 30.516 1 32.78 1 MET B N 1
ATOM 2364 C CA . MET B 1 1 ? -14.938 13.172 29.484 1 32.78 1 MET B CA 1
ATOM 2365 C C . MET B 1 1 ? -15.391 13.586 28.094 1 32.78 1 MET B C 1
ATOM 2367 O O . MET B 1 1 ? -14.625 13.508 27.125 1 32.78 1 MET B O 1
ATOM 2371 N N . SER B 1 2 ? -16.641 13.867 27.984 1 44.12 2 SER B N 1
ATOM 2372 C CA . SER B 1 2 ? -17.359 14.273 26.781 1 44.12 2 SER B CA 1
ATOM 2373 C C . SER B 1 2 ? -16.922 15.664 26.328 1 44.12 2 SER B C 1
ATOM 2375 O O . SER B 1 2 ? -16.812 15.93 25.125 1 44.12 2 SER B O 1
ATOM 2377 N N . ASN B 1 3 ? -16.531 16.391 27.25 1 44.06 3 ASN B N 1
ATOM 2378 C CA . ASN B 1 3 ? -16.328 17.812 26.953 1 44.06 3 ASN B CA 1
ATOM 2379 C C . ASN B 1 3 ? -15 18.047 26.25 1 44.06 3 ASN B C 1
ATOM 2381 O O . ASN B 1 3 ? -14.891 18.938 25.391 1 44.06 3 ASN B O 1
ATOM 2385 N N . SER B 1 4 ? -14.094 17.203 26.547 1 46.78 4 SER B N 1
ATOM 2386 C CA . SER B 1 4 ? -12.742 17.453 26.062 1 46.78 4 SER B CA 1
ATOM 2387 C C . SER B 1 4 ? -12.594 17.031 24.594 1 46.78 4 SER B C 1
ATOM 2389 O O . SER B 1 4 ? -11.859 17.672 23.844 1 46.78 4 SER B O 1
ATOM 2391 N N . ASP B 1 5 ? -13.367 16.078 24.281 1 47.12 5 ASP B N 1
ATOM 2392 C CA . ASP B 1 5 ? -13.312 15.555 22.922 1 47.12 5 ASP B CA 1
ATOM 2393 C C . ASP B 1 5 ? -13.945 16.531 21.938 1 47.12 5 ASP B C 1
ATOM 2395 O O . ASP B 1 5 ? -13.43 16.734 20.828 1 47.12 5 ASP B O 1
ATOM 2399 N N . GLU B 1 6 ? -15.102 17.062 22.359 1 50.22 6 GLU B N 1
ATOM 2400 C CA . GLU B 1 6 ? -15.773 18.094 21.562 1 50.22 6 GLU B CA 1
ATOM 2401 C C . GLU B 1 6 ? -14.867 19.312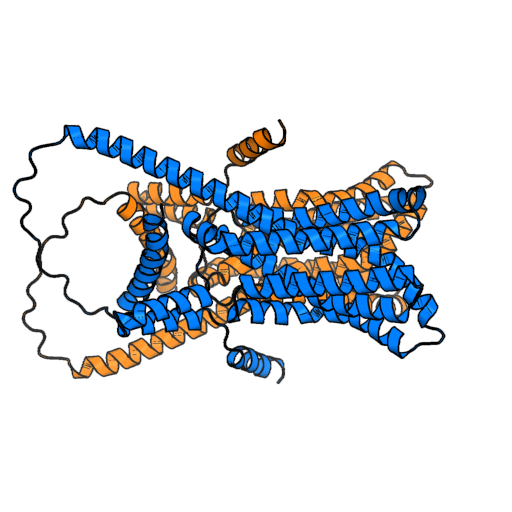 21.359 1 50.22 6 GLU B C 1
ATOM 2403 O O . GLU B 1 6 ? -14.938 19.969 20.312 1 50.22 6 GLU B O 1
ATOM 2408 N N . ASP B 1 7 ? -13.844 19.266 22.172 1 53.25 7 ASP B N 1
ATOM 2409 C CA . ASP B 1 7 ? -12.969 20.438 22.172 1 53.25 7 ASP B CA 1
ATOM 2410 C C . ASP B 1 7 ? -11.898 20.328 21.094 1 53.25 7 ASP B C 1
ATOM 2412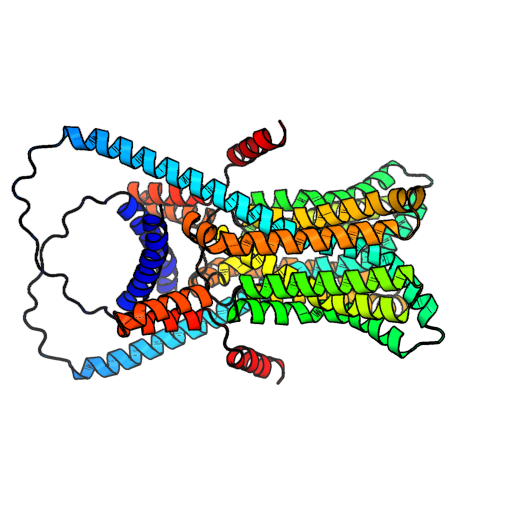 O O . ASP B 1 7 ? -11.57 21.312 20.422 1 53.25 7 ASP B O 1
ATOM 2416 N N . TYR B 1 8 ? -11.656 19.109 20.766 1 52.47 8 TYR B N 1
ATOM 2417 C CA . TYR B 1 8 ? -10.602 18.953 19.766 1 52.47 8 TYR B CA 1
ATOM 2418 C C . TYR B 1 8 ? -11.109 19.312 18.375 1 52.47 8 TYR B C 1
ATOM 2420 O O . TYR B 1 8 ? -10.469 20.062 17.641 1 52.47 8 TYR B O 1
ATOM 2428 N N . ARG B 1 9 ? -12.25 18.812 18.047 1 55.38 9 ARG B N 1
ATOM 2429 C CA . ARG B 1 9 ? -12.828 19.094 16.734 1 55.38 9 ARG B CA 1
ATOM 2430 C C . ARG B 1 9 ? -13.078 20.594 16.562 1 55.38 9 ARG B C 1
ATOM 2432 O O . ARG B 1 9 ? -12.758 21.156 15.516 1 55.38 9 ARG B O 1
ATOM 2439 N N . ARG B 1 10 ? -13.578 21.078 17.547 1 53.59 10 ARG B N 1
ATOM 2440 C CA . ARG B 1 10 ? -13.891 22.5 17.5 1 53.59 10 ARG B CA 1
ATOM 2441 C C . ARG B 1 10 ? -12.625 23.344 17.375 1 53.59 10 ARG B C 1
ATOM 2443 O O . ARG B 1 10 ? -12.57 24.281 16.578 1 53.59 10 ARG B O 1
ATOM 2450 N N . SER B 1 11 ? -11.625 22.844 18.094 1 53.47 11 SER B N 1
ATOM 2451 C CA . SER B 1 11 ? -10.383 23.609 18.078 1 53.47 11 SER B CA 1
ATOM 2452 C C . SER B 1 11 ? -9.664 23.469 16.734 1 53.47 11 SER B C 1
ATOM 2454 O O . SER B 1 11 ? -9.117 24.438 16.219 1 53.47 11 SER B O 1
ATOM 2456 N N . THR B 1 12 ? -9.727 22.297 16.219 1 51.91 12 THR B N 1
ATOM 2457 C CA . THR B 1 12 ? -9.086 22.062 14.922 1 51.91 12 THR B CA 1
ATOM 2458 C C . THR B 1 12 ? -9.844 22.781 13.812 1 51.91 12 THR B C 1
ATOM 2460 O O . THR B 1 12 ? -9.234 23.391 12.93 1 51.91 12 THR B O 1
ATOM 2463 N N . CYS B 1 13 ? -11.125 22.656 13.828 1 55.31 13 CYS B N 1
ATOM 2464 C CA . CYS B 1 13 ? -11.922 23.375 12.836 1 55.31 13 CYS B CA 1
ATOM 2465 C C . CYS B 1 13 ? -11.75 24.875 12.984 1 55.31 13 CYS B C 1
ATOM 2467 O O . CYS B 1 13 ? -11.75 25.609 11.992 1 55.31 13 CYS B O 1
ATOM 2469 N N . ASP B 1 14 ? -11.617 25.375 14.297 1 50.66 14 ASP B N 1
ATOM 2470 C CA . ASP B 1 14 ? -11.32 26.781 14.539 1 50.66 14 ASP B CA 1
ATOM 2471 C C . ASP B 1 14 ? -9.969 27.172 13.93 1 50.66 14 ASP B C 1
ATOM 2473 O O . ASP B 1 14 ? -9.836 28.25 13.344 1 50.66 14 ASP B O 1
ATOM 2477 N N . HIS B 1 15 ? -9.078 26.25 14.086 1 51.97 15 HIS B N 1
ATOM 2478 C CA . HIS B 1 15 ? -7.762 26.484 13.492 1 51.97 15 HIS B CA 1
ATOM 2479 C C . HIS B 1 15 ? -7.836 26.484 11.969 1 51.97 15 HIS B C 1
ATOM 2481 O O . HIS B 1 15 ? -7.207 27.312 11.312 1 51.97 15 HIS B O 1
ATOM 2487 N N . LEU B 1 16 ? -8.617 25.578 11.5 1 52.97 16 LEU B N 1
ATOM 2488 C CA . LEU B 1 16 ? -8.82 25.531 10.055 1 52.97 16 LEU B CA 1
ATOM 2489 C C . LEU B 1 16 ? -9.5 26.812 9.562 1 52.97 16 LEU B C 1
ATOM 2491 O O . LEU B 1 16 ? -9.164 27.312 8.492 1 52.97 16 LEU B O 1
ATOM 2495 N N . LEU B 1 17 ? -10.383 27.297 10.375 1 50.97 17 LEU B N 1
ATOM 2496 C CA . LEU B 1 17 ? -11.055 28.547 10.062 1 50.97 17 LEU B CA 1
ATOM 2497 C C . LEU B 1 17 ? -10.086 29.719 10.164 1 50.97 17 LEU B C 1
ATOM 2499 O O . LEU B 1 17 ? -10.133 30.641 9.344 1 50.97 17 LEU B O 1
ATOM 2503 N N . GLU B 1 18 ? -9.266 29.641 11.219 1 49.09 18 GLU B N 1
ATOM 2504 C CA . GLU B 1 18 ? -8.266 30.688 11.398 1 49.09 18 GLU B CA 1
ATOM 2505 C C . GLU B 1 18 ? -7.285 30.719 10.234 1 49.09 18 GLU B C 1
ATOM 2507 O O . GLU B 1 18 ? -6.941 31.797 9.734 1 49.09 18 GLU B O 1
ATOM 2512 N N . VAL B 1 19 ? -6.98 29.594 9.914 1 50.09 19 VAL B N 1
ATOM 2513 C CA . VAL B 1 19 ? -6.078 29.5 8.766 1 50.09 19 VAL B CA 1
ATOM 2514 C C . VAL B 1 19 ? -6.801 29.953 7.5 1 50.09 19 VAL B C 1
ATOM 2516 O O . VAL B 1 19 ? -6.227 30.656 6.668 1 50.09 19 VAL B O 1
ATOM 2519 N N . ALA B 1 20 ? -8.078 29.562 7.527 1 47.62 20 ALA B N 1
ATOM 2520 C CA . ALA B 1 20 ? -8.914 29.984 6.406 1 47.62 20 ALA B CA 1
ATOM 2521 C C . ALA B 1 20 ? -9.172 31.5 6.457 1 47.62 20 ALA B C 1
ATOM 2523 O O . ALA B 1 20 ? -9.172 32.156 5.418 1 47.62 20 ALA B O 1
ATOM 2524 N N . ARG B 1 21 ? -9.523 32 7.766 1 47.25 21 ARG B N 1
ATOM 2525 C CA . ARG B 1 21 ? -9.766 33.406 7.973 1 47.25 21 ARG B CA 1
ATOM 2526 C C . ARG B 1 21 ? -8.492 34.219 7.762 1 47.25 21 ARG B C 1
ATOM 2528 O O . ARG B 1 21 ? -8.531 35.312 7.191 1 47.25 21 ARG B O 1
ATOM 2535 N N . GLU B 1 22 ? -7.445 33.75 8.461 1 45.75 22 GLU B N 1
ATOM 2536 C CA . GLU B 1 22 ? -6.168 34.438 8.234 1 45.75 22 GLU B CA 1
ATOM 2537 C C . GLU B 1 22 ? -5.828 34.5 6.746 1 45.75 22 GLU B C 1
ATOM 2539 O O . GLU B 1 22 ? -5.211 35.438 6.277 1 45.75 22 GLU B O 1
ATOM 2544 N N . ALA B 1 23 ? -6.277 33.469 6.133 1 41.09 23 ALA B N 1
ATOM 2545 C CA . ALA B 1 23 ? -6.152 33.594 4.684 1 41.09 23 ALA B CA 1
ATOM 2546 C C . ALA B 1 23 ? -7.078 34.656 4.121 1 41.09 23 ALA B C 1
ATOM 2548 O O . ALA B 1 23 ? -6.75 35.312 3.127 1 41.09 23 ALA B O 1
ATOM 2549 N N . ASP B 1 24 ? -8.25 34.719 4.781 1 36.47 24 ASP B N 1
ATOM 2550 C CA . ASP B 1 24 ? -9.188 35.75 4.332 1 36.47 24 ASP B CA 1
ATOM 2551 C C . ASP B 1 24 ? -8.914 37.094 5.027 1 36.47 24 ASP B C 1
ATOM 2553 O O . ASP B 1 24 ? -9.094 38.156 4.434 1 36.47 24 ASP B O 1
ATOM 2557 N N . ASN B 1 25 ? -8.938 37.125 6.367 1 35.22 25 ASN B N 1
ATOM 2558 C CA . ASN B 1 25 ? -9.008 38.375 7.145 1 35.22 25 ASN B CA 1
ATOM 2559 C C . ASN B 1 25 ? -7.625 39 7.32 1 35.22 25 ASN B C 1
ATOM 2561 O O . ASN B 1 25 ? -6.918 38.688 8.281 1 35.22 25 ASN B O 1
ATOM 2565 N N . ASP B 1 26 ? -6.836 39.125 6.371 1 33.75 26 ASP B N 1
ATOM 2566 C CA . ASP B 1 26 ? -5.605 39.875 6.629 1 33.75 26 ASP B CA 1
ATOM 2567 C C . ASP B 1 26 ? -5.898 41.188 7.316 1 33.75 26 ASP B C 1
ATOM 2569 O O . ASP B 1 26 ? -5 42.031 7.477 1 33.75 26 ASP B O 1
ATOM 2573 N N . ASP B 1 27 ? -7.207 41.562 7.426 1 29.33 27 ASP B N 1
ATOM 2574 C CA . ASP B 1 27 ? -7.262 43 7.629 1 29.33 27 ASP B CA 1
ATOM 2575 C C . ASP B 1 27 ? -7.191 43.344 9.117 1 29.33 27 ASP B C 1
ATOM 2577 O O . ASP B 1 27 ? -7.27 44.531 9.484 1 29.33 27 ASP B O 1
ATOM 2581 N N . ALA B 1 28 ? -7.801 42.562 10.109 1 32.78 28 ALA B N 1
ATOM 2582 C CA . ALA B 1 28 ? -8.297 43.312 11.25 1 32.78 28 ALA B CA 1
ATOM 2583 C C . ALA B 1 28 ? -7.168 43.656 12.227 1 32.78 28 ALA B C 1
ATOM 2585 O O . ALA B 1 28 ? -6.18 42.906 12.305 1 32.78 28 ALA B O 1
ATOM 2586 N N . ASP B 1 29 ? -7.133 44.906 12.75 1 29.22 29 ASP B N 1
ATOM 2587 C CA . ASP B 1 29 ? -6.328 45.781 13.594 1 29.22 29 ASP B CA 1
ATOM 2588 C C . ASP B 1 29 ? -6.258 45.281 15.031 1 29.22 29 ASP B C 1
ATOM 2590 O O . ASP B 1 29 ? -7.289 45.062 15.664 1 29.22 29 ASP B O 1
ATOM 2594 N N . PRO B 1 30 ? -5.305 44.469 15.422 1 29.95 30 PRO B N 1
ATOM 2595 C CA . PRO B 1 30 ? -5.273 43.906 16.766 1 29.95 30 PRO B CA 1
ATOM 2596 C C . PRO B 1 30 ? -5.242 44.969 17.859 1 29.95 30 PRO B C 1
ATOM 2598 O O . PRO B 1 30 ? -4.344 45.812 17.875 1 29.95 30 PRO B O 1
ATOM 2601 N N . GLY B 1 31 ? -6.422 45.469 18.312 1 23.05 31 GLY B N 1
ATOM 2602 C CA . GLY B 1 31 ? -6.574 46.531 19.312 1 23.05 31 GLY B CA 1
ATOM 2603 C C . GLY B 1 31 ? -5.816 46.25 20.594 1 23.05 31 GLY B C 1
ATOM 2604 O O . GLY B 1 31 ? -5.047 45.281 20.672 1 23.05 31 GLY B O 1
ATOM 2605 N N . SER B 1 32 ? -6.492 46.469 21.812 1 25.39 32 SER B N 1
ATOM 2606 C CA . SER B 1 32 ? -6.273 47.25 23.016 1 25.39 32 SER B CA 1
ATOM 2607 C C . SER B 1 32 ? -5.508 46.469 24.062 1 25.39 32 SER B C 1
ATOM 2609 O O . SER B 1 32 ? -5.805 45.312 24.312 1 25.39 32 SER B O 1
ATOM 2611 N N . PRO B 1 33 ? -4.273 46.938 24.438 1 29.16 33 PRO B N 1
ATOM 2612 C CA . PRO B 1 33 ? -3.361 46.344 25.406 1 29.16 33 PRO B CA 1
ATOM 2613 C C . PRO B 1 33 ? -3.908 46.375 26.844 1 29.16 33 PRO B C 1
ATOM 2615 O O . PRO B 1 33 ? -4.477 47.375 27.25 1 29.16 33 PRO B O 1
ATOM 2618 N N . THR B 1 34 ? -4.645 45.406 27.312 1 24.86 34 THR B N 1
ATOM 2619 C CA . THR B 1 34 ? -5.141 45.438 28.688 1 24.86 34 THR B CA 1
ATOM 2620 C C . THR B 1 34 ? -3.984 45.531 29.672 1 24.86 34 THR B C 1
ATOM 2622 O O . THR B 1 34 ? -2.861 45.125 29.375 1 24.86 34 THR B O 1
ATOM 2625 N N . ASP B 1 35 ? -4.086 46.281 30.781 1 26.03 35 ASP B N 1
ATOM 2626 C CA . ASP B 1 35 ? -3.357 46.844 31.906 1 26.03 35 ASP B CA 1
ATOM 2627 C C . ASP B 1 35 ? -2.76 45.719 32.781 1 26.03 35 ASP B C 1
ATOM 2629 O O . ASP B 1 35 ? -3.457 44.781 33.156 1 26.03 35 ASP B O 1
ATOM 2633 N N . PRO B 1 36 ? -1.351 45.594 32.75 1 30.8 36 PRO B N 1
ATOM 2634 C CA . PRO B 1 36 ? -0.605 44.5 33.406 1 30.8 36 PRO B CA 1
ATOM 2635 C C . PRO B 1 36 ? -0.597 44.656 34.906 1 30.8 36 PRO B C 1
ATOM 2637 O O . PRO B 1 36 ? 0.176 43.969 35.594 1 30.8 36 PRO B O 1
ATOM 2640 N N . ASP B 1 37 ? -1.509 45.312 35.594 1 28.7 37 ASP B N 1
ATOM 2641 C CA . ASP B 1 37 ? -1.103 45.656 36.938 1 28.7 37 ASP B CA 1
ATOM 2642 C C . ASP B 1 37 ? -0.601 44.438 37.719 1 28.7 37 ASP B C 1
ATOM 2644 O O . ASP B 1 37 ? 0.481 44.469 38.281 1 28.7 37 ASP B O 1
ATOM 2648 N N . GLY B 1 38 ? -1.459 43.781 38.5 1 28.05 38 GLY B N 1
ATOM 2649 C CA . GLY B 1 38 ? -1.296 43.406 39.875 1 28.05 38 GLY B CA 1
ATOM 2650 C C . GLY B 1 38 ? -0.605 42.062 40.062 1 28.05 38 GLY B C 1
ATOM 2651 O O . GLY B 1 38 ? -0.918 41.281 40.969 1 28.05 38 GLY B O 1
ATOM 2652 N N . ILE B 1 39 ? 0.192 41.531 39.062 1 35.81 39 ILE B N 1
ATOM 2653 C CA . ILE B 1 39 ? 0.389 40.094 39.125 1 35.81 39 ILE B CA 1
ATOM 2654 C C . ILE B 1 39 ? 1.491 39.75 40.125 1 35.81 39 ILE B C 1
ATOM 2656 O O . ILE B 1 39 ? 2.621 39.438 39.719 1 35.81 39 ILE B O 1
ATOM 2660 N N . LEU B 1 40 ? 1.694 40.406 41.188 1 34.84 40 LEU B N 1
ATOM 2661 C CA . LEU B 1 40 ? 2.787 40.062 42.094 1 34.84 40 LEU B CA 1
ATOM 2662 C C . LEU B 1 40 ? 2.625 38.656 42.625 1 34.84 40 LEU B C 1
ATOM 2664 O O . LEU B 1 40 ? 3.576 38.062 43.156 1 34.84 40 LEU B O 1
ATOM 2668 N N . GLY B 1 41 ? 1.407 38.219 43.062 1 35.47 41 GLY B N 1
ATOM 2669 C CA . GLY B 1 41 ? 1.302 37.25 44.125 1 35.47 41 GLY B CA 1
ATOM 2670 C C . GLY B 1 41 ? 1.866 35.875 43.75 1 35.47 41 GLY B C 1
ATOM 2671 O O . GLY B 1 41 ? 2.535 35.25 44.562 1 35.47 41 GLY B O 1
ATOM 2672 N N . HIS B 1 42 ? 1.196 34.969 42.875 1 38.66 42 HIS B N 1
ATOM 2673 C CA . HIS B 1 42 ? 1.163 33.5 43 1 38.66 42 HIS B CA 1
ATOM 2674 C C . HIS B 1 42 ? 2.344 32.875 42.281 1 38.66 42 HIS B C 1
ATOM 2676 O O . HIS B 1 42 ? 2.234 32.5 41.125 1 38.66 42 HIS B O 1
ATOM 2682 N N . ILE B 1 43 ? 3.473 33.188 42.562 1 44.94 43 ILE B N 1
ATOM 2683 C CA . ILE B 1 43 ? 4.633 32.5 42 1 44.94 43 ILE B CA 1
ATOM 2684 C C . ILE B 1 43 ? 4.59 31.031 42.344 1 44.94 43 ILE B C 1
ATOM 2686 O O . ILE B 1 43 ? 4.941 30.188 41.531 1 44.94 43 ILE B O 1
ATOM 2690 N N . GLU B 1 44 ? 4.344 30.719 43.625 1 49.22 44 GLU B N 1
ATOM 2691 C CA . GLU B 1 44 ? 4.414 29.328 44.031 1 49.22 44 GLU B CA 1
ATOM 2692 C C . GLU B 1 44 ? 3.447 28.453 43.25 1 49.22 44 GLU B C 1
ATOM 2694 O O . GLU B 1 44 ? 3.738 27.281 42.969 1 49.22 44 GLU B O 1
ATOM 2699 N N . ASP B 1 45 ? 2.311 29.016 42.906 1 51.84 45 ASP B N 1
ATOM 2700 C CA . ASP B 1 45 ? 1.258 28.297 42.219 1 51.84 45 ASP B CA 1
ATOM 2701 C C . ASP B 1 45 ? 1.659 28.016 40.75 1 51.84 45 ASP B C 1
ATOM 2703 O O . ASP B 1 45 ? 1.074 27.156 40.125 1 51.84 45 ASP B O 1
ATOM 2707 N N . HIS B 1 46 ? 2.877 28.641 40.438 1 58.66 46 HIS B N 1
ATOM 2708 C CA . HIS B 1 46 ? 3.26 28.484 39.031 1 58.66 46 HIS B CA 1
ATOM 2709 C C . HIS B 1 46 ? 3.99 27.156 38.812 1 58.66 46 HIS B C 1
ATOM 2711 O O . HIS B 1 46 ? 3.82 26.531 37.781 1 58.66 46 HIS B O 1
ATOM 2717 N N . GLU B 1 47 ? 4.836 26.812 39.906 1 59.31 47 GLU B N 1
ATOM 2718 C CA . GLU B 1 47 ? 5.566 25.562 39.719 1 59.31 47 GLU B CA 1
ATOM 2719 C C . GLU B 1 47 ? 4.621 24.359 39.719 1 59.31 47 GLU B C 1
ATOM 2721 O O . GLU B 1 47 ? 4.781 23.438 38.906 1 59.31 47 GLU B O 1
ATOM 2726 N N . GLU B 1 48 ? 3.76 24.344 40.781 1 61.59 48 GLU B N 1
ATOM 2727 C CA . GLU B 1 48 ? 2.783 23.25 40.844 1 61.59 48 GLU B CA 1
ATOM 2728 C C . GLU B 1 48 ? 1.924 23.234 39.562 1 61.59 48 GLU B C 1
ATOM 2730 O O . GLU B 1 48 ? 1.607 22.156 39.062 1 61.59 48 GLU B O 1
ATOM 2735 N N . GLN B 1 49 ? 1.693 24.422 39.062 1 63.53 49 GLN B N 1
ATOM 2736 C CA . GLN B 1 49 ? 0.891 24.516 37.844 1 63.53 49 GLN B CA 1
ATOM 2737 C C . GLN B 1 49 ? 1.664 24 36.625 1 63.53 49 GLN B C 1
ATOM 2739 O O . GLN B 1 49 ? 1.09 23.344 35.75 1 63.53 49 GLN B O 1
ATOM 2744 N N . ASP B 1 50 ? 2.982 24.203 36.719 1 63.38 50 ASP B N 1
ATOM 2745 C CA . ASP B 1 50 ? 3.812 23.688 35.625 1 63.38 50 ASP B CA 1
ATOM 2746 C C . ASP B 1 50 ? 3.9 22.172 35.656 1 63.38 50 ASP B C 1
ATOM 2748 O O . ASP B 1 50 ? 3.863 21.516 34.594 1 63.38 50 ASP B O 1
ATOM 2752 N N . VAL B 1 51 ? 4.051 21.656 36.938 1 64.56 51 VAL B N 1
ATOM 2753 C CA . VAL B 1 51 ? 4.133 20.203 37.062 1 64.56 51 VAL B CA 1
ATOM 2754 C C . VAL B 1 51 ? 2.814 19.578 36.625 1 64.56 51 VAL B C 1
ATOM 2756 O O . VAL B 1 51 ? 2.811 18.531 35.969 1 64.56 51 VAL B O 1
ATOM 2759 N N . ILE B 1 52 ? 1.697 20.109 37 1 63.22 52 ILE B N 1
ATOM 2760 C CA . ILE B 1 52 ? 0.385 19.609 36.625 1 63.22 52 ILE B CA 1
ATOM 2761 C C . ILE B 1 52 ? 0.214 19.719 35.094 1 63.22 52 ILE B C 1
ATOM 2763 O O . ILE B 1 52 ? -0.321 18.797 34.469 1 63.22 52 ILE B O 1
ATOM 2767 N N . ALA B 1 53 ? 0.73 20.781 34.562 1 65.12 53 ALA B N 1
ATOM 2768 C CA . ALA B 1 53 ? 0.635 20.984 33.125 1 65.12 53 ALA B CA 1
ATOM 2769 C C . ALA B 1 53 ? 1.478 19.969 32.375 1 65.12 53 ALA B C 1
ATOM 2771 O O . ALA B 1 53 ? 1.032 19.406 31.375 1 65.12 53 ALA B O 1
ATOM 2772 N N . VAL B 1 54 ? 2.619 19.656 32.938 1 66.38 54 VAL B N 1
ATOM 2773 C CA . VAL B 1 54 ? 3.502 18.688 32.312 1 66.38 54 VAL B CA 1
ATOM 2774 C C . VAL B 1 54 ? 2.916 17.281 32.438 1 66.38 54 VAL B C 1
ATOM 2776 O O . VAL B 1 54 ? 2.959 16.484 31.5 1 66.38 54 VAL B O 1
ATOM 2779 N N . SER B 1 55 ? 2.365 16.984 33.594 1 66.69 55 SER B N 1
ATOM 2780 C CA . SER B 1 55 ? 1.756 15.68 33.812 1 66.69 55 SER B CA 1
ATOM 2781 C C . SER B 1 55 ? 0.525 15.492 32.938 1 66.69 55 SER B C 1
ATOM 2783 O O . SER B 1 55 ? 0.297 14.398 32.406 1 66.69 55 SER B O 1
ATOM 2785 N N . SER B 1 56 ? -0.238 16.484 32.812 1 66.25 56 SER B N 1
ATOM 2786 C CA . SER B 1 56 ? -1.417 16.438 31.953 1 66.25 56 SER B CA 1
ATOM 2787 C C . SER B 1 56 ? -1.029 16.266 30.5 1 66.25 56 SER B C 1
ATOM 2789 O O . SER B 1 56 ? -1.684 15.523 29.75 1 66.25 56 SER B O 1
ATOM 2791 N N . LEU B 1 57 ? 0.055 16.859 30.188 1 65.62 57 LEU B N 1
ATOM 2792 C CA . LEU B 1 57 ? 0.533 16.734 28.812 1 65.62 57 LEU B CA 1
ATOM 2793 C C . LEU B 1 57 ? 1.035 15.32 28.547 1 65.62 57 LEU B C 1
ATOM 2795 O O . LEU B 1 57 ? 0.776 14.766 27.469 1 65.62 57 LEU B O 1
ATOM 2799 N N . ARG B 1 58 ? 1.725 14.836 29.547 1 67.75 58 ARG B N 1
ATOM 2800 C CA . ARG B 1 58 ? 2.232 13.477 29.391 1 67.75 58 ARG B CA 1
ATOM 2801 C C . ARG B 1 58 ? 1.088 12.469 29.312 1 67.75 58 ARG B C 1
ATOM 2803 O O . ARG B 1 58 ? 1.146 11.516 28.531 1 67.75 58 ARG B O 1
ATOM 2810 N N . SER B 1 59 ? 0.135 12.664 30.172 1 69.88 59 SER B N 1
ATOM 2811 C CA . SER B 1 59 ? -1.025 11.781 30.141 1 69.88 59 SER B CA 1
ATOM 2812 C C . SER B 1 59 ? -1.761 11.867 28.812 1 69.88 59 SER B C 1
ATOM 2814 O O . SER B 1 59 ? -2.221 10.852 28.281 1 69.88 59 SER B O 1
ATOM 2816 N N . GLN B 1 60 ? -1.804 13.008 28.266 1 69.75 60 GLN B N 1
ATOM 2817 C CA . GLN B 1 60 ? -2.471 13.219 26.984 1 69.75 60 GLN B CA 1
ATOM 2818 C C . GLN B 1 60 ? -1.689 12.57 25.844 1 69.75 60 GLN B C 1
ATOM 2820 O O . GLN B 1 60 ? -2.279 11.992 24.938 1 69.75 60 GLN B O 1
ATOM 2825 N N . GLN B 1 61 ? -0.442 12.641 26.078 1 72.06 61 GLN B N 1
ATOM 2826 C CA . GLN B 1 61 ? 0.41 12.039 25.047 1 72.06 61 GLN B CA 1
ATOM 2827 C C . GLN B 1 61 ? 0.331 10.516 25.094 1 72.06 61 GLN B C 1
ATOM 2829 O O . GLN B 1 61 ? 0.322 9.859 24.047 1 72.06 61 GLN B O 1
ATOM 2834 N N . ARG B 1 62 ? 0.3 10.016 26.281 1 75.38 62 ARG B N 1
ATOM 2835 C CA . ARG B 1 62 ? 0.185 8.57 26.438 1 75.38 62 ARG B CA 1
ATOM 2836 C C . ARG B 1 62 ? -1.156 8.07 25.906 1 75.38 62 ARG B C 1
ATOM 2838 O O . ARG B 1 62 ? -1.226 7.012 25.281 1 75.38 62 ARG B O 1
ATOM 2845 N N . ARG B 1 63 ? -2.131 8.781 26.234 1 76.5 63 ARG B N 1
ATOM 2846 C CA . ARG B 1 63 ? -3.459 8.422 25.734 1 76.5 63 ARG B CA 1
ATOM 2847 C C . ARG B 1 63 ? -3.512 8.477 24.219 1 76.5 63 ARG B C 1
ATOM 2849 O O . ARG B 1 63 ? -4.082 7.586 23.578 1 76.5 63 ARG B O 1
ATOM 2856 N N . ALA B 1 64 ? -2.926 9.461 23.703 1 77.69 64 ALA B N 1
ATOM 2857 C CA . ALA B 1 64 ? -2.895 9.602 22.25 1 77.69 64 ALA B CA 1
ATOM 2858 C C . ALA B 1 64 ? -2.129 8.453 21.609 1 77.69 64 ALA B C 1
ATOM 2860 O O . ALA B 1 64 ? -2.531 7.938 20.562 1 77.69 64 ALA B O 1
ATOM 2861 N N . PHE B 1 65 ? -1.106 8.086 22.281 1 79.31 65 PHE B N 1
ATOM 2862 C CA . PHE B 1 65 ? -0.312 6.973 21.781 1 79.31 65 PHE B CA 1
ATOM 2863 C C . PHE B 1 65 ? -1.117 5.676 21.812 1 79.31 65 PHE B C 1
ATOM 2865 O O . PHE B 1 65 ? -1.081 4.898 20.859 1 79.31 65 PHE B O 1
ATOM 2872 N N . PHE B 1 66 ? -1.777 5.469 22.828 1 82 66 PHE B N 1
ATOM 2873 C CA . PHE B 1 66 ? -2.6 4.273 22.969 1 82 66 PHE B CA 1
ATOM 2874 C C . PHE B 1 66 ? -3.703 4.246 21.922 1 82 66 PHE B C 1
ATOM 2876 O O . PHE B 1 66 ? -3.936 3.217 21.281 1 82 66 PHE B O 1
ATOM 2883 N N . ILE B 1 67 ? -4.285 5.332 21.719 1 80.81 67 ILE B N 1
ATOM 2884 C CA . ILE B 1 67 ? -5.383 5.43 20.766 1 80.81 67 ILE B CA 1
ATOM 2885 C C . ILE B 1 67 ? -4.855 5.199 19.344 1 80.81 67 ILE B C 1
ATOM 2887 O O . ILE B 1 67 ? -5.488 4.512 18.547 1 80.81 67 ILE B O 1
ATOM 2891 N N . ARG B 1 68 ? -3.699 5.688 19.109 1 85 68 ARG B N 1
ATOM 2892 C CA . ARG B 1 68 ? -3.094 5.496 17.797 1 85 68 ARG B CA 1
ATOM 2893 C C . ARG B 1 68 ? -2.742 4.031 17.562 1 85 68 ARG B C 1
ATOM 2895 O O . ARG B 1 68 ? -2.918 3.51 16.469 1 85 68 ARG B O 1
ATOM 2902 N N . THR B 1 69 ? -2.297 3.418 18.578 1 87.19 69 THR B N 1
ATOM 2903 C CA . THR B 1 69 ? -1.938 2.008 18.469 1 87.19 69 THR B CA 1
ATOM 2904 C C . THR B 1 69 ? -3.178 1.151 18.234 1 87.19 69 THR B C 1
ATOM 2906 O O . THR B 1 69 ? -3.152 0.228 17.422 1 87.19 69 THR B O 1
ATOM 2909 N N . VAL B 1 70 ? -4.211 1.476 18.891 1 86.94 70 VAL B N 1
ATOM 2910 C CA . VAL B 1 70 ? -5.465 0.748 18.719 1 86.94 70 VAL B CA 1
ATOM 2911 C C . VAL B 1 70 ? -5.988 0.965 17.297 1 86.94 70 VAL B C 1
ATOM 2913 O O . VAL B 1 70 ? -6.449 0.023 16.641 1 86.94 70 VAL B O 1
ATOM 2916 N N . ALA B 1 71 ? -5.883 2.162 16.844 1 87.25 71 ALA B N 1
ATOM 2917 C CA . ALA B 1 71 ? -6.324 2.479 15.477 1 87.25 71 ALA B CA 1
ATOM 2918 C C . ALA B 1 71 ? -5.492 1.726 14.445 1 87.25 71 ALA B C 1
ATOM 2920 O O . ALA B 1 71 ? -6.031 1.232 13.445 1 87.25 71 ALA B O 1
ATOM 2921 N N . LEU B 1 72 ? -4.262 1.625 14.734 1 91.38 72 LEU B N 1
ATOM 2922 C CA . LEU B 1 72 ? -3.371 0.903 13.828 1 91.38 72 LEU B CA 1
ATOM 2923 C C . LEU B 1 72 ? -3.711 -0.583 13.805 1 91.38 72 LEU B C 1
ATOM 2925 O O . LEU B 1 72 ? -3.781 -1.19 12.734 1 91.38 72 LEU B O 1
ATOM 2929 N N . LEU B 1 73 ? -3.926 -1.106 14.93 1 91.94 73 LEU B N 1
ATOM 2930 C CA . LEU B 1 73 ? -4.266 -2.521 15.023 1 91.94 73 LEU B CA 1
ATOM 2931 C C . LEU B 1 73 ? -5.586 -2.812 14.312 1 91.94 73 LEU B C 1
ATOM 2933 O O . LEU B 1 73 ? -5.719 -3.834 13.633 1 91.94 73 LEU B O 1
ATOM 2937 N N . CYS B 1 74 ? -6.492 -1.951 14.469 1 90.88 74 CYS B N 1
ATOM 2938 C CA . CYS B 1 74 ? -7.77 -2.104 13.773 1 90.88 74 CYS B CA 1
ATOM 2939 C C . CYS B 1 74 ? -7.586 -2.014 12.266 1 90.88 74 CYS B C 1
ATOM 2941 O O . CYS B 1 74 ? -8.109 -2.846 11.523 1 90.88 74 CYS B O 1
ATOM 2943 N N . ALA B 1 75 ? -6.852 -1.021 11.867 1 92.25 75 ALA B N 1
ATOM 2944 C CA . ALA B 1 75 ? -6.602 -0.851 10.438 1 92.25 75 ALA B CA 1
ATOM 2945 C C . ALA B 1 75 ? -5.926 -2.084 9.844 1 92.25 75 ALA B C 1
ATOM 2947 O O . ALA B 1 75 ? -6.297 -2.549 8.766 1 92.25 75 ALA B O 1
ATOM 2948 N N . CYS B 1 76 ? -5 -2.637 10.516 1 93.88 76 CYS B N 1
ATOM 2949 C CA . CYS B 1 76 ? -4.27 -3.812 10.062 1 93.88 76 CYS B CA 1
ATOM 2950 C C . CYS B 1 76 ? -5.172 -5.039 10.039 1 93.88 76 CYS B C 1
ATOM 2952 O O . CYS B 1 76 ? -5.043 -5.898 9.164 1 93.88 76 CYS B O 1
ATOM 2954 N N . SER B 1 77 ? -6.055 -5.141 10.922 1 94.31 77 SER B N 1
ATOM 2955 C CA . SER B 1 77 ? -6.953 -6.285 11.023 1 94.31 77 SER B CA 1
ATOM 2956 C C . SER B 1 77 ? -7.965 -6.297 9.883 1 94.31 77 SER B C 1
ATOM 2958 O O . SER B 1 77 ? -8.492 -7.352 9.523 1 94.31 77 SER B O 1
ATOM 2960 N N . LEU B 1 78 ? -8.227 -5.156 9.312 1 94.5 78 LEU B N 1
ATOM 2961 C CA . LEU B 1 78 ? -9.211 -5.047 8.242 1 94.5 78 LEU B CA 1
ATOM 2962 C C . LEU B 1 78 ? -8.805 -5.891 7.039 1 94.5 78 LEU B C 1
ATOM 2964 O O . LEU B 1 78 ? -9.656 -6.457 6.355 1 94.5 78 LEU B O 1
ATOM 2968 N N . SER B 1 79 ? -7.531 -6.004 6.84 1 92.69 79 SER B N 1
ATOM 2969 C CA . SER B 1 79 ? -7.066 -6.613 5.602 1 92.69 79 SER B CA 1
ATOM 2970 C C . SER B 1 79 ? -6.641 -8.062 5.824 1 92.69 79 SER B C 1
ATOM 2972 O O . SER B 1 79 ? -6.312 -8.773 4.867 1 92.69 79 SER B O 1
ATOM 2974 N N . VAL B 1 80 ? -6.672 -8.562 6.988 1 93.25 80 VAL B N 1
ATOM 2975 C CA . VAL B 1 80 ? -6.172 -9.898 7.316 1 93.25 80 VAL B CA 1
ATOM 2976 C C . VAL B 1 80 ? -6.973 -10.953 6.562 1 93.25 80 VAL B C 1
ATOM 2978 O O . VAL B 1 80 ? -6.402 -11.859 5.949 1 93.25 80 VAL B O 1
ATOM 2981 N N . GLY B 1 81 ? -8.25 -10.82 6.605 1 92.12 81 GLY B N 1
ATOM 2982 C CA . GLY B 1 81 ? -9.094 -11.781 5.914 1 92.12 81 GLY B CA 1
ATOM 2983 C C . GLY B 1 81 ? -8.867 -11.805 4.414 1 92.12 81 GLY B C 1
ATOM 2984 O O . GLY B 1 81 ? -8.797 -12.883 3.811 1 92.12 81 GLY B O 1
ATOM 2985 N N . SER B 1 82 ? -8.766 -10.672 3.828 1 93.19 82 SER B N 1
ATOM 2986 C CA . SER B 1 82 ? -8.594 -10.594 2.383 1 93.19 82 SER B CA 1
ATOM 2987 C C . SER B 1 82 ? -7.223 -11.117 1.965 1 93.19 82 SER B C 1
ATOM 2989 O O . SER B 1 82 ? -7.098 -11.805 0.949 1 93.19 82 SER B O 1
ATOM 2991 N N . HIS B 1 83 ? -6.203 -10.828 2.699 1 92.12 83 HIS B N 1
ATOM 2992 C CA . HIS B 1 83 ? -4.863 -11.312 2.381 1 92.12 83 HIS B CA 1
ATOM 2993 C C . HIS B 1 83 ? -4.777 -12.828 2.545 1 92.12 83 HIS B C 1
ATOM 2995 O O . HIS B 1 83 ? -4.137 -13.508 1.74 1 92.12 83 HIS B O 1
ATOM 3001 N N . TYR B 1 84 ? -5.352 -13.352 3.561 1 92.5 84 TYR B N 1
ATOM 3002 C CA . TYR B 1 84 ? -5.395 -14.797 3.744 1 92.5 84 TYR B CA 1
ATOM 3003 C C . TYR B 1 84 ? -6.09 -15.477 2.572 1 92.5 84 TYR B C 1
ATOM 3005 O O . TYR B 1 84 ? -5.598 -16.469 2.045 1 92.5 84 TYR B O 1
ATOM 3013 N N . ALA B 1 85 ? -7.168 -14.93 2.209 1 91 85 ALA B N 1
ATOM 3014 C CA . ALA B 1 85 ? -7.969 -15.5 1.129 1 91 85 ALA B CA 1
ATOM 3015 C C . ALA B 1 85 ? -7.207 -15.469 -0.194 1 91 85 ALA B C 1
ATOM 3017 O O . ALA B 1 85 ? -7.266 -16.422 -0.974 1 91 85 ALA B O 1
ATOM 3018 N N . THR B 1 86 ? -6.508 -14.445 -0.466 1 86.69 86 THR B N 1
ATOM 3019 C CA . THR B 1 86 ? -5.809 -14.273 -1.734 1 86.69 86 THR B CA 1
ATOM 3020 C C . THR B 1 86 ? -4.773 -15.375 -1.939 1 86.69 86 THR B C 1
ATOM 3022 O O . THR B 1 86 ? -4.562 -15.836 -3.064 1 86.69 86 THR B O 1
ATOM 3025 N N . ASN B 1 87 ? -4.203 -15.828 -0.925 1 82.5 87 ASN B N 1
ATOM 3026 C CA . ASN B 1 87 ? -3.18 -16.859 -1.037 1 82.5 87 ASN B CA 1
ATOM 3027 C C . ASN B 1 87 ? -3.795 -18.219 -1.338 1 82.5 87 ASN B C 1
ATOM 3029 O O . ASN B 1 87 ? -3.168 -19.062 -1.989 1 82.5 87 ASN B O 1
ATOM 3033 N N . ILE B 1 88 ? -4.922 -18.453 -0.877 1 81.25 88 ILE B N 1
ATOM 3034 C CA . ILE B 1 88 ? -5.523 -19.766 -1.09 1 81.25 88 ILE B CA 1
ATOM 3035 C C . ILE B 1 88 ? -6.234 -19.781 -2.441 1 81.25 88 ILE B C 1
ATOM 3037 O O . ILE B 1 88 ? -6.539 -20.859 -2.967 1 81.25 88 ILE B O 1
ATOM 3041 N N . LEU B 1 89 ? -6.473 -18.609 -2.955 1 79.56 89 LEU B N 1
ATOM 3042 C CA . LEU B 1 89 ? -7.27 -18.547 -4.176 1 79.56 89 LEU B CA 1
ATOM 3043 C C . LEU B 1 89 ? -6.395 -18.781 -5.406 1 79.56 89 LEU B C 1
ATOM 3045 O O . LEU B 1 89 ? -6.91 -19.016 -6.504 1 79.56 89 LEU B O 1
ATOM 3049 N N . GLY B 1 90 ? -5.051 -18.75 -5.203 1 74.25 90 GLY B N 1
ATOM 3050 C CA . GLY B 1 90 ? -4.156 -19.031 -6.316 1 74.25 90 GLY B CA 1
ATOM 3051 C C . GLY B 1 90 ? -4.402 -20.375 -6.961 1 74.25 90 GLY B C 1
ATOM 3052 O O . GLY B 1 90 ? -4.801 -20.453 -8.125 1 74.25 90 GLY B O 1
ATOM 3053 N N . PRO B 1 91 ? -4.266 -21.422 -6.215 1 70.25 91 PRO B N 1
ATOM 3054 C CA . PRO B 1 91 ? -4.523 -22.766 -6.73 1 70.25 91 PRO B CA 1
ATOM 3055 C C . PRO B 1 91 ? -5.969 -22.953 -7.184 1 70.25 91 PRO B C 1
ATOM 3057 O O . PRO B 1 91 ? -6.23 -23.688 -8.141 1 70.25 91 PRO B O 1
ATOM 3060 N N . LEU B 1 92 ? -6.844 -22.266 -6.531 1 74.19 92 LEU B N 1
ATOM 3061 C CA . LEU B 1 92 ? -8.25 -22.359 -6.9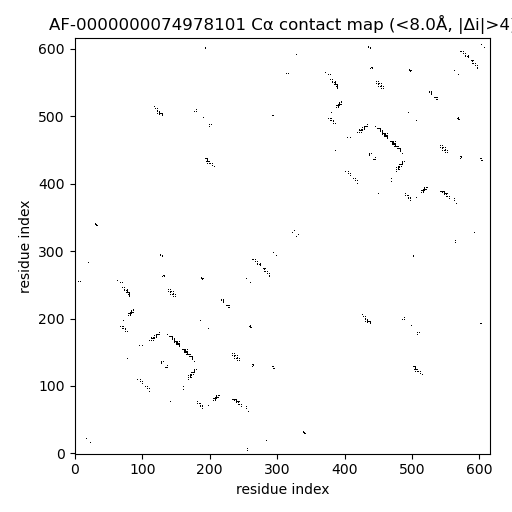02 1 74.19 92 LEU B CA 1
ATOM 3062 C C . LEU B 1 92 ? -8.484 -21.781 -8.289 1 74.19 92 LEU B C 1
ATOM 3064 O O . LEU B 1 92 ? -9.242 -22.344 -9.086 1 74.19 92 LEU B O 1
ATOM 3068 N N . LYS B 1 93 ? -7.859 -20.703 -8.539 1 77.44 93 LYS B N 1
ATOM 3069 C CA . LYS B 1 93 ? -8.016 -20.078 -9.844 1 77.44 93 LYS B CA 1
ATOM 3070 C C . LYS B 1 93 ? -7.551 -21 -10.961 1 77.44 93 LYS B C 1
ATOM 3072 O O . LYS B 1 93 ? -8.211 -21.094 -12 1 77.44 93 LYS B O 1
ATOM 3077 N N . SER B 1 94 ? -6.504 -21.672 -10.766 1 74.56 94 SER B N 1
ATOM 3078 C CA . SER B 1 94 ? -5.973 -22.594 -11.766 1 74.56 94 SER B CA 1
ATOM 3079 C C . SER B 1 94 ? -6.914 -23.781 -11.984 1 74.56 94 SER B C 1
ATOM 3081 O O . SER B 1 94 ? -7.125 -24.203 -13.117 1 74.56 94 SER B O 1
ATOM 3083 N N . ARG B 1 95 ? -7.449 -24.203 -10.961 1 73.94 95 ARG B N 1
ATOM 3084 C CA . ARG B 1 95 ? -8.398 -25.297 -11.047 1 73.94 95 ARG B CA 1
ATOM 3085 C C . ARG B 1 95 ? -9.656 -24.891 -11.797 1 73.94 95 ARG B C 1
ATOM 3087 O O . ARG B 1 95 ? -10.172 -25.641 -12.633 1 73.94 95 ARG B O 1
ATOM 3094 N N . LEU B 1 96 ? -10.18 -23.75 -11.461 1 77.56 96 LEU B N 1
ATOM 3095 C CA . LEU B 1 96 ? -11.398 -23.25 -12.094 1 77.56 96 LEU B CA 1
ATOM 3096 C C . LEU B 1 96 ? -11.172 -23.016 -13.586 1 77.56 96 LEU B C 1
ATOM 3098 O O . LEU B 1 96 ? -12.047 -23.312 -14.406 1 77.56 96 LEU B O 1
ATOM 3102 N N . LYS B 1 97 ? -10.055 -22.547 -13.891 1 77.19 97 LYS B N 1
ATOM 3103 C CA . LYS B 1 97 ? -9.719 -22.312 -15.297 1 77.19 97 LYS B CA 1
ATOM 3104 C C . LYS B 1 97 ? -9.703 -23.609 -16.078 1 77.19 97 LYS B C 1
ATOM 3106 O O . LYS B 1 97 ? -10.195 -23.672 -17.203 1 77.19 97 LYS B O 1
ATOM 3111 N N . ARG B 1 98 ? -9.242 -24.609 -15.547 1 74.56 98 ARG B N 1
ATOM 3112 C CA . ARG B 1 98 ? -9.172 -25.922 -16.188 1 74.56 98 ARG B CA 1
ATOM 3113 C C . ARG B 1 98 ? -10.562 -26.516 -16.359 1 74.56 98 ARG B C 1
ATOM 3115 O O . ARG B 1 98 ? -10.875 -27.094 -17.391 1 74.56 98 ARG B O 1
ATOM 3122 N N . GLU B 1 99 ? -11.297 -26.297 -15.391 1 73.69 99 GLU B N 1
ATOM 3123 C CA . GLU B 1 99 ? -12.609 -26.938 -15.391 1 73.69 99 GLU B CA 1
ATOM 3124 C C . GLU B 1 99 ? -13.602 -26.141 -16.25 1 73.69 99 GLU B C 1
ATOM 3126 O O . GLU B 1 99 ? -14.492 -26.719 -16.875 1 73.69 99 GLU B O 1
ATOM 3131 N N . LEU B 1 100 ? -13.492 -24.734 -16.156 1 70.31 100 LEU B N 1
ATOM 3132 C CA . LEU B 1 100 ? -14.398 -23.891 -16.938 1 70.31 100 LEU B CA 1
ATOM 3133 C C . LEU B 1 100 ? -13.984 -23.859 -18.406 1 70.31 100 LEU B C 1
ATOM 3135 O O . LEU B 1 100 ? -14.812 -23.578 -19.281 1 70.31 100 LEU B O 1
ATOM 3139 N N . GLY B 1 101 ? -12.703 -23.656 -18.75 1 62.16 101 GLY B N 1
ATOM 3140 C CA . GLY B 1 101 ? -12.188 -23.578 -20.109 1 62.16 101 GLY B CA 1
ATOM 3141 C C . GLY B 1 101 ? -12.859 -24.547 -21.062 1 62.16 101 GLY B C 1
ATOM 3142 O O . GLY B 1 101 ? -12.914 -24.297 -22.266 1 62.16 101 GLY B O 1
ATOM 3143 N N . THR B 1 102 ? -13.484 -25.5 -20.656 1 56.06 102 THR B N 1
ATOM 3144 C CA . THR B 1 102 ? -14 -26.5 -21.594 1 56.06 102 THR B CA 1
ATOM 3145 C C . THR B 1 102 ? -15.484 -26.266 -21.875 1 56.06 102 THR B C 1
ATOM 3147 O O . THR B 1 102 ? -15.977 -26.578 -22.953 1 56.06 102 THR B O 1
ATOM 3150 N N . SER B 1 103 ? -16.188 -25.672 -21 1 60.47 103 SER B N 1
ATOM 3151 C CA . SER B 1 103 ? -17.625 -25.734 -21.281 1 60.47 103 SER B CA 1
ATOM 3152 C C . SER B 1 103 ? -18.312 -24.438 -20.906 1 60.47 103 SER B C 1
ATOM 3154 O O . SER B 1 103 ? -19.438 -24.172 -21.344 1 60.47 103 SER B O 1
ATOM 3156 N N . HIS B 1 104 ? -17.656 -23.484 -20.125 1 67.81 104 HIS B N 1
ATOM 3157 C CA . HIS B 1 104 ? -18.375 -22.328 -19.625 1 67.81 104 HIS B CA 1
ATOM 3158 C C . HIS B 1 104 ? -17.594 -21.031 -19.859 1 67.81 104 HIS B C 1
ATOM 3160 O O . HIS B 1 104 ? -16.969 -20.516 -18.938 1 67.81 104 HIS B O 1
ATOM 3166 N N . THR B 1 105 ? -17.703 -20.578 -21.078 1 69.69 105 THR B N 1
ATOM 3167 C CA . THR B 1 105 ? -16.969 -19.406 -21.531 1 69.69 105 THR B CA 1
ATOM 3168 C C . THR B 1 105 ? -17.297 -18.188 -20.688 1 69.69 105 THR B C 1
ATOM 3170 O O . THR B 1 105 ? -16.422 -17.375 -20.375 1 69.69 105 THR B O 1
ATOM 3173 N N . GLU B 1 106 ? -18.547 -18.141 -20.281 1 69 106 GLU B N 1
ATOM 3174 C CA . GLU B 1 106 ? -18.984 -16.984 -19.5 1 69 106 GLU B CA 1
ATOM 3175 C C . GLU B 1 106 ? -18.234 -16.906 -18.172 1 69 106 GLU B C 1
ATOM 3177 O O . GLU B 1 106 ? -17.797 -15.836 -17.766 1 69 106 GLU B O 1
ATOM 3182 N N . PHE B 1 107 ? -18.078 -18 -17.625 1 70.06 107 PHE B N 1
ATOM 3183 C CA . PHE B 1 107 ? -17.438 -17.984 -16.328 1 70.06 107 PHE B CA 1
ATOM 3184 C C . PHE B 1 107 ? -15.93 -17.906 -16.469 1 70.06 107 PHE B C 1
ATOM 3186 O O . PHE B 1 107 ? -15.234 -17.438 -15.562 1 70.06 107 PHE B O 1
ATOM 3193 N N . GLY B 1 108 ? -15.523 -18.359 -17.609 1 69.62 108 GLY B N 1
ATOM 3194 C CA . GLY B 1 108 ? -14.133 -18.078 -17.938 1 69.62 108 GLY B CA 1
ATOM 3195 C C . GLY B 1 108 ? -13.82 -16.594 -18 1 69.62 108 GLY B C 1
ATOM 3196 O O . GLY B 1 108 ? -12.781 -16.141 -17.516 1 69.62 108 GLY B O 1
ATOM 3197 N N . LEU B 1 109 ? -14.727 -15.93 -18.453 1 73 109 LEU B N 1
ATOM 3198 C CA . LEU B 1 109 ? -14.594 -14.484 -18.547 1 73 109 LEU B CA 1
ATOM 3199 C C . LEU B 1 109 ? -14.641 -13.844 -17.156 1 73 109 LEU B C 1
ATOM 3201 O O . LEU B 1 109 ? -13.945 -12.852 -16.906 1 73 109 LEU B O 1
ATOM 3205 N N . LEU B 1 110 ? -15.406 -14.414 -16.328 1 75 110 LEU B N 1
ATOM 3206 C CA . LEU B 1 110 ? -15.477 -13.891 -14.977 1 75 110 LEU B CA 1
ATOM 3207 C C . LEU B 1 110 ? -14.148 -14.078 -14.25 1 75 110 LEU B C 1
ATOM 3209 O O . LEU B 1 110 ? -13.711 -13.203 -13.5 1 75 110 LEU B O 1
ATOM 3213 N N . LEU B 1 111 ? -13.57 -15.125 -14.562 1 74.06 111 LEU B N 1
ATOM 3214 C CA . LEU B 1 111 ? -12.266 -15.391 -13.961 1 74.06 111 LEU B CA 1
ATOM 3215 C C . LEU B 1 111 ? -11.219 -14.406 -14.469 1 74.06 111 LEU B C 1
ATOM 3217 O O . LEU B 1 111 ? -10.398 -13.906 -13.695 1 74.06 111 LEU B O 1
ATOM 3221 N N . SER B 1 112 ? -11.375 -14.141 -15.727 1 73.94 112 SER B N 1
ATOM 3222 C CA . SER B 1 112 ? -10.492 -13.141 -16.312 1 73.94 112 SER B CA 1
ATOM 3223 C C . SER B 1 112 ? -10.773 -11.75 -15.758 1 73.94 112 SER B C 1
ATOM 3225 O O . SER B 1 112 ? -9.852 -10.969 -15.539 1 73.94 112 SER B O 1
ATOM 3227 N N . ALA B 1 113 ? -11.914 -11.602 -15.469 1 78.62 113 ALA B N 1
ATOM 3228 C CA . ALA B 1 113 ? -12.336 -10.312 -14.93 1 78.62 113 ALA B CA 1
ATOM 3229 C C . ALA B 1 113 ? -11.844 -10.125 -13.492 1 78.62 113 ALA B C 1
ATOM 3231 O O . ALA B 1 113 ? -11.594 -9 -13.062 1 78.62 113 ALA B O 1
ATOM 3232 N N . TYR B 1 114 ? -11.688 -11.18 -12.828 1 77.88 114 TYR B N 1
ATOM 3233 C CA . TYR B 1 114 ? -11.133 -11.086 -11.484 1 77.88 114 TYR B CA 1
ATOM 3234 C C . TYR B 1 114 ? -9.766 -10.414 -11.492 1 77.88 114 TYR B C 1
ATOM 3236 O O . TYR B 1 114 ? -9.5 -9.531 -10.68 1 77.88 114 TYR B O 1
ATOM 3244 N N . SER B 1 115 ? -9 -10.773 -12.43 1 73.69 115 SER B N 1
ATOM 3245 C CA . SER B 1 115 ? -7.648 -10.219 -12.492 1 73.69 115 SER B CA 1
ATOM 3246 C C . SER B 1 115 ? -7.672 -8.75 -12.875 1 73.69 115 SER B C 1
ATOM 3248 O O . SER B 1 115 ? -6.855 -7.961 -12.398 1 73.69 115 SER B O 1
ATOM 3250 N N . LEU B 1 116 ? -8.664 -8.375 -13.594 1 79.12 116 LEU B N 1
ATOM 3251 C CA . LEU B 1 116 ? -8.766 -6.996 -14.047 1 79.12 116 LEU B CA 1
ATOM 3252 C C . LEU B 1 116 ? -9.383 -6.113 -12.969 1 79.12 116 LEU B C 1
ATOM 3254 O O . LEU B 1 116 ? -9.078 -4.918 -12.891 1 79.12 116 LEU B O 1
ATOM 3258 N N . ASN B 1 117 ? -10.242 -6.781 -12.219 1 84.25 117 ASN B N 1
ATOM 3259 C CA . ASN B 1 117 ? -10.914 -6.031 -11.164 1 84.25 117 ASN B CA 1
ATOM 3260 C C . ASN B 1 117 ? -9.914 -5.426 -10.18 1 84.25 117 ASN B C 1
ATOM 3262 O O . ASN B 1 117 ? -10.078 -4.281 -9.75 1 84.25 117 ASN B O 1
ATOM 3266 N N . SER B 1 118 ? -8.914 -6.148 -9.953 1 77.88 118 SER B N 1
ATOM 3267 C CA . SER B 1 118 ? -7.953 -5.691 -8.953 1 77.88 118 SER B CA 1
ATOM 3268 C C . SER B 1 118 ? -7.125 -4.523 -9.469 1 77.88 118 SER B C 1
ATOM 3270 O O . SER B 1 118 ? -6.496 -3.805 -8.695 1 77.88 118 SER B O 1
ATOM 3272 N N . THR B 1 119 ? -7.219 -4.238 -10.742 1 82.44 119 THR B N 1
ATOM 3273 C CA . THR B 1 119 ? -6.363 -3.223 -11.352 1 82.44 119 THR B CA 1
ATOM 3274 C C . THR B 1 119 ? -7.043 -1.856 -11.32 1 82.44 119 THR B C 1
ATOM 3276 O O . THR B 1 119 ? -6.402 -0.845 -11.031 1 82.44 119 THR B O 1
ATOM 3279 N N . TRP B 1 120 ? -8.297 -1.778 -11.453 1 89.31 120 TRP B N 1
ATOM 3280 C CA . TRP B 1 120 ? -8.938 -0.474 -11.586 1 89.31 120 TRP B CA 1
ATOM 3281 C C . TRP B 1 120 ? -9.75 -0.137 -10.344 1 89.31 120 TRP B C 1
ATOM 3283 O O . TRP B 1 120 ? -10.062 1.028 -10.094 1 89.31 120 TRP B O 1
ATOM 3293 N N . THR B 1 121 ? -10.047 -1.055 -9.562 1 93.44 121 THR B N 1
ATOM 3294 C CA . THR B 1 121 ? -10.961 -0.834 -8.445 1 93.44 121 THR B CA 1
ATOM 3295 C C . THR B 1 121 ? -10.297 0.014 -7.363 1 93.44 121 THR B C 1
ATOM 3297 O O . THR B 1 121 ? -10.977 0.623 -6.535 1 93.44 121 THR B O 1
ATOM 3300 N N . PRO B 1 122 ? -8.984 0.039 -7.281 1 92.31 122 PRO B N 1
ATOM 3301 C CA . PRO B 1 122 ? -8.391 0.968 -6.32 1 92.31 122 PRO B CA 1
ATOM 3302 C C . PRO B 1 122 ? -8.852 2.41 -6.531 1 92.31 122 PRO B C 1
ATOM 3304 O O . PRO B 1 122 ? -9.023 3.154 -5.562 1 92.31 122 PRO B O 1
ATOM 3307 N N . LEU B 1 123 ? -9.031 2.756 -7.746 1 91.81 123 LEU B N 1
ATOM 3308 C CA . LEU B 1 123 ? -9.484 4.113 -8.039 1 91.81 123 LEU B CA 1
ATOM 3309 C C . LEU B 1 123 ? -10.883 4.355 -7.477 1 91.81 123 LEU B C 1
ATOM 3311 O O . LEU B 1 123 ? -11.156 5.418 -6.918 1 91.81 123 LEU B O 1
ATOM 3315 N N . VAL B 1 124 ? -11.664 3.398 -7.59 1 92.44 124 VAL B N 1
ATOM 3316 C CA . VAL B 1 124 ? -13.008 3.492 -7.031 1 92.44 124 VAL B CA 1
ATOM 3317 C C . VAL B 1 124 ? -12.938 3.65 -5.516 1 92.44 124 VAL B C 1
ATOM 3319 O O . VAL B 1 124 ? -13.617 4.5 -4.938 1 92.44 124 VAL B O 1
ATOM 3322 N N . GLY B 1 125 ? -12.117 2.836 -4.934 1 92.19 125 GLY B N 1
ATOM 3323 C CA . GLY B 1 125 ? -11.922 2.951 -3.498 1 92.19 125 GLY B CA 1
ATOM 3324 C C . GLY B 1 125 ? -11.406 4.312 -3.074 1 92.19 125 GLY B C 1
ATOM 3325 O O . GLY B 1 125 ? -11.852 4.863 -2.062 1 92.19 125 GLY B O 1
ATOM 3326 N N . GLY B 1 126 ? -10.516 4.875 -3.854 1 90.69 126 GLY B N 1
ATOM 3327 C CA . GLY B 1 126 ? -9.977 6.191 -3.562 1 90.69 126 GLY B CA 1
ATOM 3328 C C . GLY B 1 126 ? -11.008 7.297 -3.662 1 90.69 126 GLY B C 1
ATOM 3329 O O . GLY B 1 126 ? -11.07 8.172 -2.795 1 90.69 126 GLY B O 1
ATOM 3330 N N . ILE B 1 127 ? -11.781 7.242 -4.645 1 89.5 127 ILE B N 1
ATOM 3331 C CA . ILE B 1 127 ? -12.82 8.242 -4.848 1 89.5 127 ILE B CA 1
ATOM 3332 C C . ILE B 1 127 ? -13.859 8.141 -3.73 1 89.5 127 ILE B C 1
ATOM 3334 O O . ILE B 1 127 ? -14.266 9.148 -3.16 1 89.5 127 ILE B O 1
ATOM 3338 N N . LEU B 1 128 ? -14.211 6.949 -3.418 1 89.75 128 LEU B N 1
ATOM 3339 C CA . LEU B 1 128 ? -15.188 6.738 -2.357 1 89.75 128 LEU B CA 1
ATOM 3340 C C . LEU B 1 128 ? -14.648 7.219 -1.016 1 89.75 128 LEU B C 1
ATOM 3342 O O . LEU B 1 128 ? -15.375 7.852 -0.241 1 89.75 128 LEU B O 1
ATOM 3346 N N . ALA B 1 129 ? -13.43 6.957 -0.778 1 88.06 129 ALA B N 1
ATOM 3347 C CA . ALA B 1 129 ? -12.805 7.383 0.47 1 88.06 129 ALA B CA 1
ATOM 3348 C C . ALA B 1 129 ? -12.75 8.906 0.566 1 88.06 129 ALA B C 1
ATOM 3350 O O . ALA B 1 129 ? -12.938 9.469 1.646 1 88.06 129 ALA B O 1
ATOM 3351 N N . SER B 1 130 ? -12.516 9.531 -0.547 1 81.75 130 SER B N 1
ATOM 3352 C CA . SER B 1 130 ? -12.414 10.984 -0.553 1 81.75 130 SER B CA 1
ATOM 3353 C C . SER B 1 130 ? -13.781 11.641 -0.418 1 81.75 130 SER B C 1
ATOM 3355 O O . SER B 1 130 ? -13.914 12.695 0.206 1 81.75 130 SER B O 1
ATOM 3357 N N . ARG B 1 131 ? -14.781 10.945 -0.885 1 81.44 131 ARG B N 1
ATOM 3358 C CA . ARG B 1 131 ? -16.094 11.57 -0.908 1 81.44 131 ARG B CA 1
ATOM 3359 C C . ARG B 1 131 ? -16.922 11.164 0.311 1 81.44 131 ARG B C 1
ATOM 3361 O O . ARG B 1 131 ? -17.594 11.992 0.913 1 81.44 131 ARG B O 1
ATOM 3368 N N . LEU B 1 132 ? -16.891 9.93 0.575 1 82.62 132 LEU B N 1
ATOM 3369 C CA . LEU B 1 132 ? -17.781 9.414 1.614 1 82.62 132 LEU B CA 1
ATOM 3370 C C . LEU B 1 132 ? -17.016 9.211 2.922 1 82.62 132 LEU B C 1
ATOM 3372 O O . LEU B 1 132 ? -17.625 9 3.973 1 82.62 132 LEU B O 1
ATOM 3376 N N . GLY B 1 133 ? -15.742 9.305 2.816 1 82.19 133 GLY B N 1
ATOM 3377 C CA . GLY B 1 133 ? -14.953 9.07 4.02 1 82.19 133 GLY B CA 1
ATOM 3378 C C . GLY B 1 133 ? -14.453 7.641 4.137 1 82.19 133 GLY B C 1
ATOM 3379 O O . GLY B 1 133 ? -14.953 6.746 3.451 1 82.19 133 GLY B O 1
ATOM 3380 N N . THR B 1 134 ? -13.477 7.449 4.98 1 86.19 134 THR B N 1
ATOM 3381 C CA . THR B 1 134 ? -12.852 6.145 5.148 1 86.19 134 THR B CA 1
ATOM 3382 C C . THR B 1 134 ? -13.773 5.191 5.902 1 86.19 134 THR B C 1
ATOM 3384 O O . THR B 1 134 ? -13.711 3.975 5.715 1 86.19 134 THR B O 1
ATOM 3387 N N . THR B 1 135 ? -14.672 5.707 6.727 1 83.81 135 THR B N 1
ATOM 3388 C CA . THR B 1 135 ? -15.57 4.875 7.523 1 83.81 135 THR B CA 1
ATOM 3389 C C . THR B 1 135 ? -16.531 4.113 6.625 1 83.81 135 THR B C 1
ATOM 3391 O O . THR B 1 135 ? -16.609 2.883 6.68 1 83.81 135 THR B O 1
ATOM 3394 N N . TYR B 1 136 ? -17.172 4.809 5.746 1 86.5 136 TYR B N 1
ATOM 3395 C CA . TYR B 1 136 ? -18.141 4.188 4.859 1 86.5 136 TYR B CA 1
ATOM 3396 C C . TYR B 1 136 ? -17.453 3.277 3.846 1 86.5 136 TYR B C 1
ATOM 3398 O O . TYR B 1 136 ? -17.938 2.17 3.582 1 86.5 136 TYR B O 1
ATOM 3406 N N . THR B 1 137 ? -16.438 3.746 3.322 1 91.12 137 THR B N 1
ATOM 3407 C CA . THR B 1 137 ? -15.734 2.98 2.295 1 91.12 137 THR B CA 1
ATOM 3408 C C . THR B 1 137 ? -15.18 1.683 2.873 1 91.12 137 THR B C 1
ATOM 3410 O O . THR B 1 137 ? -15.18 0.649 2.201 1 91.12 137 THR B O 1
ATOM 3413 N N . SER B 1 138 ? -14.727 1.737 4.121 1 93.38 138 SER B N 1
ATOM 3414 C CA . SER B 1 138 ? -14.18 0.529 4.73 1 93.38 138 SER B CA 1
ATOM 3415 C C . SER B 1 138 ? -15.266 -0.517 4.953 1 93.38 138 SER B C 1
ATOM 3417 O O . SER B 1 138 ? -15.031 -1.713 4.766 1 93.38 138 SER B O 1
ATOM 3419 N N . ILE B 1 139 ? -16.453 -0.118 5.285 1 93.19 139 ILE B N 1
ATOM 3420 C CA . ILE B 1 139 ? -17.562 -1.042 5.5 1 93.19 139 ILE B CA 1
ATOM 3421 C C . ILE B 1 139 ? -17.969 -1.686 4.176 1 93.19 139 ILE B C 1
ATOM 3423 O O . ILE B 1 139 ? -18.188 -2.896 4.105 1 93.19 139 ILE B O 1
ATOM 3427 N N . LEU B 1 140 ? -18.016 -0.866 3.234 1 95.06 140 LEU B N 1
ATOM 3428 C CA . LEU B 1 140 ? -18.391 -1.366 1.914 1 95.06 140 LEU B CA 1
ATOM 3429 C C . LEU B 1 140 ? -17.359 -2.383 1.417 1 95.06 140 LEU B C 1
ATOM 3431 O O . LEU B 1 140 ? -17.734 -3.465 0.953 1 95.06 140 LEU B O 1
ATOM 3435 N N . ALA B 1 141 ? -16.156 -2.047 1.532 1 96.12 141 ALA B N 1
ATOM 3436 C CA . ALA B 1 141 ? -15.102 -2.91 1.029 1 96.12 141 ALA B CA 1
ATOM 3437 C C . ALA B 1 141 ? -15.047 -4.227 1.799 1 96.12 141 ALA B C 1
ATOM 3439 O O . ALA B 1 141 ? -15 -5.305 1.198 1 96.12 141 ALA B O 1
ATOM 3440 N N . THR B 1 142 ? -15.047 -4.145 3.127 1 96.25 142 THR B N 1
ATOM 3441 C CA . THR B 1 142 ? -15 -5.367 3.92 1 96.25 142 THR B CA 1
ATOM 3442 C C . THR B 1 142 ? -16.266 -6.195 3.711 1 96.25 142 THR B C 1
ATOM 3444 O O . THR B 1 142 ? -16.219 -7.426 3.697 1 96.25 142 THR B O 1
ATOM 3447 N N . GLY B 1 143 ? -17.375 -5.539 3.533 1 97 143 GLY B N 1
ATOM 3448 C CA . GLY B 1 143 ? -18.609 -6.238 3.244 1 97 143 GLY B CA 1
ATOM 3449 C C . GLY B 1 143 ? -18.578 -6.992 1.929 1 97 143 GLY B C 1
ATOM 3450 O O . GLY B 1 143 ? -19 -8.148 1.858 1 97 143 GLY B O 1
ATOM 3451 N N . VAL B 1 144 ? -18.125 -6.352 0.923 1 96.69 144 VAL B N 1
ATOM 3452 C CA . VAL B 1 144 ? -18.016 -6.957 -0.399 1 96.69 144 VAL B CA 1
ATOM 3453 C C . VAL B 1 144 ? -17.078 -8.156 -0.34 1 96.69 144 VAL B C 1
ATOM 3455 O O . VAL B 1 144 ? -17.344 -9.203 -0.941 1 96.69 144 VAL B O 1
ATOM 3458 N N . ILE B 1 145 ? -15.992 -8.039 0.358 1 96.5 145 ILE B N 1
ATOM 3459 C CA . ILE B 1 145 ? -15.031 -9.117 0.509 1 96.5 145 ILE B CA 1
ATOM 3460 C C . ILE B 1 145 ? -15.688 -10.305 1.209 1 96.5 145 ILE B C 1
ATOM 3462 O O . ILE B 1 145 ? -15.547 -11.445 0.768 1 96.5 145 ILE B O 1
ATOM 3466 N N . LEU B 1 146 ? -16.375 -10.008 2.297 1 97.44 146 LEU B N 1
ATOM 3467 C CA . LEU B 1 146 ? -17.047 -11.078 3.023 1 97.44 146 LEU B CA 1
ATOM 3468 C C . LEU B 1 146 ? -18.094 -11.758 2.141 1 97.44 146 LEU B C 1
ATOM 3470 O O . LEU B 1 146 ? -18.203 -12.992 2.139 1 97.44 146 LEU B O 1
ATOM 3474 N N . LEU B 1 147 ? -18.828 -11.008 1.421 1 97.31 147 LEU B N 1
ATOM 3475 C CA . LEU B 1 147 ? -19.828 -11.555 0.511 1 97.31 147 LEU B CA 1
ATOM 3476 C C . LEU B 1 147 ? -19.188 -12.484 -0.513 1 97.31 147 LEU B C 1
ATOM 3478 O O . LEU B 1 147 ? -19.688 -13.578 -0.771 1 97.31 147 LEU B O 1
ATOM 3482 N N . GLY B 1 148 ? -18.109 -12.016 -1.133 1 95.56 148 GLY B N 1
ATOM 3483 C CA . GLY B 1 148 ? -17.375 -12.859 -2.064 1 95.56 148 GLY B CA 1
ATOM 3484 C C . GLY B 1 148 ? -16.922 -14.172 -1.448 1 95.56 148 GLY B C 1
ATOM 3485 O O . GLY B 1 148 ? -17.047 -15.227 -2.064 1 95.56 148 GLY B O 1
ATOM 3486 N N . GLN B 1 149 ? -16.422 -14.078 -0.266 1 95.06 149 GLN B N 1
ATOM 3487 C CA . GLN B 1 149 ? -15.93 -15.266 0.419 1 95.06 149 GLN B CA 1
ATOM 3488 C C . GLN B 1 149 ? -17.062 -16.234 0.743 1 95.06 149 GLN B C 1
ATOM 3490 O O . GLN B 1 149 ? -16.891 -17.453 0.697 1 95.06 149 GLN B O 1
ATOM 3495 N N . ILE B 1 150 ? -18.203 -15.719 1.102 1 96.31 150 ILE B N 1
ATOM 3496 C CA . ILE B 1 150 ? -19.375 -16.547 1.376 1 96.31 150 ILE B CA 1
ATOM 3497 C C . ILE B 1 150 ? -19.781 -17.297 0.107 1 96.31 150 ILE B C 1
ATOM 3499 O O . ILE B 1 150 ? -20.062 -18.5 0.147 1 96.31 150 ILE B O 1
ATOM 3503 N N . PHE B 1 151 ? -19.781 -16.625 -1.019 1 94.81 151 PHE B N 1
ATOM 3504 C CA . PHE B 1 151 ? -20.094 -17.266 -2.293 1 94.81 151 PHE B CA 1
ATOM 3505 C C . PHE B 1 151 ? -19.078 -18.344 -2.625 1 94.81 151 PHE B C 1
ATOM 3507 O O . PHE B 1 151 ? -19.422 -19.406 -3.137 1 94.81 151 PHE B O 1
ATOM 3514 N N . LEU B 1 152 ? -17.859 -18.062 -2.369 1 91.31 152 LEU B N 1
ATOM 3515 C CA . LEU B 1 152 ? -16.812 -19.047 -2.619 1 91.31 152 LEU B CA 1
ATOM 3516 C C . LEU B 1 152 ? -16.984 -20.281 -1.735 1 91.31 152 LEU B C 1
ATOM 3518 O O . LEU B 1 152 ? -16.828 -21.406 -2.201 1 91.31 152 LEU B O 1
ATOM 3522 N N . LEU B 1 153 ? -17.266 -20.016 -0.489 1 92.31 153 LEU B N 1
ATOM 3523 C CA . LEU B 1 153 ? -17.469 -21.109 0.446 1 92.31 153 LEU B CA 1
ATOM 3524 C C . LEU B 1 153 ? -18.641 -21.984 0.022 1 92.31 153 LEU B C 1
ATOM 3526 O O . LEU B 1 153 ? -18.516 -23.203 -0.038 1 92.31 153 LEU B O 1
ATOM 3530 N N . PHE B 1 154 ? -19.734 -21.391 -0.317 1 94.06 154 PHE B N 1
ATOM 3531 C CA . PHE B 1 154 ? -20.922 -22.125 -0.74 1 94.06 154 PHE B CA 1
ATOM 3532 C C . PHE B 1 154 ? -20.672 -22.812 -2.078 1 94.06 154 PHE B C 1
ATOM 3534 O O . PHE B 1 154 ? -21.172 -23.922 -2.316 1 94.06 154 PHE B O 1
ATOM 3541 N N . GLY B 1 155 ? -20 -22.094 -2.939 1 89.69 155 GLY B N 1
ATOM 3542 C CA . GLY B 1 155 ? -19.641 -22.719 -4.195 1 89.69 155 GLY B CA 1
ATOM 3543 C C . GLY B 1 155 ? -18.812 -23.984 -4.016 1 89.69 155 GLY B C 1
ATOM 3544 O O . GLY B 1 155 ? -18.984 -24.969 -4.734 1 89.69 155 GLY B O 1
ATOM 3545 N N . ASP B 1 156 ? -17.906 -23.906 -3.129 1 86 156 ASP B N 1
ATOM 3546 C CA . ASP B 1 156 ? -17.078 -25.062 -2.844 1 86 156 ASP B CA 1
ATOM 3547 C C . ASP B 1 156 ? -17.891 -26.188 -2.221 1 86 156 ASP B C 1
ATOM 3549 O O . ASP B 1 156 ? -17.719 -27.359 -2.574 1 86 156 ASP B O 1
ATOM 3553 N N . ILE B 1 157 ? -18.797 -25.906 -1.27 1 89.25 157 ILE B N 1
ATOM 3554 C CA . ILE B 1 157 ? -19.625 -26.891 -0.599 1 89.25 157 ILE B CA 1
ATOM 3555 C C . ILE B 1 157 ? -20.516 -27.594 -1.621 1 89.25 157 ILE B C 1
ATOM 3557 O O . ILE B 1 157 ? -20.672 -28.812 -1.581 1 89.25 157 ILE B O 1
ATOM 3561 N N . TRP B 1 158 ? -21.016 -26.844 -2.572 1 91.56 158 TRP B N 1
ATOM 3562 C CA . TRP B 1 158 ? -21.938 -27.406 -3.549 1 91.56 158 TRP B CA 1
ATOM 3563 C C . TRP B 1 158 ? -21.219 -27.812 -4.828 1 91.56 158 TRP B C 1
ATOM 3565 O O . TRP B 1 158 ? -21.844 -28.25 -5.793 1 91.56 158 TRP B O 1
ATOM 3575 N N . ALA B 1 159 ? -19.953 -27.656 -4.891 1 85.19 159 ALA B N 1
ATOM 3576 C CA . ALA B 1 159 ? -19.125 -27.984 -6.047 1 85.19 159 ALA B CA 1
ATOM 3577 C C . ALA B 1 159 ? -19.641 -27.281 -7.305 1 85.19 159 ALA B C 1
ATOM 3579 O O . ALA B 1 159 ? -19.781 -27.906 -8.359 1 85.19 159 ALA B O 1
ATOM 3580 N N . ASP B 1 160 ? -20.062 -26.094 -7.051 1 87.81 160 ASP B N 1
ATOM 3581 C CA . ASP B 1 160 ? -20.547 -25.281 -8.156 1 87.81 160 ASP B CA 1
ATOM 3582 C C . ASP B 1 160 ? -19.484 -24.297 -8.617 1 87.81 160 ASP B C 1
ATOM 3584 O O . ASP B 1 160 ? -19.234 -23.281 -7.953 1 87.81 160 ASP B O 1
ATOM 3588 N N . ILE B 1 161 ? -18.984 -24.453 -9.766 1 83.75 161 ILE B N 1
ATOM 3589 C CA . ILE B 1 161 ? -17.875 -23.656 -10.289 1 83.75 161 ILE B CA 1
ATOM 3590 C C . ILE B 1 161 ? -18.375 -22.266 -10.648 1 83.75 161 ILE B C 1
ATOM 3592 O O . ILE B 1 161 ? -17.625 -21.281 -10.523 1 83.75 161 ILE B O 1
ATOM 3596 N N . ARG B 1 162 ? -19.641 -22.203 -11.047 1 85.81 162 ARG B N 1
ATOM 3597 C CA . ARG B 1 162 ? -20.203 -20.906 -11.406 1 85.81 162 ARG B CA 1
ATOM 3598 C C . ARG B 1 162 ? -20.297 -20 -10.188 1 85.81 162 ARG B C 1
ATOM 3600 O O . ARG B 1 162 ? -19.938 -18.812 -10.266 1 85.81 162 ARG B O 1
ATOM 3607 N N . LEU B 1 163 ? -20.672 -20.594 -9.18 1 88.62 163 LEU B N 1
ATOM 3608 C CA . LEU B 1 163 ? -20.797 -19.828 -7.941 1 88.62 163 LEU B CA 1
ATOM 3609 C C . LEU B 1 163 ? -19.422 -19.422 -7.418 1 88.62 163 LEU B C 1
ATOM 3611 O O . LEU B 1 163 ? -19.266 -18.328 -6.891 1 88.62 163 LEU B O 1
ATOM 3615 N N . MET B 1 164 ? -18.516 -20.25 -7.555 1 88.75 164 MET B N 1
ATOM 3616 C CA . MET B 1 164 ? -17.156 -19.938 -7.105 1 88.75 164 MET B CA 1
ATOM 3617 C C . MET B 1 164 ? -16.547 -18.828 -7.938 1 88.75 164 MET B C 1
ATOM 3619 O O . MET B 1 164 ? -15.875 -17.938 -7.398 1 88.75 164 MET B O 1
ATOM 3623 N N . THR B 1 165 ? -16.844 -18.875 -9.203 1 88 165 THR B N 1
ATOM 3624 C CA . THR B 1 165 ? -16.328 -17.844 -10.086 1 88 165 THR B CA 1
ATOM 3625 C C . THR B 1 165 ? -16.969 -16.484 -9.766 1 88 165 THR B C 1
ATOM 3627 O O . THR B 1 165 ? -16.281 -15.461 -9.758 1 88 165 THR B O 1
ATOM 3630 N N . LEU B 1 166 ? -18.203 -16.547 -9.477 1 89.44 166 LEU B N 1
ATOM 3631 C CA . LEU B 1 166 ? -18.891 -15.336 -9.078 1 89.44 166 LEU B CA 1
ATOM 3632 C C . LEU B 1 166 ? -18.312 -14.797 -7.766 1 89.44 166 LEU B C 1
ATOM 3634 O O . LEU B 1 166 ? -18.172 -13.586 -7.602 1 89.44 166 LEU B O 1
ATOM 3638 N N . GLY B 1 167 ? -18.062 -15.656 -6.863 1 91.94 167 GLY B N 1
ATOM 3639 C CA . GLY B 1 167 ? -17.453 -15.258 -5.602 1 91.94 167 GLY B CA 1
ATOM 3640 C C . GLY B 1 167 ? -16.094 -14.602 -5.777 1 91.94 167 GLY B C 1
ATOM 3641 O O . GLY B 1 167 ? -15.797 -13.602 -5.125 1 91.94 167 GLY B O 1
ATOM 3642 N N . LEU B 1 168 ? -15.352 -15.18 -6.684 1 90.81 168 LEU B N 1
ATOM 3643 C CA . LEU B 1 168 ? -14.039 -14.609 -6.973 1 90.81 168 LEU B CA 1
ATOM 3644 C C . LEU B 1 168 ? -14.172 -13.211 -7.559 1 90.81 168 LEU B C 1
ATOM 3646 O O . LEU B 1 168 ? -13.406 -12.312 -7.207 1 90.81 168 LEU B O 1
ATOM 3650 N N . PHE B 1 169 ? -15.133 -13.078 -8.398 1 90.56 169 PHE B N 1
ATOM 3651 C CA . PHE B 1 169 ? -15.375 -11.789 -9.031 1 90.56 169 PHE B CA 1
ATOM 3652 C C . PHE B 1 169 ? -15.758 -10.742 -7.996 1 90.56 169 PHE B C 1
ATOM 3654 O O . PHE B 1 169 ? -15.219 -9.633 -7.992 1 90.56 169 PHE B O 1
ATOM 3661 N N . ILE B 1 170 ? -16.594 -11.078 -7.109 1 93.31 170 ILE B N 1
ATOM 3662 C CA . ILE B 1 170 ? -17.062 -10.172 -6.066 1 93.31 170 ILE B CA 1
ATOM 3663 C C . ILE B 1 170 ? -15.922 -9.875 -5.098 1 93.31 170 ILE B C 1
ATOM 3665 O O . ILE B 1 170 ? -15.703 -8.719 -4.719 1 93.31 170 ILE B O 1
ATOM 3669 N N . PHE B 1 171 ? -15.219 -10.891 -4.711 1 93.12 171 PHE B N 1
ATOM 3670 C CA . PHE B 1 171 ? -14.062 -10.742 -3.834 1 93.12 171 PHE B CA 1
ATOM 3671 C C . PHE B 1 171 ? -13.055 -9.766 -4.422 1 93.12 171 PHE B C 1
ATOM 3673 O O . PHE B 1 171 ? -12.562 -8.875 -3.719 1 93.12 171 PHE B O 1
ATOM 3680 N N . GLY B 1 172 ? -12.852 -9.859 -5.656 1 90.56 172 GLY B N 1
ATOM 3681 C CA . GLY B 1 172 ? -11.891 -9.016 -6.348 1 90.56 172 GLY B CA 1
ATOM 3682 C C . GLY B 1 172 ? -12.297 -7.555 -6.379 1 90.56 172 GLY B C 1
ATOM 3683 O O . GLY B 1 172 ? -11.445 -6.668 -6.426 1 90.56 172 GLY B O 1
ATOM 3684 N N . LEU B 1 173 ? -13.5 -7.289 -6.234 1 93.38 173 LEU B N 1
ATOM 3685 C CA . LEU B 1 173 ? -14.008 -5.922 -6.262 1 93.38 173 LEU B CA 1
ATOM 3686 C C . LEU B 1 173 ? -13.703 -5.199 -4.953 1 93.38 173 LEU B C 1
ATOM 3688 O O . LEU B 1 173 ? -13.617 -3.971 -4.922 1 93.38 173 LEU B O 1
ATOM 3692 N N . GLY B 1 174 ? -13.5 -5.965 -3.971 1 94.12 174 GLY B N 1
ATOM 3693 C CA . GLY B 1 174 ? -13.383 -5.359 -2.656 1 94.12 174 GLY B CA 1
ATOM 3694 C C . GLY B 1 174 ? -11.961 -5.301 -2.146 1 94.12 174 GLY B C 1
ATOM 3695 O O . GLY B 1 174 ? -11.633 -4.484 -1.283 1 94.12 174 GLY B O 1
ATOM 3696 N N . VAL B 1 175 ? -11.102 -6.059 -2.701 1 92.56 175 VAL B N 1
ATOM 3697 C CA . VAL B 1 175 ? -9.766 -6.246 -2.15 1 92.56 175 VAL B CA 1
ATOM 3698 C C . VAL B 1 175 ? -8.945 -4.969 -2.334 1 92.56 175 VAL B C 1
ATOM 3700 O O . VAL B 1 175 ? -8.375 -4.445 -1.373 1 92.56 175 VAL B O 1
ATOM 3703 N N . SER B 1 176 ? -8.922 -4.387 -3.477 1 92.44 176 SER B N 1
ATOM 3704 C CA . SER B 1 176 ? -8.07 -3.236 -3.768 1 92.44 176 SER B CA 1
ATOM 3705 C C . SER B 1 176 ? -8.609 -1.973 -3.102 1 92.44 176 SER B C 1
ATOM 3707 O O . SER B 1 176 ? -7.84 -1.19 -2.535 1 92.44 176 SER B O 1
ATOM 3709 N N . PRO B 1 177 ? -9.938 -1.812 -3.154 1 94.31 177 PRO B N 1
ATOM 3710 C CA . PRO B 1 177 ? -10.469 -0.666 -2.414 1 94.31 177 PRO B CA 1
ATOM 3711 C C . PRO B 1 177 ? -10.141 -0.722 -0.924 1 94.31 177 PRO B C 1
ATOM 3713 O O . PRO B 1 177 ? -9.875 0.312 -0.308 1 94.31 177 PRO B O 1
ATOM 3716 N N . LEU B 1 178 ? -10.164 -1.899 -0.393 1 95.31 178 LEU B N 1
ATOM 3717 C CA . LEU B 1 178 ? -9.844 -2.043 1.022 1 95.31 178 LEU B CA 1
ATOM 3718 C C . LEU B 1 178 ? -8.398 -1.645 1.292 1 95.31 178 LEU B C 1
ATOM 3720 O O . LEU B 1 178 ? -8.102 -1.025 2.316 1 95.31 178 LEU B O 1
ATOM 3724 N N . ALA B 1 179 ? -7.59 -1.975 0.409 1 93.69 179 ALA B N 1
ATOM 3725 C CA . ALA B 1 179 ? -6.18 -1.615 0.562 1 93.69 179 ALA B CA 1
ATOM 3726 C C . ALA B 1 179 ? -6.004 -0.101 0.603 1 93.69 179 ALA B C 1
ATOM 3728 O O . ALA B 1 179 ? -5.266 0.422 1.443 1 93.69 179 ALA B O 1
ATOM 3729 N N . VAL B 1 180 ? -6.672 0.559 -0.23 1 93.19 180 VAL B N 1
ATOM 3730 C CA . VAL B 1 180 ? -6.59 2.016 -0.29 1 93.19 180 VAL B CA 1
ATOM 3731 C C . VAL B 1 180 ? -7.129 2.615 1.007 1 93.19 180 VAL B C 1
ATOM 3733 O O . VAL B 1 180 ? -6.508 3.506 1.591 1 93.19 180 VAL B O 1
ATOM 3736 N N . VAL B 1 181 ? -8.211 2.084 1.413 1 92.94 181 VAL B N 1
ATOM 3737 C CA . VAL B 1 181 ? -8.859 2.611 2.607 1 92.94 181 VAL B CA 1
ATOM 3738 C C . VAL B 1 181 ? -7.992 2.34 3.832 1 92.94 181 VAL B C 1
ATOM 3740 O O . VAL B 1 181 ? -7.863 3.191 4.715 1 92.94 181 VAL B O 1
ATOM 3743 N N . GLN B 1 182 ? -7.449 1.161 3.885 1 94.12 182 GLN B N 1
ATOM 3744 C CA . GLN B 1 182 ? -6.57 0.814 4.996 1 94.12 182 GLN B CA 1
ATOM 3745 C C . GLN B 1 182 ? -5.395 1.78 5.086 1 94.12 182 GLN B C 1
ATOM 3747 O O . GLN B 1 182 ? -5.074 2.277 6.168 1 94.12 182 GLN B O 1
ATOM 3752 N N . GLU B 1 183 ? -4.805 2.039 3.953 1 92.31 183 GLU B N 1
ATOM 3753 C CA . GLU B 1 183 ? -3.68 2.969 3.918 1 92.31 183 GLU B CA 1
ATOM 3754 C C . GLU B 1 183 ? -4.105 4.367 4.348 1 92.31 183 GLU B C 1
ATOM 3756 O O . GLU B 1 183 ? -3.395 5.035 5.102 1 92.31 183 GLU B O 1
ATOM 3761 N N . THR B 1 184 ? -5.223 4.828 3.934 1 88.88 184 THR B N 1
ATOM 3762 C CA . THR B 1 184 ? -5.723 6.16 4.254 1 88.88 184 THR B CA 1
ATOM 3763 C C . THR B 1 184 ? -6.016 6.285 5.746 1 88.88 184 THR B C 1
ATOM 3765 O O . THR B 1 184 ? -5.754 7.324 6.352 1 88.88 184 THR B O 1
ATOM 3768 N N . ILE B 1 185 ? -6.555 5.23 6.32 1 89.06 185 ILE B N 1
ATOM 3769 C CA . ILE B 1 185 ? -6.836 5.23 7.75 1 89.06 185 ILE B CA 1
ATOM 3770 C C . ILE B 1 185 ? -5.531 5.355 8.531 1 89.06 185 ILE B C 1
ATOM 3772 O O . ILE B 1 185 ? -5.449 6.125 9.492 1 89.06 185 ILE B O 1
ATOM 3776 N N . ILE B 1 186 ? -4.559 4.648 8.117 1 90.38 186 ILE B N 1
ATOM 3777 C CA . ILE B 1 186 ? -3.273 4.695 8.797 1 90.38 186 ILE B CA 1
ATOM 3778 C C . ILE B 1 186 ? -2.703 6.109 8.734 1 90.38 186 ILE B C 1
ATOM 3780 O O . ILE B 1 186 ? -2.246 6.648 9.742 1 90.38 186 ILE B O 1
ATOM 3784 N N . VAL B 1 187 ? -2.814 6.73 7.621 1 86.88 187 VAL B N 1
ATOM 3785 C CA . VAL B 1 187 ? -2.271 8.07 7.426 1 86.88 187 VAL B CA 1
ATOM 3786 C C . VAL B 1 187 ? -3.021 9.062 8.305 1 86.88 187 VAL B C 1
ATOM 3788 O O . VAL B 1 187 ? -2.416 9.977 8.875 1 86.88 187 VAL B O 1
ATOM 3791 N N . ARG B 1 188 ? -4.211 8.875 8.43 1 82.44 188 ARG B N 1
ATOM 3792 C CA . ARG B 1 188 ? -5.043 9.773 9.211 1 82.44 188 ARG B CA 1
ATOM 3793 C C . ARG B 1 188 ? -4.574 9.828 10.664 1 82.44 188 ARG B C 1
ATOM 3795 O O . ARG B 1 188 ? -4.629 10.883 11.305 1 82.44 188 ARG B O 1
ATOM 3802 N N . PHE B 1 189 ? -4.094 8.781 11.156 1 83.69 189 PHE B N 1
ATOM 3803 C CA . PHE B 1 189 ? -3.744 8.711 12.57 1 83.69 189 PHE B CA 1
ATOM 3804 C C . PHE B 1 189 ? -2.252 8.945 12.773 1 83.69 189 PHE B C 1
ATOM 3806 O O . PHE B 1 189 ? -1.813 9.273 13.875 1 83.69 189 PHE B O 1
ATOM 3813 N N . PHE B 1 190 ? -1.502 8.805 11.695 1 84.31 190 PHE B N 1
ATOM 3814 C CA . PHE B 1 190 ? -0.061 8.82 11.922 1 84.31 190 PHE B CA 1
ATOM 3815 C C . PHE B 1 190 ? 0.616 9.859 11.031 1 84.31 190 PHE B C 1
ATOM 3817 O O . PHE B 1 190 ? 1.831 9.812 10.828 1 84.31 190 PHE B O 1
ATOM 3824 N N . LYS B 1 191 ? -0.056 10.727 10.539 1 73.25 191 LYS B N 1
ATOM 3825 C CA . LYS B 1 191 ? 0.448 11.75 9.633 1 73.25 191 LYS B CA 1
ATOM 3826 C C . LYS B 1 191 ? 1.692 12.43 10.195 1 73.25 191 LYS B C 1
ATOM 3828 O O . LYS B 1 191 ? 2.66 12.672 9.477 1 73.25 191 LYS B O 1
ATOM 3833 N N . SER B 1 192 ? 1.702 12.695 11.438 1 65.06 192 SER B N 1
ATOM 3834 C CA . SER B 1 192 ? 2.791 13.477 12.016 1 65.06 192 SER B CA 1
ATOM 3835 C C . SER B 1 192 ? 3.652 12.617 12.938 1 65.06 192 SER B C 1
ATOM 3837 O O . SER B 1 192 ? 4.543 13.133 13.625 1 65.06 192 SER B O 1
ATOM 3839 N N . HIS B 1 193 ? 3.314 11.312 12.922 1 73.31 193 HIS B N 1
ATOM 3840 C CA . HIS B 1 193 ? 4 10.492 13.906 1 73.31 193 HIS B CA 1
ATOM 3841 C C . HIS B 1 193 ? 4.461 9.172 13.297 1 73.31 193 HIS B C 1
ATOM 3843 O O . HIS B 1 193 ? 3.734 8.172 13.344 1 73.31 193 HIS B O 1
ATOM 3849 N N . GLY B 1 194 ? 5.66 9.188 12.812 1 79.19 194 GLY B N 1
ATOM 3850 C CA . GLY B 1 194 ? 6.215 7.914 12.398 1 79.19 194 GLY B CA 1
ATOM 3851 C C . GLY B 1 194 ? 5.434 7.27 11.266 1 79.19 194 GLY B C 1
ATOM 3852 O O . GLY B 1 194 ? 5.062 6.094 11.352 1 79.19 194 GLY B O 1
ATOM 3853 N N . LEU B 1 195 ? 5.105 8 10.344 1 83.81 195 LEU B N 1
ATOM 3854 C CA . LEU B 1 195 ? 4.301 7.551 9.211 1 83.81 195 LEU B CA 1
ATOM 3855 C C . LEU B 1 195 ? 4.945 6.352 8.531 1 83.81 195 LEU B C 1
ATOM 3857 O O . LEU B 1 195 ? 4.266 5.363 8.234 1 83.81 195 LEU B O 1
ATOM 3861 N N . GLY B 1 196 ? 6.273 6.383 8.406 1 86.81 196 GLY B N 1
ATOM 3862 C CA . GLY B 1 196 ? 6.973 5.285 7.754 1 86.81 196 GLY B CA 1
ATOM 3863 C C . GLY B 1 196 ? 6.793 3.959 8.469 1 86.81 196 GLY B C 1
ATOM 3864 O O . GLY B 1 196 ? 6.484 2.945 7.84 1 86.81 196 GLY B O 1
ATOM 3865 N N . ILE B 1 197 ? 6.852 3.973 9.688 1 89.19 197 ILE B N 1
ATOM 3866 C CA . ILE B 1 197 ? 6.758 2.754 10.484 1 89.19 197 ILE B CA 1
ATOM 3867 C C . ILE B 1 197 ? 5.32 2.238 10.477 1 89.19 197 ILE B C 1
ATOM 3869 O O . ILE B 1 197 ? 5.09 1.031 10.383 1 89.19 197 ILE B O 1
ATOM 3873 N N . SER B 1 198 ? 4.41 3.16 10.625 1 91.19 198 SER B N 1
ATOM 3874 C CA . SER B 1 198 ? 3.01 2.756 10.633 1 91.19 198 SER B CA 1
ATOM 3875 C C . SER B 1 198 ? 2.6 2.154 9.297 1 91.19 198 SER B C 1
ATOM 3877 O O . SER B 1 198 ? 1.866 1.165 9.25 1 91.19 198 SER B O 1
ATOM 3879 N N . MET B 1 199 ? 3.098 2.74 8.258 1 91.56 199 MET B N 1
ATOM 3880 C CA . MET B 1 199 ? 2.834 2.18 6.934 1 91.56 199 MET B CA 1
ATOM 3881 C C . MET B 1 199 ? 3.461 0.795 6.793 1 91.56 199 MET B C 1
ATOM 3883 O O . MET B 1 199 ? 2.869 -0.1 6.188 1 91.56 199 MET B O 1
ATOM 3887 N N . ALA B 1 200 ? 4.629 0.688 7.332 1 92.38 200 ALA B N 1
ATOM 3888 C CA . ALA B 1 200 ? 5.312 -0.603 7.316 1 92.38 200 ALA B CA 1
ATOM 3889 C C . ALA B 1 200 ? 4.488 -1.669 8.031 1 92.38 200 ALA B C 1
ATOM 3891 O O . ALA B 1 200 ? 4.367 -2.797 7.547 1 92.38 200 ALA B O 1
ATOM 3892 N N . PHE B 1 201 ? 3.918 -1.333 9.086 1 91.69 201 PHE B N 1
ATOM 3893 C CA . PHE B 1 201 ? 3.111 -2.283 9.844 1 91.69 201 PHE B CA 1
ATOM 3894 C C . PHE B 1 201 ? 1.888 -2.713 9.039 1 91.69 201 PHE B C 1
ATOM 3896 O O . PHE B 1 201 ? 1.462 -3.867 9.117 1 91.69 201 PHE B O 1
ATOM 3903 N N . GLY B 1 202 ? 1.339 -1.761 8.352 1 92.31 202 GLY B N 1
ATOM 3904 C CA . GLY B 1 202 ? 0.244 -2.115 7.465 1 92.31 202 GLY B CA 1
ATOM 3905 C C . GLY B 1 202 ? 0.62 -3.18 6.453 1 92.31 202 GLY B C 1
ATOM 3906 O O . GLY B 1 202 ? -0.138 -4.125 6.227 1 92.31 202 GLY B O 1
ATOM 3907 N N . LEU B 1 203 ? 1.773 -3.037 5.945 1 90.62 203 LEU B N 1
ATOM 3908 C CA . LEU B 1 203 ? 2.25 -3.98 4.941 1 90.62 203 LEU B CA 1
ATOM 3909 C C . LEU B 1 203 ? 2.578 -5.328 5.57 1 90.62 203 LEU B C 1
ATOM 3911 O O . LEU B 1 203 ? 2.264 -6.379 5.004 1 90.62 203 LEU B O 1
ATOM 3915 N N . ILE B 1 204 ? 3.154 -5.297 6.723 1 91.62 204 ILE B N 1
ATOM 3916 C CA . ILE B 1 204 ? 3.564 -6.516 7.406 1 91.62 204 ILE B CA 1
ATOM 3917 C C . ILE B 1 204 ? 2.332 -7.328 7.797 1 91.62 204 ILE B C 1
ATOM 3919 O O . ILE B 1 204 ? 2.346 -8.562 7.738 1 91.62 204 ILE B O 1
ATOM 3923 N N . ALA B 1 205 ? 1.336 -6.648 8.234 1 91.81 205 ALA B N 1
ATOM 3924 C CA . ALA B 1 205 ? 0.107 -7.344 8.609 1 91.81 205 ALA B CA 1
ATOM 3925 C C . ALA B 1 205 ? -0.466 -8.125 7.43 1 91.81 205 ALA B C 1
ATOM 3927 O O . ALA B 1 205 ? -0.891 -9.273 7.582 1 91.81 205 ALA B O 1
ATOM 3928 N N . GLY B 1 206 ? -0.471 -7.504 6.277 1 90.88 206 GLY B N 1
ATOM 3929 C CA . GLY B 1 206 ? -0.952 -8.188 5.086 1 90.88 206 GLY B CA 1
ATOM 3930 C C . GLY B 1 206 ? -0.072 -9.344 4.668 1 90.88 206 GLY B C 1
ATOM 3931 O O . GLY B 1 206 ? -0.562 -10.461 4.449 1 90.88 206 GLY B O 1
ATOM 3932 N N . LYS B 1 207 ? 1.17 -9.078 4.59 1 86.94 207 LYS B N 1
ATOM 3933 C CA . LYS B 1 207 ? 2.115 -10.117 4.195 1 86.94 207 LYS B CA 1
ATOM 3934 C C . LYS B 1 207 ? 2.143 -11.25 5.223 1 86.94 207 LYS B C 1
ATOM 3936 O O . LYS B 1 207 ? 2.318 -12.414 4.863 1 86.94 207 LYS B O 1
ATOM 3941 N N . GLY B 1 208 ? 2.076 -10.891 6.449 1 88.06 208 GLY B N 1
ATOM 3942 C CA . GLY B 1 208 ? 2.01 -11.898 7.5 1 88.06 208 GLY B CA 1
ATOM 3943 C C . GLY B 1 208 ? 0.794 -12.797 7.387 1 88.06 208 GLY B C 1
ATOM 3944 O O . GLY B 1 208 ? 0.898 -14.016 7.566 1 88.06 208 GLY B O 1
ATOM 3945 N N . ALA B 1 209 ? -0.285 -12.195 7.121 1 90.44 209 ALA B N 1
ATOM 3946 C CA . ALA B 1 209 ? -1.501 -12.984 6.918 1 90.44 209 ALA B CA 1
ATOM 3947 C C . ALA B 1 209 ? -1.351 -13.93 5.73 1 90.44 209 ALA B C 1
ATOM 3949 O O . ALA B 1 209 ? -1.775 -15.086 5.797 1 90.44 209 ALA B O 1
ATOM 3950 N N . SER B 1 210 ? -0.801 -13.414 4.688 1 86.56 210 SER B N 1
ATOM 3951 C CA . SER B 1 210 ? -0.562 -14.25 3.512 1 86.56 210 SER B CA 1
ATOM 3952 C C . SER B 1 210 ? 0.4 -15.391 3.83 1 86.56 210 SER B C 1
ATOM 3954 O O . SER B 1 210 ? 0.216 -16.516 3.357 1 86.56 210 SER B O 1
ATOM 3956 N N . PHE B 1 211 ? 1.367 -15.062 4.582 1 84.19 211 PHE B N 1
ATOM 3957 C CA . PHE B 1 211 ? 2.338 -16.078 4.988 1 84.19 211 PHE B CA 1
ATOM 3958 C C . PHE B 1 211 ? 1.674 -17.156 5.832 1 84.19 211 PHE B C 1
ATOM 3960 O O . PHE B 1 211 ? 1.921 -18.344 5.629 1 84.19 211 PHE B O 1
ATOM 3967 N N . LEU B 1 212 ? 0.906 -16.75 6.711 1 86.25 212 LEU B N 1
ATOM 3968 C CA . LEU B 1 212 ? 0.173 -17.703 7.547 1 86.25 212 LEU B CA 1
ATOM 3969 C C . LEU B 1 212 ? -0.754 -18.562 6.703 1 86.25 212 LEU B C 1
ATOM 3971 O O . LEU B 1 212 ? -0.887 -19.766 6.957 1 86.25 212 LEU B O 1
ATOM 3975 N N . SER B 1 213 ? -1.326 -17.938 5.77 1 88.06 213 SER B N 1
ATOM 3976 C CA . SER B 1 213 ? -2.207 -18.672 4.875 1 88.06 213 SER B CA 1
ATOM 3977 C C . SER B 1 213 ? -1.441 -19.75 4.109 1 88.06 213 SER B C 1
ATOM 3979 O O . SER B 1 213 ? -1.898 -20.891 4.004 1 88.06 213 SER B O 1
ATOM 3981 N N . ALA B 1 214 ? -0.325 -19.422 3.609 1 80 214 ALA B N 1
ATOM 3982 C CA . ALA B 1 214 ? 0.494 -20.359 2.846 1 80 214 ALA B CA 1
ATOM 3983 C C . ALA B 1 214 ? 0.948 -21.531 3.717 1 80 214 ALA B C 1
ATOM 3985 O O . ALA B 1 214 ? 1.049 -22.656 3.244 1 80 214 ALA B O 1
ATOM 3986 N N . ARG B 1 215 ? 1.176 -21.234 4.957 1 82.5 215 ARG B N 1
ATOM 3987 C CA . ARG B 1 215 ? 1.722 -22.25 5.848 1 82.5 215 ARG B CA 1
ATOM 3988 C C . ARG B 1 215 ? 0.611 -23.109 6.449 1 82.5 215 ARG B C 1
ATOM 3990 O O . ARG B 1 215 ? 0.828 -24.281 6.773 1 82.5 215 ARG B O 1
ATOM 3997 N N . THR B 1 216 ? -0.49 -22.609 6.504 1 87.31 216 THR B N 1
ATOM 3998 C CA . THR B 1 216 ? -1.552 -23.328 7.199 1 87.31 216 THR B CA 1
ATOM 3999 C C . THR B 1 216 ? -2.49 -24 6.203 1 87.31 216 THR B C 1
ATOM 4001 O O . THR B 1 216 ? -3.258 -24.891 6.566 1 87.31 216 THR B O 1
ATOM 4004 N N . SER B 1 217 ? -2.477 -23.547 5.012 1 83.75 217 SER B N 1
ATOM 4005 C CA . SER B 1 217 ? -3.426 -24.047 4.027 1 83.75 217 SER B CA 1
ATOM 4006 C C . SER B 1 217 ? -3.275 -25.562 3.846 1 83.75 217 SER B C 1
ATOM 4008 O O . SER B 1 217 ? -4.27 -26.297 3.832 1 83.75 217 SER B O 1
ATOM 4010 N N . TYR B 1 218 ? -2.064 -26.062 3.793 1 79.31 218 TYR B N 1
ATOM 4011 C CA . TYR B 1 218 ? -1.837 -27.469 3.529 1 79.31 218 TYR B CA 1
ATOM 4012 C C . TYR B 1 218 ? -2.207 -28.312 4.742 1 79.31 218 TYR B C 1
ATOM 4014 O O . TYR B 1 218 ? -3.008 -29.25 4.633 1 79.31 218 TYR B O 1
ATOM 4022 N N . PRO B 1 219 ? -1.668 -27.969 5.891 1 84.69 219 PRO B N 1
ATOM 4023 C CA . PRO B 1 219 ? -2.055 -28.766 7.059 1 84.69 219 PRO B CA 1
ATOM 4024 C C . PRO B 1 219 ? -3.559 -28.734 7.324 1 84.69 219 PRO B C 1
ATOM 4026 O O . PRO B 1 219 ? -4.129 -29.719 7.801 1 84.69 219 PRO B O 1
ATOM 4029 N N . LEU B 1 220 ? -4.164 -27.719 7.02 1 85.88 220 LEU B N 1
ATOM 4030 C CA . LEU B 1 220 ? -5.605 -27.609 7.215 1 85.88 220 LEU B CA 1
ATOM 4031 C C . LEU B 1 220 ? -6.352 -28.531 6.246 1 85.88 220 LEU B C 1
ATOM 4033 O O . LEU B 1 220 ? -7.309 -29.203 6.637 1 85.88 220 LEU B O 1
ATOM 4037 N N . THR B 1 221 ? -5.918 -28.531 5.082 1 82.38 221 THR B N 1
ATOM 4038 C CA . THR B 1 221 ? -6.539 -29.391 4.074 1 82.38 221 THR B CA 1
ATOM 4039 C C . THR B 1 221 ? -6.328 -30.859 4.414 1 82.38 221 THR B C 1
ATOM 4041 O O . THR B 1 221 ? -7.234 -31.688 4.242 1 82.38 221 THR B O 1
ATOM 4044 N N . GLU B 1 222 ? -5.188 -31.219 4.902 1 85.25 222 GLU B N 1
ATOM 4045 C CA . GLU B 1 222 ? -4.863 -32.594 5.23 1 85.25 222 GLU B CA 1
ATOM 4046 C C . GLU B 1 222 ? -5.66 -33.094 6.441 1 85.25 222 GLU B C 1
ATOM 4048 O O . GLU B 1 222 ? -6.137 -34.219 6.465 1 85.25 222 GLU B O 1
ATOM 4053 N N . ARG B 1 223 ? -5.828 -32.25 7.324 1 87.31 223 ARG B N 1
ATOM 4054 C CA . ARG B 1 223 ? -6.461 -32.656 8.57 1 87.31 223 ARG B CA 1
ATOM 4055 C C . ARG B 1 223 ? -7.977 -32.531 8.484 1 87.31 223 ARG B C 1
ATOM 4057 O O . ARG B 1 223 ? -8.711 -33.375 9.016 1 87.31 223 ARG B O 1
ATOM 4064 N N . PHE B 1 224 ? -8.469 -31.438 7.898 1 87.12 224 PHE B N 1
ATOM 4065 C CA . PHE B 1 224 ? -9.891 -31.141 7.965 1 87.12 224 PHE B CA 1
ATOM 4066 C C . PHE B 1 224 ? -10.531 -31.219 6.586 1 87.12 224 PHE B C 1
ATOM 4068 O O . PHE B 1 224 ? -11.742 -31.047 6.441 1 87.12 224 PHE B O 1
ATOM 4075 N N . GLY B 1 225 ? -9.727 -31.469 5.59 1 80.56 225 GLY B N 1
ATOM 4076 C CA . GLY B 1 225 ? -10.273 -31.609 4.246 1 80.56 225 GLY B CA 1
ATOM 4077 C C . GLY B 1 225 ? -9.984 -30.422 3.359 1 80.56 225 GLY B C 1
ATOM 4078 O O . GLY B 1 225 ? -9.461 -29.406 3.824 1 80.56 225 GLY B O 1
ATOM 4079 N N . SER B 1 226 ? -10.359 -30.516 2.133 1 79.19 226 SER B N 1
ATOM 4080 C CA . SER B 1 226 ? -10.039 -29.531 1.098 1 79.19 226 SER B CA 1
ATOM 4081 C C . SER B 1 226 ? -10.836 -28.25 1.293 1 79.19 226 SER B C 1
ATOM 4083 O O . SER B 1 226 ? -10.484 -27.203 0.746 1 79.19 226 SER B O 1
ATOM 4085 N N . ARG B 1 227 ? -11.867 -28.219 2.139 1 85.25 227 ARG B N 1
ATOM 4086 C CA . ARG B 1 227 ? -12.734 -27.062 2.322 1 85.25 227 ARG B CA 1
ATOM 4087 C C . ARG B 1 227 ? -12.273 -26.219 3.508 1 85.25 227 ARG B C 1
ATOM 4089 O O . ARG B 1 227 ? -12.688 -25.062 3.658 1 85.25 227 ARG B O 1
ATOM 4096 N N . ALA B 1 228 ? -11.391 -26.703 4.262 1 88.38 228 ALA B N 1
ATOM 4097 C CA . ALA B 1 228 ? -11 -26.094 5.531 1 88.38 228 ALA B CA 1
ATOM 4098 C C . ALA B 1 228 ? -10.406 -24.703 5.312 1 88.38 228 ALA B C 1
ATOM 4100 O O . ALA B 1 228 ? -10.766 -23.75 6.016 1 88.38 228 ALA B O 1
ATOM 4101 N N . PRO B 1 229 ? -9.531 -24.531 4.309 1 86.69 229 PRO B N 1
ATOM 4102 C CA . PRO B 1 229 ? -8.984 -23.188 4.109 1 86.69 229 PRO B CA 1
ATOM 4103 C C . PRO B 1 229 ? -10.055 -22.156 3.764 1 86.69 229 PRO B C 1
ATOM 4105 O O . PRO B 1 229 ? -9.938 -20.984 4.137 1 86.69 229 PRO B O 1
ATOM 4108 N N . PHE B 1 230 ? -11.086 -22.562 3.189 1 88.56 230 PHE B N 1
ATOM 4109 C CA . PHE B 1 230 ? -12.172 -21.656 2.834 1 88.56 230 PHE B CA 1
ATOM 4110 C C . PHE B 1 230 ? -12.953 -21.234 4.07 1 88.56 230 PHE B C 1
ATOM 4112 O O . PHE B 1 230 ? -13.375 -20.078 4.184 1 88.56 230 PHE B O 1
ATOM 4119 N N . TYR B 1 231 ? -13.164 -22.156 4.93 1 91.81 231 TYR B N 1
ATOM 4120 C CA . TYR B 1 231 ? -13.82 -21.828 6.191 1 91.81 231 TYR B CA 1
ATOM 4121 C C . TYR B 1 231 ? -13.008 -20.828 6.996 1 91.81 231 TYR B C 1
ATOM 4123 O O . TYR B 1 231 ? -13.555 -19.875 7.555 1 91.81 231 TYR B O 1
ATOM 4131 N N . VAL B 1 232 ? -11.766 -21.062 7.07 1 92.06 232 VAL B N 1
ATOM 4132 C CA . VAL B 1 232 ? -10.883 -20.188 7.836 1 92.06 232 VAL B CA 1
ATOM 4133 C C . VAL B 1 232 ? -10.875 -18.797 7.219 1 92.06 232 VAL B C 1
ATOM 4135 O O . VAL B 1 232 ? -11.008 -17.797 7.93 1 92.06 232 VAL B O 1
ATOM 4138 N N . SER B 1 233 ? -10.68 -18.75 5.906 1 93.06 233 SER B N 1
ATOM 4139 C CA . SER B 1 233 ? -10.641 -17.469 5.219 1 93.06 233 SER B CA 1
ATOM 4140 C C . SER B 1 233 ? -11.945 -16.688 5.414 1 93.06 233 SER B C 1
ATOM 4142 O O . SER B 1 233 ? -11.93 -15.484 5.664 1 93.06 233 SER B O 1
ATOM 4144 N N . THR B 1 234 ? -13.039 -17.375 5.324 1 94.75 234 THR B N 1
ATOM 4145 C CA . THR B 1 234 ? -14.344 -16.734 5.496 1 94.75 234 THR B CA 1
ATOM 4146 C C . THR B 1 234 ? -14.523 -16.234 6.926 1 94.75 234 THR B C 1
ATOM 4148 O O . THR B 1 234 ? -15.039 -15.141 7.148 1 94.75 234 THR B O 1
ATOM 4151 N N . THR B 1 235 ? -14.117 -17.016 7.852 1 95.94 235 THR B N 1
ATOM 4152 C CA . THR B 1 235 ? -14.195 -16.625 9.258 1 95.94 235 THR B CA 1
ATOM 4153 C C . THR B 1 235 ? -13.336 -15.391 9.523 1 95.94 235 THR B C 1
ATOM 4155 O O . THR B 1 235 ? -13.766 -14.461 10.219 1 95.94 235 THR B O 1
ATOM 4158 N N . LEU B 1 236 ? -12.156 -15.383 8.992 1 95.75 236 LEU B N 1
ATOM 4159 C CA . LEU B 1 236 ? -11.258 -14.242 9.164 1 95.75 236 LEU B CA 1
ATOM 4160 C C . LEU B 1 236 ? -11.852 -12.984 8.523 1 95.75 236 LEU B C 1
ATOM 4162 O O . LEU B 1 236 ? -11.719 -11.891 9.062 1 95.75 236 LEU B O 1
ATOM 4166 N N . ALA B 1 237 ? -12.453 -13.172 7.387 1 96 237 ALA B N 1
ATOM 4167 C CA . ALA B 1 237 ? -13.125 -12.039 6.742 1 96 237 ALA B CA 1
ATOM 4168 C C . ALA B 1 237 ? -14.266 -11.516 7.605 1 96 237 ALA B C 1
ATOM 4170 O O . ALA B 1 237 ? -14.469 -10.297 7.707 1 96 237 ALA B O 1
ATOM 4171 N N . ALA B 1 238 ? -15.008 -12.414 8.203 1 97.12 238 ALA B N 1
ATOM 4172 C CA . ALA B 1 238 ? -16.094 -12.023 9.109 1 97.12 238 ALA B CA 1
ATOM 4173 C C . ALA B 1 238 ? -15.547 -11.258 10.312 1 97.12 238 ALA B C 1
ATOM 4175 O O . ALA B 1 238 ? -16.125 -10.25 10.727 1 97.12 238 ALA B O 1
ATOM 4176 N N . ILE B 1 239 ? -14.5 -11.727 10.828 1 96.69 239 ILE B N 1
ATOM 4177 C CA . ILE B 1 239 ? -13.859 -11.062 11.961 1 96.69 239 ILE B CA 1
ATOM 4178 C C . ILE B 1 239 ? -13.406 -9.664 11.547 1 96.69 239 ILE B C 1
ATOM 4180 O O . ILE B 1 239 ? -13.547 -8.711 12.312 1 96.69 239 ILE B O 1
ATOM 4184 N N . SER B 1 240 ? -12.836 -9.5 10.375 1 96.12 240 SER B N 1
ATOM 4185 C CA . SER B 1 240 ? -12.438 -8.195 9.859 1 96.12 240 SER B CA 1
ATOM 4186 C C . SER B 1 240 ? -13.617 -7.23 9.812 1 96.12 240 SER B C 1
ATOM 4188 O O . SER B 1 240 ? -13.484 -6.055 10.164 1 96.12 240 SER B O 1
ATOM 4190 N N . VAL B 1 241 ? -14.789 -7.723 9.406 1 95.69 241 VAL B N 1
ATOM 4191 C CA . VAL B 1 241 ? -15.984 -6.891 9.344 1 95.69 241 VAL B CA 1
ATOM 4192 C C . VAL B 1 241 ? -16.406 -6.477 10.758 1 95.69 241 VAL B C 1
ATOM 4194 O O . VAL B 1 241 ? -16.75 -5.32 11 1 95.69 241 VAL B O 1
ATOM 4197 N N . VAL B 1 242 ? -16.375 -7.391 11.664 1 95.56 242 VAL B N 1
ATOM 4198 C CA . VAL B 1 242 ? -16.766 -7.121 13.047 1 95.56 242 VAL B CA 1
ATOM 4199 C C . VAL B 1 242 ? -15.836 -6.074 13.648 1 95.56 242 VAL B C 1
ATOM 4201 O O . VAL B 1 242 ? -16.297 -5.125 14.297 1 95.56 242 VAL B O 1
ATOM 4204 N N . ILE B 1 243 ? -14.578 -6.199 13.414 1 93.81 243 ILE B N 1
ATOM 4205 C CA . ILE B 1 243 ? -13.602 -5.242 13.922 1 93.81 243 ILE B CA 1
ATOM 4206 C C . ILE B 1 243 ? -13.836 -3.877 13.281 1 93.81 243 ILE B C 1
ATOM 4208 O O . ILE B 1 243 ? -13.703 -2.844 13.938 1 93.81 243 ILE B O 1
ATOM 4212 N N . ASN B 1 244 ? -14.086 -3.902 12.023 1 93.25 244 ASN B N 1
ATOM 4213 C CA . ASN B 1 244 ? -14.391 -2.652 11.336 1 93.25 244 ASN B CA 1
ATOM 4214 C C . ASN B 1 244 ? -15.586 -1.941 11.953 1 93.25 244 ASN B C 1
ATOM 4216 O O . ASN B 1 244 ? -15.547 -0.73 12.18 1 93.25 244 ASN B O 1
ATOM 4220 N N . LEU B 1 245 ? -16.625 -2.723 12.227 1 91.25 245 LEU B N 1
ATOM 4221 C CA . LEU B 1 245 ? -17.812 -2.145 12.844 1 91.25 245 LEU B CA 1
ATOM 4222 C C . LEU B 1 245 ? -17.5 -1.605 14.234 1 91.25 245 LEU B C 1
ATOM 4224 O O . LEU B 1 245 ? -17.984 -0.545 14.625 1 91.25 245 LEU B O 1
ATOM 4228 N N . ALA B 1 246 ? -16.672 -2.295 14.953 1 89.12 246 ALA B N 1
ATOM 4229 C CA . ALA B 1 246 ? -16.234 -1.819 16.266 1 89.12 246 ALA B CA 1
ATOM 4230 C C . ALA B 1 246 ? -15.406 -0.541 16.125 1 89.12 246 ALA B C 1
ATOM 4232 O O . ALA B 1 246 ? -15.555 0.385 16.938 1 89.12 246 ALA B O 1
ATOM 4233 N N . TYR B 1 247 ? -14.547 -0.469 15.141 1 86.44 247 TYR B N 1
ATOM 4234 C CA . TYR B 1 247 ? -13.734 0.71 14.859 1 86.44 247 TYR B CA 1
ATOM 4235 C C . TYR B 1 247 ? -14.609 1.923 14.578 1 86.44 247 TYR B C 1
ATOM 4237 O O . TYR B 1 247 ? -14.344 3.02 15.07 1 86.44 247 TYR B O 1
ATOM 4245 N N . ILE B 1 248 ? -15.602 1.749 13.859 1 81.75 248 ILE B N 1
ATOM 4246 C CA . ILE B 1 248 ? -16.484 2.848 13.492 1 81.75 248 ILE B CA 1
ATOM 4247 C C . ILE B 1 248 ? -17.234 3.34 14.719 1 81.75 248 ILE B C 1
ATOM 4249 O O . ILE B 1 248 ? -17.438 4.543 14.898 1 81.75 248 ILE B O 1
ATOM 4253 N N . SER B 1 249 ? -17.656 2.441 15.477 1 82.44 249 SER B N 1
ATOM 4254 C CA . SER B 1 249 ? -18.391 2.818 16.672 1 82.44 249 SER B CA 1
ATOM 4255 C C . SER B 1 249 ? -17.516 3.613 17.641 1 82.44 249 SER B C 1
ATOM 4257 O O . SER B 1 249 ? -18 4.477 18.375 1 82.44 249 SER B O 1
ATOM 4259 N N . LEU B 1 250 ? -16.203 3.295 17.547 1 77.81 250 LEU B N 1
ATOM 4260 C CA . LEU B 1 250 ? -15.266 3.951 18.453 1 77.81 250 LEU B CA 1
ATOM 4261 C C . LEU B 1 250 ? -14.57 5.117 17.75 1 77.81 250 LEU B C 1
ATOM 4263 O O . LEU B 1 250 ? -13.734 5.793 18.359 1 77.81 250 LEU B O 1
ATOM 4267 N N . SER B 1 251 ? -14.883 5.332 16.5 1 71.31 251 SER B N 1
ATOM 4268 C CA . SER B 1 251 ? -14.125 6.223 15.633 1 71.31 251 SER B CA 1
ATOM 4269 C C . SER B 1 251 ? -14.133 7.656 16.156 1 71.31 251 SER B C 1
ATOM 4271 O O . SER B 1 251 ? -13.102 8.336 16.156 1 71.31 251 SER B O 1
ATOM 4273 N N . LYS B 1 252 ? -15.289 8.047 16.562 1 65.88 252 LYS B N 1
ATOM 4274 C CA . LYS B 1 252 ? -15.344 9.406 17.078 1 65.88 252 LYS B CA 1
ATOM 4275 C C . LYS B 1 252 ? -14.406 9.57 18.266 1 65.88 252 LYS B C 1
ATOM 4277 O O . LYS B 1 252 ? -13.703 10.578 18.375 1 65.88 252 LYS B O 1
ATOM 4282 N N . TRP B 1 253 ? -14.414 8.562 19.031 1 68 253 TRP B N 1
ATOM 4283 C CA . TRP B 1 253 ? -13.547 8.578 20.219 1 68 253 TRP B CA 1
ATOM 4284 C C . TRP B 1 253 ? -12.078 8.469 19.812 1 68 253 TRP B C 1
ATOM 4286 O O . TRP B 1 253 ? -11.227 9.164 20.359 1 68 253 TRP B O 1
ATOM 4296 N N . LEU B 1 254 ? -11.797 7.746 18.891 1 70.44 254 LEU B N 1
ATOM 4297 C CA . LEU B 1 254 ? -10.422 7.496 18.469 1 70.44 254 LEU B CA 1
ATOM 4298 C C . LEU B 1 254 ? -9.844 8.711 17.734 1 70.44 254 LEU B C 1
ATOM 4300 O O . LEU B 1 254 ? -8.688 9.078 17.953 1 70.44 254 LEU B O 1
ATOM 4304 N N . ILE B 1 255 ? -10.672 9.305 16.984 1 66.31 255 ILE B N 1
ATOM 4305 C CA . ILE B 1 255 ? -10.219 10.43 16.172 1 66.31 255 ILE B CA 1
ATOM 4306 C C . ILE B 1 255 ? -9.953 11.633 17.078 1 66.31 255 ILE B C 1
ATOM 4308 O O . ILE B 1 255 ? -8.914 12.289 16.969 1 66.31 255 ILE B O 1
ATOM 4312 N N . ASP B 1 256 ? -10.828 11.805 17.938 1 64.81 256 ASP B N 1
ATOM 4313 C CA . ASP B 1 256 ? -10.695 12.938 18.844 1 64.81 256 ASP B CA 1
ATOM 4314 C C . ASP B 1 256 ? -9.57 12.711 19.844 1 64.81 256 ASP B C 1
ATOM 4316 O O . ASP B 1 256 ? -8.844 13.648 20.203 1 64.81 256 ASP B O 1
ATOM 4320 N N . GLY B 1 257 ? -9.445 11.523 20.219 1 62.41 257 GLY B N 1
ATOM 4321 C CA . GLY B 1 257 ? -8.438 11.195 21.234 1 62.41 257 GLY B CA 1
ATOM 4322 C C . GLY B 1 257 ? -7.023 11.219 20.688 1 62.41 257 GLY B C 1
ATOM 4323 O O . GLY B 1 257 ? -6.086 11.586 21.391 1 62.41 257 GLY B O 1
ATOM 4324 N N . ALA B 1 258 ? -6.887 10.945 19.438 1 67.06 258 ALA B N 1
ATOM 4325 C CA . ALA B 1 258 ? -5.551 10.836 18.859 1 67.06 258 ALA B CA 1
ATOM 4326 C C . ALA B 1 258 ? -5.164 12.109 18.125 1 67.06 258 ALA B C 1
ATOM 4328 O O . ALA B 1 258 ? -4.004 12.289 17.75 1 67.06 258 ALA B O 1
ATOM 4329 N N . GLY B 1 259 ? -6.137 13.023 18.062 1 62.31 259 GLY B N 1
ATOM 4330 C CA . GLY B 1 259 ? -5.875 14.195 17.234 1 62.31 259 GLY B CA 1
ATOM 4331 C C . GLY B 1 259 ? -5.617 13.852 15.773 1 62.31 259 GLY B C 1
ATOM 4332 O O . GLY B 1 259 ? -4.734 14.438 15.141 1 62.31 259 GLY B O 1
ATOM 4333 N N . ALA B 1 260 ? -6.402 12.953 15.297 1 66.38 260 ALA B N 1
ATOM 4334 C CA . ALA B 1 260 ? -6.238 12.477 13.93 1 66.38 260 ALA B CA 1
ATOM 4335 C C . ALA B 1 260 ? -6.738 13.516 12.922 1 66.38 260 ALA B C 1
ATOM 4337 O O . ALA B 1 260 ? -7.48 14.43 13.281 1 66.38 260 ALA B O 1
ATOM 4338 N N . GLU B 1 261 ? -6.219 13.43 11.68 1 64.31 261 GLU B N 1
ATOM 4339 C CA . GLU B 1 261 ? -6.641 14.336 10.609 1 64.31 261 GLU B CA 1
ATOM 4340 C C . GLU B 1 261 ? 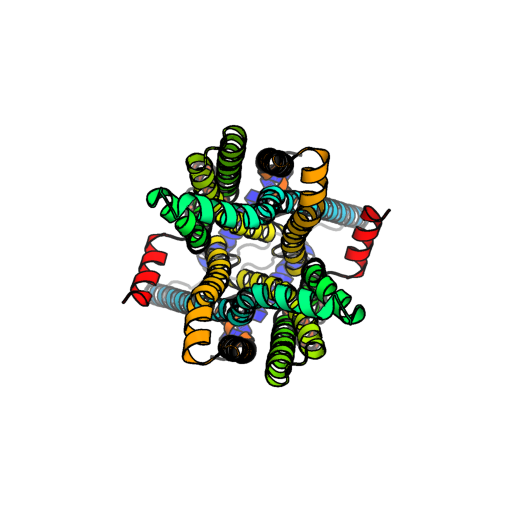-8.117 14.164 10.289 1 64.31 261 GLU B C 1
ATOM 4342 O O . GLU B 1 261 ? -8.617 13.039 10.211 1 64.31 261 GLU B O 1
ATOM 4347 N N . LEU B 1 262 ? -8.844 15.297 10.25 1 63.19 262 LEU B N 1
ATOM 4348 C CA . LEU B 1 262 ? -10.273 15.25 9.945 1 63.19 262 LEU B CA 1
ATOM 4349 C C . LEU B 1 262 ? -10.5 15.07 8.445 1 63.19 262 LEU B C 1
ATOM 4351 O O . LEU B 1 262 ? -9.773 15.641 7.629 1 63.19 262 LEU B O 1
ATOM 4355 N N . GLU B 1 263 ? -11.352 14.227 8.156 1 65.88 263 GLU B N 1
ATOM 4356 C CA . GLU B 1 263 ? -11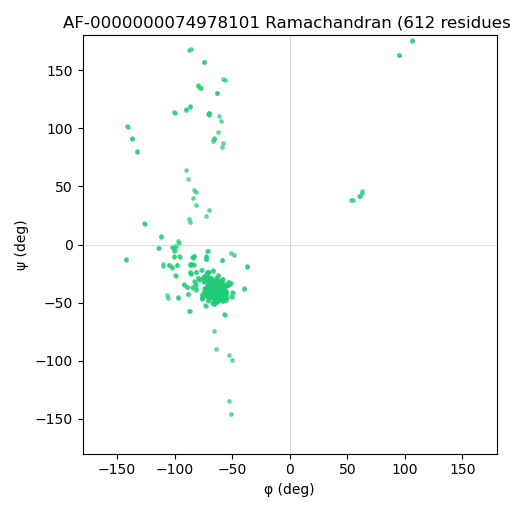.727 13.984 6.77 1 65.88 263 GLU B CA 1
ATOM 4357 C C . GLU B 1 263 ? -12.82 14.945 6.316 1 65.88 263 GLU B C 1
ATOM 4359 O O . GLU B 1 263 ? -13.375 15.695 7.125 1 65.88 263 GLU B O 1
ATOM 4364 N N . ALA B 1 264 ? -13.039 14.953 5.004 1 61.34 264 ALA B N 1
ATOM 4365 C CA . ALA B 1 264 ? -14.008 15.875 4.418 1 61.34 264 ALA B CA 1
ATOM 4366 C C . ALA B 1 264 ? -15.375 15.727 5.07 1 61.34 264 ALA B C 1
ATOM 4368 O O . ALA B 1 264 ? -15.992 16.719 5.477 1 61.34 264 ALA B O 1
ATOM 4369 N N . PRO B 1 265 ? -15.852 14.484 5.262 1 58.22 265 PRO B N 1
ATOM 4370 C CA . PRO B 1 265 ? -17.172 14.375 5.902 1 58.22 265 PRO B CA 1
ATOM 4371 C C . PRO B 1 265 ? -17.156 14.859 7.352 1 58.22 265 PRO B C 1
ATOM 4373 O O . PRO B 1 265 ? -18.156 15.367 7.844 1 58.22 265 PRO B O 1
ATOM 4376 N N . ASP B 1 266 ? -16.047 14.648 7.98 1 64.25 266 ASP B N 1
ATOM 4377 C CA . ASP B 1 266 ? -15.945 15.125 9.352 1 64.25 266 ASP B CA 1
ATOM 4378 C C . ASP B 1 266 ? -16.062 16.641 9.414 1 64.25 266 ASP B C 1
ATOM 4380 O O . ASP B 1 266 ? -16.734 17.188 10.297 1 64.25 266 ASP B O 1
ATOM 4384 N N . ILE B 1 267 ? -15.461 17.312 8.484 1 62.44 267 ILE B N 1
ATOM 4385 C CA . ILE B 1 267 ? -15.453 18.766 8.43 1 62.44 267 ILE B CA 1
ATOM 4386 C C . ILE B 1 267 ? -16.844 19.281 8.031 1 62.44 267 ILE B C 1
ATOM 4388 O O . ILE B 1 267 ? -17.328 20.281 8.57 1 62.44 267 ILE B O 1
ATOM 4392 N N . SER B 1 268 ? -17.375 18.531 7.121 1 63.09 268 SER B N 1
ATOM 4393 C CA . SER B 1 268 ? -18.703 18.922 6.676 1 63.09 268 SER B CA 1
ATOM 4394 C C . SER B 1 268 ? -19.719 18.797 7.809 1 63.09 268 SER B C 1
ATOM 4396 O O . SER B 1 268 ? -20.625 19.625 7.93 1 63.09 268 SER B O 1
ATOM 4398 N N . GLU B 1 269 ? -19.562 17.734 8.562 1 64.31 269 GLU B N 1
ATOM 4399 C CA . GLU B 1 269 ? -20.469 17.547 9.688 1 64.31 269 GLU B CA 1
ATOM 4400 C C . GLU B 1 269 ? -20.312 18.672 10.711 1 64.31 269 GLU B C 1
ATOM 4402 O O . GLU B 1 269 ? -21.297 19.156 11.258 1 64.31 269 GLU B O 1
ATOM 4407 N N . GLU B 1 270 ? -19.125 19 10.945 1 65.31 270 GLU B N 1
ATOM 4408 C CA . GLU B 1 270 ? -18.891 20.094 11.875 1 65.31 270 GLU B CA 1
ATOM 4409 C C . GLU B 1 270 ? -19.391 21.422 11.297 1 65.31 270 GLU B C 1
ATOM 4411 O O . GLU B 1 270 ? -19.875 22.281 12.031 1 65.31 270 GLU B O 1
ATOM 4416 N N . ALA B 1 271 ? -19.172 21.594 10.023 1 62.31 271 ALA B N 1
ATOM 4417 C CA . ALA B 1 271 ? -19.688 22.797 9.352 1 62.31 271 ALA B CA 1
ATOM 4418 C C . ALA B 1 271 ? -21.203 22.891 9.492 1 62.31 271 ALA B C 1
ATOM 4420 O O . ALA B 1 271 ? -21.75 23.969 9.711 1 62.31 271 ALA B O 1
ATOM 4421 N N . LYS B 1 272 ? -21.844 21.812 9.445 1 63.91 272 LYS B N 1
ATOM 4422 C CA . LYS B 1 272 ? -23.297 21.781 9.586 1 63.91 272 LYS B CA 1
ATOM 4423 C C . LYS B 1 272 ? -23.719 22.109 11.023 1 63.91 272 LYS B C 1
ATOM 4425 O O . LYS B 1 272 ? -24.734 22.766 11.242 1 63.91 272 LYS B O 1
ATOM 4430 N N . ARG B 1 273 ? -22.969 21.641 11.867 1 61.47 273 ARG B N 1
ATOM 4431 C CA . ARG B 1 273 ? -23.281 21.906 13.273 1 61.47 273 ARG B CA 1
ATOM 4432 C C . ARG B 1 273 ? -23.125 23.391 13.594 1 61.47 273 ARG B C 1
ATOM 4434 O O . ARG B 1 273 ? -23.891 23.938 14.383 1 61.47 273 ARG B O 1
ATOM 4441 N N . ARG B 1 274 ? -22.141 23.969 12.898 1 58.66 274 ARG B N 1
ATOM 4442 C CA . ARG B 1 274 ? -21.875 25.375 13.172 1 58.66 274 ARG B CA 1
ATOM 4443 C C . ARG B 1 274 ? -22.781 26.281 12.344 1 58.66 274 ARG B C 1
ATOM 4445 O O . ARG B 1 274 ? -22.875 27.484 12.602 1 58.66 274 ARG B O 1
ATOM 4452 N N . LEU B 1 275 ? -23.297 25.734 11.383 1 59.38 275 LEU B N 1
ATOM 4453 C CA . LEU B 1 275 ? -24.219 26.484 10.539 1 59.38 275 LEU B CA 1
ATOM 4454 C C . LEU B 1 275 ? -25.297 27.172 11.383 1 59.38 275 LEU B C 1
ATOM 4456 O O . LEU B 1 275 ? -25.688 28.312 11.102 1 59.38 275 LEU B O 1
ATOM 4460 N N . ALA B 1 276 ? -25.672 26.547 12.438 1 58.41 276 ALA B N 1
ATOM 4461 C CA . ALA B 1 276 ? -26.734 27.094 13.297 1 58.41 276 ALA B CA 1
ATOM 4462 C C . ALA B 1 276 ? -26.219 28.312 14.07 1 58.41 276 ALA B C 1
ATOM 4464 O O . ALA B 1 276 ? -27.016 29.203 14.43 1 58.41 276 ALA B O 1
ATOM 4465 N N . THR B 1 277 ? -24.953 28.375 14.273 1 58.25 277 THR B N 1
ATOM 4466 C CA . THR B 1 277 ? -24.484 29.453 15.141 1 58.25 277 THR B CA 1
ATOM 4467 C C . THR B 1 277 ? -23.781 30.547 14.32 1 58.25 277 THR B C 1
ATOM 4469 O O . THR B 1 277 ? -23.953 31.734 14.594 1 58.25 277 THR B O 1
ATOM 4472 N N . ASN B 1 278 ? -22.922 30.062 13.359 1 59.5 278 ASN B N 1
ATOM 4473 C CA . ASN B 1 278 ? -22.156 31 12.562 1 59.5 278 ASN B CA 1
ATOM 4474 C C . ASN B 1 278 ? -22.047 30.547 11.109 1 59.5 278 ASN B C 1
ATOM 4476 O O . ASN B 1 278 ? -21.266 29.656 10.797 1 59.5 278 ASN B O 1
ATOM 4480 N N . LEU B 1 279 ? -22.844 31.156 10.289 1 65.25 279 LEU B N 1
ATOM 4481 C CA . LEU B 1 279 ? -22.969 30.812 8.883 1 65.25 279 LEU B CA 1
ATOM 4482 C C . LEU B 1 279 ? -21.625 30.969 8.172 1 65.25 279 LEU B C 1
ATOM 4484 O O . LEU B 1 279 ? -21.266 30.141 7.32 1 65.25 279 LEU B O 1
ATOM 4488 N N . THR B 1 280 ? -20.891 32 8.539 1 60 280 THR B N 1
ATOM 4489 C CA . THR B 1 280 ? -19.656 32.312 7.848 1 60 280 THR B CA 1
ATOM 4490 C C . THR B 1 280 ? -18.594 31.266 8.141 1 60 280 THR B C 1
ATOM 4492 O O . THR B 1 280 ? -17.859 30.844 7.238 1 60 280 THR B O 1
ATOM 4495 N N . GLU B 1 281 ? -18.516 30.891 9.367 1 63.69 281 GLU B N 1
ATOM 4496 C CA . GLU B 1 281 ? -17.547 29.875 9.75 1 63.69 281 GLU B CA 1
ATOM 4497 C C . GLU B 1 281 ? -17.906 28.516 9.148 1 63.69 281 GLU B C 1
ATOM 4499 O O . GLU B 1 281 ? -17.016 27.766 8.734 1 63.69 281 GLU B O 1
ATOM 4504 N N . ALA B 1 282 ? -19.188 28.297 9.016 1 65.38 282 ALA B N 1
ATOM 4505 C CA . ALA B 1 282 ? -19.656 27.047 8.445 1 65.38 282 ALA B CA 1
ATOM 4506 C C . ALA B 1 282 ? -19.312 26.953 6.961 1 65.38 282 ALA B C 1
ATOM 4508 O O . ALA B 1 282 ? -18.891 25.891 6.477 1 65.38 282 ALA B O 1
ATOM 4509 N N . GLN B 1 283 ? -19.453 28.047 6.281 1 64.94 283 GLN B N 1
ATOM 4510 C CA . GLN B 1 283 ? -19.156 28.062 4.852 1 64.94 283 GLN B CA 1
ATOM 4511 C C . GLN B 1 283 ? -17.656 27.891 4.605 1 64.94 283 GLN B C 1
ATOM 4513 O O . GLN B 1 283 ? -17.25 27.203 3.666 1 64.94 283 GLN B O 1
ATOM 4518 N N . ALA B 1 284 ? -16.828 28.438 5.488 1 62.84 284 ALA B N 1
ATOM 4519 C CA . ALA B 1 284 ? -15.375 28.297 5.375 1 62.84 284 ALA B CA 1
ATOM 4520 C C . ALA B 1 284 ? -14.953 26.844 5.605 1 62.84 284 ALA B C 1
ATOM 4522 O O . ALA B 1 284 ? -14.086 26.328 4.895 1 62.84 284 ALA B O 1
ATOM 4523 N N . LEU B 1 285 ? -15.625 26.328 6.504 1 64.12 285 LEU B N 1
ATOM 4524 C CA . LEU B 1 285 ? -15.312 24.938 6.809 1 64.12 285 LEU B CA 1
ATOM 4525 C C . LEU B 1 285 ? -15.75 24.016 5.668 1 64.12 285 LEU B C 1
ATOM 4527 O O . LEU B 1 285 ? -15.078 23.031 5.371 1 64.12 285 LEU B O 1
ATOM 4531 N N . GLU B 1 286 ? -16.859 24.391 5.078 1 66.62 286 GLU B N 1
ATOM 4532 C CA . GLU B 1 286 ? -17.344 23.578 3.953 1 66.62 286 GLU B CA 1
ATOM 4533 C C . GLU B 1 286 ? -16.406 23.703 2.758 1 66.62 286 GLU B C 1
ATOM 4535 O O . GLU B 1 286 ? -16.188 22.719 2.031 1 66.62 286 GLU B O 1
ATOM 4540 N N . LYS B 1 287 ? -15.812 24.828 2.617 1 65.25 287 LYS B N 1
ATOM 4541 C CA . LYS B 1 287 ? -14.844 25.016 1.542 1 65.25 287 LYS B CA 1
ATOM 4542 C C . LYS B 1 287 ? -13.602 24.156 1.763 1 65.25 287 LYS B C 1
ATOM 4544 O O . LYS B 1 287 ? -13.062 23.578 0.814 1 65.25 287 LYS B O 1
ATOM 4549 N N . VAL B 1 288 ? -13.25 24.094 2.994 1 64.19 288 VAL B N 1
ATOM 4550 C CA . VAL B 1 288 ? -12.109 23.25 3.336 1 64.19 288 VAL B CA 1
ATOM 4551 C C . VAL B 1 288 ? -12.453 21.781 3.098 1 64.19 288 VAL B C 1
ATOM 4553 O O . VAL B 1 288 ? -11.633 21.016 2.582 1 64.19 288 VAL B O 1
ATOM 4556 N N . ALA B 1 289 ? -13.641 21.5 3.443 1 68.06 289 ALA B N 1
ATOM 4557 C CA . ALA B 1 289 ? -14.102 20.141 3.219 1 68.06 289 ALA B CA 1
ATOM 4558 C C . ALA B 1 289 ? -14.141 19.797 1.729 1 68.06 289 ALA B C 1
ATOM 4560 O O . ALA B 1 289 ? -13.773 18.703 1.32 1 68.06 289 ALA B O 1
ATOM 4561 N N . GLU B 1 290 ? -14.562 20.703 0.981 1 67.56 290 GLU B N 1
ATOM 4562 C CA . GLU B 1 290 ? -14.656 20.516 -0.463 1 67.56 290 GLU B CA 1
ATOM 4563 C C . GLU B 1 290 ? -13.281 20.328 -1.087 1 67.56 290 GLU B C 1
ATOM 4565 O O . GLU B 1 290 ? -13.109 19.547 -2.023 1 67.56 290 GLU B O 1
ATOM 4570 N N . LYS B 1 291 ? -12.344 21.062 -0.509 1 61.16 291 LYS B N 1
ATOM 4571 C CA . LYS B 1 291 ? -10.969 20.953 -0.997 1 61.16 291 LYS B CA 1
ATOM 4572 C C . LYS B 1 291 ? -10.398 19.562 -0.71 1 61.16 291 LYS B C 1
ATOM 4574 O O . LYS B 1 291 ? -9.555 19.062 -1.458 1 61.16 291 LYS B O 1
ATOM 4579 N N . ARG B 1 292 ? -10.953 19.188 0.338 1 60.69 292 ARG B N 1
ATOM 4580 C CA . ARG B 1 292 ? -10.5 17.859 0.714 1 60.69 292 ARG B CA 1
ATOM 4581 C C . ARG B 1 292 ? -11.281 16.781 -0.035 1 60.69 292 ARG B C 1
ATOM 4583 O O . ARG B 1 292 ? -10.82 15.641 -0.155 1 60.69 292 ARG B O 1
ATOM 4590 N N . LYS B 1 293 ? -12.477 17.312 -0.581 1 59.59 293 LYS B N 1
ATOM 4591 C CA . LYS B 1 293 ? -13.297 16.422 -1.394 1 59.59 293 LYS B CA 1
ATOM 4592 C C . LYS B 1 293 ? -12.836 16.422 -2.848 1 59.59 293 LYS B C 1
ATOM 4594 O O . LYS B 1 293 ? -12.359 17.438 -3.354 1 59.59 293 LYS B O 1
ATOM 4599 N N . VAL B 1 294 ? -12.406 15.32 -3.414 1 55.41 294 VAL B N 1
ATOM 4600 C CA . VAL B 1 294 ? -12.078 15.297 -4.836 1 55.41 294 VAL B CA 1
ATOM 4601 C C . VAL B 1 294 ? -13.359 15.414 -5.664 1 55.41 294 VAL B C 1
ATOM 4603 O O . VAL B 1 294 ? -14.312 14.656 -5.457 1 55.41 294 VAL B O 1
ATOM 4606 N N . HIS B 1 295 ? -13.5 16.516 -6.32 1 48.84 295 HIS B N 1
ATOM 4607 C CA . HIS B 1 295 ? -14.633 16.609 -7.242 1 48.84 295 HIS B CA 1
ATOM 4608 C C . HIS B 1 295 ? -14.43 15.711 -8.453 1 48.84 295 HIS B C 1
ATOM 4610 O O . HIS B 1 295 ? -13.344 15.695 -9.047 1 48.84 295 HIS B O 1
ATOM 4616 N N . ILE B 1 296 ? -15.227 14.766 -8.531 1 48.28 296 ILE B N 1
ATOM 4617 C CA . ILE B 1 296 ? -15.219 13.875 -9.688 1 48.28 296 ILE B CA 1
ATOM 4618 C C . ILE B 1 296 ? -14.984 14.68 -10.961 1 48.28 296 ILE B C 1
ATOM 4620 O O . ILE B 1 296 ? -14.438 14.164 -11.938 1 48.28 296 ILE B O 1
ATOM 4624 N N . ARG B 1 297 ? -15.477 15.773 -11.07 1 43.91 297 ARG B N 1
ATOM 4625 C CA . ARG B 1 297 ? -15.383 16.562 -12.297 1 43.91 297 ARG B CA 1
ATOM 4626 C C . ARG B 1 297 ? -13.945 16.984 -12.562 1 43.91 297 ARG B C 1
ATOM 4628 O O . ARG B 1 297 ? -13.539 17.109 -13.719 1 43.91 297 ARG B O 1
ATOM 4635 N N . GLN B 1 298 ? -13.219 17.188 -11.602 1 43.41 298 GLN B N 1
ATOM 4636 C CA . GLN B 1 298 ? -11.82 17.562 -11.797 1 43.41 298 GLN B CA 1
ATOM 4637 C C . GLN B 1 298 ? -10.977 16.359 -12.203 1 43.41 298 GLN B C 1
ATOM 4639 O O . GLN B 1 298 ? -9.984 16.5 -12.914 1 43.41 298 GLN B O 1
ATOM 4644 N N . ILE B 1 299 ? -11.188 15.273 -11.57 1 44.56 299 ILE B N 1
ATOM 4645 C CA . ILE B 1 299 ? -10.547 14.062 -12.055 1 44.56 299 ILE B CA 1
ATOM 4646 C C . ILE B 1 299 ? -10.914 13.836 -13.523 1 44.56 299 ILE B C 1
ATOM 4648 O O . ILE B 1 299 ? -10.07 13.422 -14.32 1 44.56 299 ILE B O 1
ATOM 4652 N N . ALA B 1 300 ? -12.172 13.938 -13.891 1 41.75 300 ALA B N 1
ATOM 4653 C CA . ALA B 1 300 ? -12.594 13.867 -15.281 1 41.75 300 ALA B CA 1
ATOM 4654 C C . ALA B 1 300 ? -11.836 14.875 -16.141 1 41.75 300 ALA B C 1
ATOM 4656 O O . ALA B 1 300 ? -11.562 14.617 -17.312 1 41.75 300 ALA B O 1
ATOM 4657 N N . LYS B 1 301 ? -11.508 15.992 -15.664 1 41.5 301 LYS B N 1
ATOM 4658 C CA . LYS B 1 301 ? -10.711 16.953 -16.422 1 41.5 301 LYS B CA 1
ATOM 4659 C C . LYS B 1 301 ? -9.266 16.469 -16.562 1 41.5 301 LYS B C 1
ATOM 4661 O O . LYS B 1 301 ? -8.609 16.75 -17.562 1 41.5 301 LYS B O 1
ATOM 4666 N N . LEU B 1 302 ? -8.75 15.93 -15.578 1 37.22 302 LEU B N 1
ATOM 4667 C CA . LEU B 1 302 ? -7.449 15.289 -15.758 1 37.22 302 LEU B CA 1
ATOM 4668 C C . LEU B 1 302 ? -7.527 14.172 -16.797 1 37.22 302 LEU B C 1
ATOM 4670 O O . LEU B 1 302 ? -6.562 13.93 -17.516 1 37.22 302 LEU B O 1
ATOM 4674 N N . GLY B 1 303 ? -8.492 13.383 -16.75 1 35.75 303 GLY B N 1
ATOM 4675 C CA . GLY B 1 303 ? -8.773 12.438 -17.812 1 35.75 303 GLY B CA 1
ATOM 4676 C C . GLY B 1 303 ? -8.805 13.078 -19.188 1 35.75 303 GLY B C 1
ATOM 4677 O O . GLY B 1 303 ? -8.43 12.445 -20.188 1 35.75 303 GLY B O 1
ATOM 4678 N N . ASP B 1 304 ? -9.438 14.188 -19.391 1 35.09 304 ASP B N 1
ATOM 4679 C CA . ASP B 1 304 ? -9.383 14.812 -20.719 1 35.09 304 ASP B CA 1
ATOM 4680 C C . ASP B 1 304 ? -7.945 15.109 -21.125 1 35.09 304 ASP B C 1
ATOM 4682 O O . ASP B 1 304 ? -7.641 15.203 -22.312 1 35.09 304 ASP B O 1
ATOM 4686 N N . VAL B 1 305 ? -7.102 15.359 -20.297 1 32.66 305 VAL B N 1
ATOM 4687 C CA . VAL B 1 305 ? -5.727 15.594 -20.719 1 32.66 305 VAL B CA 1
ATOM 4688 C C . VAL B 1 305 ? -5.074 14.273 -21.109 1 32.66 305 VAL B C 1
ATOM 4690 O O . VAL B 1 305 ? -4.262 14.219 -22.047 1 32.66 305 VAL B O 1
ATOM 4693 N N . PHE B 1 306 ? -5.332 13.258 -20.359 1 31 306 PHE B N 1
ATOM 4694 C CA . PHE B 1 306 ? -4.684 12.016 -20.766 1 31 306 PHE B CA 1
ATOM 4695 C C . PHE B 1 306 ? -5.469 11.336 -21.875 1 31 306 PHE B C 1
ATOM 4697 O O . PHE B 1 306 ? -4.91 10.547 -22.641 1 31 306 PHE B O 1
ATOM 4704 N N . TRP B 1 307 ? -6.715 11.438 -21.875 1 27.47 307 TRP B N 1
ATOM 4705 C CA . TRP B 1 307 ? -7.418 10.742 -22.953 1 27.47 307 TRP B CA 1
ATOM 4706 C C . TRP B 1 307 ? -7.441 11.594 -24.219 1 27.47 307 TRP B C 1
ATOM 4708 O O . TRP B 1 307 ? -8.023 11.195 -25.234 1 27.47 307 TRP B O 1
ATOM 4718 N N . VAL B 1 308 ? -7.078 12.797 -24.203 1 24.7 308 VAL B N 1
ATOM 4719 C CA . VAL B 1 308 ? -6.992 13.258 -25.578 1 24.7 308 VAL B CA 1
ATOM 4720 C C . VAL B 1 308 ? -5.668 12.805 -26.203 1 24.7 308 VAL B C 1
ATOM 4722 O O . VAL B 1 308 ? -4.609 12.953 -25.578 1 24.7 308 VAL B O 1
#

Foldseek 3Di:
DVVLLVVLLVVVLVVLLCVLVVVVVVDDDPDDDPDPPDPPDDPVVVVVVVVVVVVVVVVLVVLLVVLLVLLLVLLLLLQLLLLLVVLLCVVVLVVLCVVCVPPPVPLVVLSVLLVVLLVCLLVVLVQCCLAVNLLVSSLVLLVLLLQLLVQLLVCVVVVPSSSNSVSSSSNSNRNNSSLNSSLVSNCQLDVPPPNVVSVVVSVCSSVVSNVCSVVVQVVQCVVVNNSRSSVVSSVSSVVSSVSSVVCSVCVSVSCSSNVTHDHLVRLLVVLVVCCVPDVVSSVSSNVVSVVSNDDPVVVVVVVVVVVD/DVVLLVVLLVVVLVVLLCVLVVVVVVDDDPDDDPDPPDPPPPPVVVVVVVVVVVVVVVVLVVLLVVLLVLLLVLLLLLQLLLLLVVLLCVVVLVVLCVVCVPPPVPLVVLSVLLVVLLVCLLVVLVQCCLAVNLLVSSLVLLVLLLQLLVQLLVCVVVVPSSSNSVSSSSNSNRNNSSLNSSLVSNCQLDVPPPNVVSVVSSVCSSVVSNVCSVVVQVVQCVVVNNSRSSVVSSVSSVVSSVSSVVCSVCVSVSCSSNVTHDHLVRLLVVLVVCCVPDVVSSVSSNVVSVVSNDDPVVVVVVVVVVVD

pLDDT: mean 73.37, std 19.61, range [23.05, 97.44]

InterPro domains:
  IPR011701 Major facilitator superfamily [PF07690] (79-249)
  IPR020846 Major facilitator superfamily domain [PS50850] (71-308)
  IPR036259 MFS transporter superfamily [G3DSA:1.20.1250.20] (67-306)
  IPR036259 MFS transporter superfamily [SSF103473] (61-263)
  IPR052187 Lysosomal dipeptide transporter MFSD1 [PTHR23512] (66-307)

Solvent-accessible surface area (backbone atoms only — not comparable to full-atom values): 29765 Å² total; per-residue (Å²): 121,69,66,63,41,60,41,41,56,51,49,49,51,47,46,52,39,44,55,50,36,52,68,63,52,74,69,80,77,72,64,74,42,77,82,79,74,80,80,73,73,72,61,73,59,44,55,59,46,46,51,51,49,49,50,52,48,49,52,49,48,51,50,19,49,51,36,39,51,52,50,45,52,50,44,32,42,49,41,30,14,55,30,22,36,55,54,61,41,54,66,48,50,57,50,47,49,64,65,27,72,74,78,34,67,70,50,42,48,35,51,56,42,25,66,51,31,48,37,56,30,15,47,54,26,4,50,38,24,22,58,63,19,53,66,55,42,40,50,52,17,39,47,36,29,34,52,9,37,50,33,30,42,51,12,60,76,67,69,32,65,66,43,28,32,52,10,44,35,39,25,24,52,10,51,33,17,33,52,26,33,35,53,45,54,48,43,34,60,18,70,75,48,32,44,25,41,55,47,8,47,44,52,30,38,32,43,45,27,26,49,49,29,65,65,41,39,57,60,33,26,74,72,68,30,86,59,35,49,46,53,51,27,37,50,38,22,48,49,17,38,53,50,4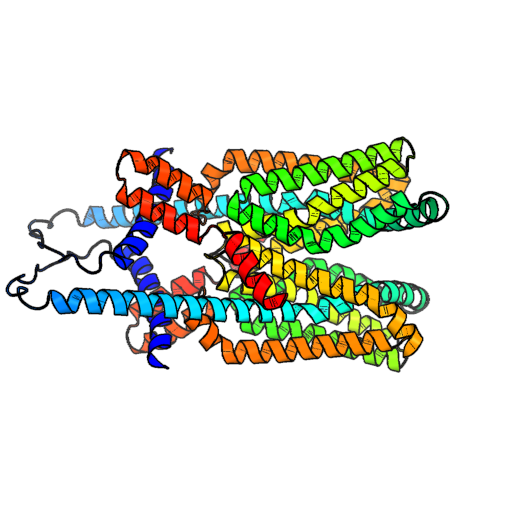8,54,52,46,56,74,41,35,68,58,41,36,39,55,39,66,32,63,78,46,27,49,56,34,38,52,51,15,57,65,31,41,80,79,37,57,68,62,14,52,51,31,36,51,52,15,47,57,25,24,62,54,66,66,56,53,53,51,52,43,53,62,69,71,94,122,69,65,62,42,58,44,43,56,53,48,50,52,48,46,50,39,42,55,50,36,55,67,63,54,73,69,80,77,70,58,77,46,78,83,79,73,82,80,74,75,73,60,73,60,46,56,59,46,47,50,51,50,50,50,52,48,48,51,49,49,51,49,19,49,51,36,37,51,51,52,44,52,51,42,32,42,50,42,30,13,55,29,22,38,55,53,60,42,53,66,48,50,57,51,48,48,64,64,25,71,74,77,34,65,70,51,42,48,34,51,55,42,24,66,50,30,47,38,56,31,15,47,55,27,5,50,38,25,23,58,62,19,53,67,55,40,40,51,53,17,39,47,35,30,35,52,10,36,51,34,32,41,52,12,59,75,66,68,32,66,66,41,28,32,50,10,46,34,39,25,23,54,10,50,33,17,33,51,26,34,36,53,47,53,47,44,33,58,19,68,74,47,30,43,25,40,55,48,7,47,46,51,28,38,32,44,46,28,25,49,49,31,65,64,42,38,57,60,33,24,73,72,69,31,86,60,36,48,46,54,51,28,36,50,38,22,48,48,17,41,52,49,48,53,52,46,55,75,40,34,68,58,40,36,41,54,37,67,32,65,78,47,26,50,56,34,38,52,50,15,56,63,32,41,79,78,36,57,68,62,14,53,51,32,36,51,53,16,48,56,26,24,61,55,67,66,55,56,53,51,52,43,53,62,69,70,95

Radius of gyration: 27.27 Å; Cα contacts (8 Å, |Δi|>4): 817; chains: 2; bounding box: 52×91×74 Å

Secondary structure (DSSP, 8-state):
-HHHHHHHHHHHHHHHHHHHHHHH------------TTTTS-SHHHHHHHHHHHHHHHHHHHHHHHHHHHHHHHHHHHTHHHHHHHHHHHHHHHHHHHHHTTT-HHHHHHHHHHHHHHHHHHHHHHHHHHHH-HHHHHHHHHHHHHHHHHHHHHHHHTT-HHHHHHHHHHHHHHHHHHHHHHHHHHHHHHTTS-HHHHHHHHHHHHHHHHHHHHHHHHHHHHHH-TTHHHHHHHHHHHHHHHHHHHHHHHHHHHHHHHTPPPPHHHHHHHHHHHHTT-HHHHHHHHHHHHHHS--HHHHHHHHHHHH-/-HHHHHHHHHHHHHHHHHHHHHHH------------TTTTS-SHHHHHHHHHHHHHHHHHHHHHHHHHHHHHHHHHHHTHHHHHHHHHHHHHHHHHHHHHTTT-HHHHHHHHHHHHHHHHHHHHHHHHHHHH-HHHHHHHHHHHHHHHHHHHHHHHHTT-HHHHHHHHHHHHHHHHHHHHHHHHHHHHHHTTS-HHHHHHHHHHHHHHHHHHHHHHHHHHHHHH-TTHHHHHHHHHHHHHHHHHHHHHHHHHHHHHHHTPPPPHHHHHHHHHHHHTT-HHHHHHHHHHHHHHS--HHHHHHHHHHHH-